Protein AF-0000000079326792 (afdb_homodimer)

InterPro domains:
  IPR000064 Endopeptidase, NLPC/P60 domain [PF00877] (164-253)
  IPR000064 Endopeptidase, NLPC/P60 domain [PS51935] (149-268)
  IPR038765 Papain-like cysteine peptidase superfamily [SSF54001] (149-251)
  IPR041382 Bacterial dipeptidyl-peptidase SH3 domain [PF18348] (16-60)
  IPR051202 Peptidase C40 [PTHR47053] (16-254)

Solvent-accessible surface area (backbone atoms only — not comparable to full-atom values): 27491 Å² total; per-residue (Å²): 128,48,32,21,27,26,70,36,43,72,39,62,20,15,77,41,75,48,82,92,31,40,47,63,32,56,47,40,19,43,40,54,34,36,38,76,42,81,48,65,94,55,16,29,35,32,31,38,87,73,74,48,73,34,18,34,61,47,92,41,43,46,81,36,51,68,60,26,54,50,45,69,69,56,47,48,26,25,30,67,35,57,43,45,56,26,15,68,39,80,51,68,64,35,34,70,76,44,56,37,30,37,69,16,40,34,24,66,73,79,46,60,36,93,86,64,51,21,29,33,31,42,46,88,86,68,47,67,32,18,29,53,46,90,34,49,42,72,52,49,69,75,55,71,84,83,48,61,70,59,49,27,51,49,29,39,51,46,43,58,71,42,59,66,26,24,44,23,54,30,20,54,39,64,76,16,19,17,23,23,25,42,53,28,43,17,36,37,72,59,13,36,74,47,56,58,55,50,58,83,44,91,95,36,63,48,38,80,48,61,75,90,70,66,46,46,47,20,34,41,35,36,91,86,32,26,32,35,28,61,44,95,50,28,28,38,35,23,35,78,90,68,46,20,22,43,70,35,28,64,41,81,86,43,94,47,38,42,67,70,68,56,70,45,68,73,50,33,32,31,75,121,127,47,31,22,26,28,71,37,42,72,39,62,20,14,76,40,74,47,83,93,31,40,47,63,32,54,48,39,19,44,39,54,34,37,38,76,43,83,49,65,94,56,15,28,36,31,31,39,86,74,73,46,72,36,19,35,60,46,93,43,43,47,80,34,51,68,60,26,53,51,44,69,69,55,47,47,27,24,30,68,36,59,43,45,57,26,14,66,39,80,50,67,66,36,32,72,77,44,56,36,32,35,68,15,41,34,25,67,73,81,46,60,38,94,86,66,50,22,30,34,30,43,45,87,87,67,47,66,32,18,29,54,46,90,35,47,42,73,50,47,68,75,54,72,84,84,49,60,68,60,48,26,50,49,31,40,52,46,42,57,72,43,57,67,25,25,43,23,54,31,20,54,41,64,74,16,18,18,23,25,26,41,53,27,43,17,36,38,72,57,12,34,75,46,57,58,56,51,58,83,44,92,93,36,62,47,38,80,48,60,74,91,70,66,45,45,46,20,35,41,34,36,90,86,32,28,32,36,28,61,45,96,50,29,29,41,34,24,34,77,91,66,48,21,21,43,70,35,27,63,41,82,88,44,94,46,39,41,66,70,67,56,69,45,68,73,48,32,33,31,74,119

Organism: NCBI:txid704125

Nearest PDB structures (foldseek):
  3npf-assembly1_B  TM=8.531E-01  e=2.052E-23  Bacteroides ovatus ATCC 8483
  3h41-assembly1_A  TM=8.011E-01  e=3.095E-18  Bacillus cereus ATCC 10987
  6biq-assembly4_C  TM=4.814E-01  e=1.584E-14  Trichomonas vaginalis
  4krt-assembly2_B  TM=4.299E-01  e=2.454E-08  Clostridium phage phiSM101
  1wx6-assembly1_A  TM=5.360E-01  e=1.521E-01  Homo sapiens

Sequence (544 aa):
MKYAVVNKTVVVLKSEPKEASESTDEVLFGMNVEILKEAENNWFYVRTHYDYEGYINGDNLIINDEISKKWEKDKNIAVINSFSDVLNKPEASGYEIASVTRGANLISTGEISENKMFLKVKLPNSEIGWIRKSFIANLKIDCEIKDEEKLRENLAKSALSYLGTQYRWGGKSPLGIDCSGLCSMAYMLNGIIIYRDAEIKEGFPVKEIPFANIKKGDLIFFPGHVAMYLGDGEYVHSSTSNDVVKVNSLNEGAGNYNEYLGNCPKKFGSIFMKYAVVNKTVVVLKSEPKEASESTDEVLFGMNVEILKEAENNWFYVRTHYDYEGYINGDNLIINDEISKKWEKDKNIAVINSFSDVLNKPEASGYEIASVTRGANLISTGEISENKMFLKVKLPNSEIGWIRKSFIANLKIDCEIKDEEKLRENLAKSALSYLGTQYRWGGKSPLGIDCSGLCSMAYMLNGIIIYRDAEIKEGFPVKEIPFANIKKGDLIFFPGHVAMYLGDGEYVHSSTSNDVVKVNSLNEGAGNYNEYLGNCPKKFGSIF

pLDDT: mean 96.83, std 3.21, range [68.12, 98.94]

Radius of gyration: 23.58 Å; Cα contacts (8 Å, |Δi|>4): 1404; chains: 2; bounding box: 55×68×64 Å

Secondary structure (DSSP, 8-state):
-EEEEE-SSEEEEESSSSSSS-EEEEEETT-EEEEEEE-STTEEEEEETTS-EEEEEGGGEEE-HHHHHHHHHH--EEE-SSEEEEESSSSTTSPEEEEEETT-EEEEEEEE-TTS-EEEEE-TTS-EEEEEGGGEEEPP-S---S-HHHHHHHHHHHHHTTTTPBB-TT-EETTEE-HHHHHHHHHHTTT----SSSS--TTSS-EEE-GGG--TT-EEEETTEEEEEEETTEEEE--TTTSB-EEEES-TTSTTB-HHHHHS--EEEE--/-EEEEE-SSEEEEESSSSSSS-EEEEEETT-EEEEEEE-STTEEEEEETTS-EEEEEGGGEEE-HHHHHHHHHH--EEE-SSEEEEESSSSTTSPEEEEEETT-EEEEEEEE-TTS-EEEEE-TTS-EEEEEGGGEEEPP-S---S-HHHHHHHHHHHHHTTTTPBB-TT-EETTEE-HHHHHHHHHHTTT----SSSS--TTSS-EEE-GGG--TT-EEEETTEEEEEEETTEEEEE-TTTSBEEEEES-TTSTTB-HHHHHS--EEEE--

Foldseek 3Di:
DWKKFFAAAKWFFFQDQDPPGDTAAIDGFLFMWAFDADDPPQKTWIAGPLGDTGITHNVRIDTDRVLRVVSVVQFWKFFQAQKKFWFADPDPPGDGPHMYGGGHIWGFPQDADPVRQWTWTAGSVRDITIIGPVGMDTQAAPDDPPDVVVLLVQLLVSLCSLFFQFDDNNYQGSVHAAFLSSLQSSQNSNRAGADSFQDHDPPHLKDWDDPVPADRSKWKGFVRGIWTDHDPQKTWGHDVVVRGIDIAGLDPPDPRHDPVRNPTDIIIIDSD/DWKKFFAAAKWFFFQDQDPPGDTAAIDGFLFMWAFDADDPPQKTWIAGPLGDTGITHNVRIDTDRVLRVVSVVQFWKFFQAQKKFWFADPDPPGDGPHMYGGGHIWGFPPDADPVRQWTWTAGSVRDITIIGPVGMDTQAAPDDPPDVVVLLVQLLVSLCSLFFQFDDNNYQGSVHAAFLSSLQSSQNSNRAGADSFQDHDPPHLKDWDDPVPDDRSKWKGFVRGIWTDHDPQKTWGHDVVVRGIDIAGLDPPDPRHDPVRNPTDIIIIDSD

Structure (mmCIF, N/CA/C/O backbone):
data_AF-0000000079326792-model_v1
#
loop_
_entity.id
_entity.type
_entity.pdbx_description
1 polymer 'Uncharacterized protein'
#
loop_
_atom_site.group_PDB
_atom_site.id
_atom_site.type_symbol
_atom_site.label_atom_id
_atom_site.label_alt_id
_atom_site.label_comp_id
_atom_site.label_asym_id
_atom_site.label_entity_id
_atom_site.label_seq_id
_atom_site.pdbx_PDB_ins_code
_atom_site.Cartn_x
_atom_site.Cartn_y
_atom_site.Cartn_z
_atom_site.occupancy
_atom_site.B_iso_or_equiv
_atom_site.auth_seq_id
_atom_site.auth_comp_id
_atom_site.auth_asym_id
_atom_site.auth_atom_id
_atom_site.pdbx_PDB_model_num
ATOM 1 N N . MET A 1 1 ? 7.664 -14.258 -31.594 1 69.12 1 MET A N 1
ATOM 2 C CA . MET A 1 1 ? 7.473 -14.094 -30.156 1 69.12 1 MET A CA 1
ATOM 3 C C . MET A 1 1 ? 8.406 -13.016 -29.609 1 69.12 1 MET A C 1
ATOM 5 O O . MET A 1 1 ? 9.57 -12.945 -30 1 69.12 1 MET A O 1
ATOM 9 N N . LYS A 1 2 ? 7.816 -12.047 -29 1 90.38 2 LYS A N 1
ATOM 10 C CA . LYS A 1 2 ? 8.594 -10.953 -28.422 1 90.38 2 LYS A CA 1
ATOM 11 C C . LYS A 1 2 ? 8.523 -10.977 -26.891 1 90.38 2 LYS A C 1
ATOM 13 O O . LYS A 1 2 ? 7.613 -11.57 -26.312 1 90.38 2 LYS A O 1
ATOM 18 N N . TYR A 1 3 ? 9.617 -10.578 -26.312 1 96.44 3 TYR A N 1
ATOM 19 C CA . TYR A 1 3 ? 9.68 -10.492 -24.859 1 96.44 3 TYR A CA 1
ATOM 20 C C . TYR A 1 3 ? 9.641 -9.039 -24.406 1 96.44 3 TYR A C 1
ATOM 22 O O . TYR A 1 3 ? 10.062 -8.133 -25.125 1 96.44 3 TYR A O 1
ATOM 30 N N . ALA A 1 4 ? 9.031 -8.852 -23.266 1 98.12 4 ALA A N 1
ATOM 31 C CA . ALA A 1 4 ? 8.922 -7.516 -22.688 1 98.12 4 ALA A CA 1
ATOM 32 C C . ALA A 1 4 ? 9.164 -7.547 -21.172 1 98.12 4 ALA A C 1
ATOM 34 O O . ALA A 1 4 ? 9.141 -8.617 -20.562 1 98.12 4 ALA A O 1
ATOM 35 N N . VAL A 1 5 ? 9.484 -6.402 -20.594 1 98.31 5 VAL A N 1
ATOM 36 C CA . VAL A 1 5 ? 9.641 -6.211 -19.156 1 98.31 5 VAL A CA 1
ATOM 37 C C . VAL A 1 5 ? 8.625 -5.184 -18.656 1 98.31 5 VAL A C 1
ATOM 39 O O . VAL A 1 5 ? 8.406 -4.156 -19.312 1 98.31 5 VAL A O 1
ATOM 42 N N . VAL A 1 6 ? 8.039 -5.52 -17.562 1 97.88 6 VAL A N 1
ATOM 43 C CA . VAL A 1 6 ? 7.066 -4.609 -16.969 1 97.88 6 VAL A CA 1
ATOM 44 C C . VAL A 1 6 ? 7.789 -3.445 -16.297 1 97.88 6 VAL A C 1
ATOM 46 O O . VAL A 1 6 ? 8.711 -3.654 -15.508 1 97.88 6 VAL A O 1
ATOM 49 N N . ASN A 1 7 ? 7.367 -2.252 -16.594 1 96.31 7 ASN A N 1
ATOM 50 C CA . ASN A 1 7 ? 8.039 -1.062 -16.078 1 96.31 7 ASN A CA 1
ATOM 51 C C . ASN A 1 7 ? 7.078 -0.152 -15.32 1 96.31 7 ASN A C 1
ATOM 53 O O . ASN A 1 7 ? 7.211 1.072 -15.367 1 96.31 7 ASN A O 1
ATOM 57 N N . LYS A 1 8 ? 6.004 -0.637 -14.773 1 97.12 8 LYS A N 1
ATOM 58 C CA . LYS A 1 8 ? 5.035 0.017 -13.898 1 97.12 8 LYS A CA 1
ATOM 59 C C . LYS A 1 8 ? 4.859 -0.757 -12.594 1 97.12 8 LYS A C 1
ATOM 61 O O . LYS A 1 8 ? 5.074 -1.971 -12.555 1 97.12 8 LYS A O 1
ATOM 66 N N . THR A 1 9 ? 4.496 -0.011 -11.57 1 97.56 9 THR A N 1
ATOM 67 C CA . THR A 1 9 ? 4.441 -0.566 -10.227 1 97.56 9 THR A CA 1
ATOM 68 C C . THR A 1 9 ? 3.705 -1.901 -10.219 1 97.56 9 THR A C 1
ATOM 70 O O . THR A 1 9 ? 4.273 -2.93 -9.844 1 97.56 9 THR A O 1
ATOM 73 N N . VAL A 1 10 ? 2.445 -1.939 -10.586 1 97.94 10 VAL A N 1
ATOM 74 C CA . VAL A 1 10 ? 1.57 -3.098 -10.734 1 97.94 10 VAL A CA 1
ATOM 75 C C . VAL A 1 10 ? 0.772 -2.984 -12.031 1 97.94 10 VAL A C 1
ATOM 77 O O . VAL A 1 10 ? 0.149 -1.953 -12.297 1 97.94 10 VAL A O 1
ATOM 80 N N . VAL A 1 11 ? 0.853 -3.994 -12.852 1 98 11 VAL A N 1
ATOM 81 C CA . VAL A 1 11 ? 0.088 -4 -14.102 1 98 11 VAL A CA 1
ATOM 82 C C . VAL A 1 11 ? -0.92 -5.145 -14.078 1 98 11 VAL A C 1
ATOM 84 O O . VAL A 1 11 ? -0.558 -6.297 -13.82 1 98 11 VAL A O 1
ATOM 87 N N . VAL A 1 12 ? -2.121 -4.82 -14.422 1 97.38 12 VAL A N 1
ATOM 88 C CA . VAL A 1 12 ? -3.197 -5.801 -14.344 1 97.38 12 VAL A CA 1
ATOM 89 C C . VAL A 1 12 ? -3.27 -6.586 -15.656 1 97.38 12 VAL A C 1
ATOM 91 O O . VAL A 1 12 ? -3.203 -6.008 -16.734 1 97.38 12 VAL A O 1
ATOM 94 N N . LEU A 1 13 ? -3.297 -7.902 -15.539 1 98 13 LEU A N 1
ATOM 95 C CA . LEU A 1 13 ? -3.697 -8.742 -16.656 1 98 13 LEU A CA 1
ATOM 96 C C . LEU A 1 13 ? -5.215 -8.867 -16.734 1 98 13 LEU A C 1
ATOM 98 O O . LEU A 1 13 ? -5.871 -9.133 -15.719 1 98 13 LEU A O 1
ATOM 102 N N . LYS A 1 14 ? -5.699 -8.664 -17.938 1 97.81 14 LYS A N 1
ATOM 103 C CA . LYS A 1 14 ? -7.148 -8.648 -18.141 1 97.81 14 LYS A CA 1
ATOM 104 C C . LYS A 1 14 ? -7.602 -9.852 -18.953 1 97.81 14 LYS A C 1
ATOM 106 O O . LYS A 1 14 ? -6.816 -10.422 -19.719 1 97.81 14 LYS A O 1
ATOM 111 N N . SER A 1 15 ? -8.922 -10.266 -18.781 1 96.94 15 SER A N 1
ATOM 112 C CA . SER A 1 15 ? -9.5 -11.383 -19.531 1 96.94 15 SER A CA 1
ATOM 113 C C . SER A 1 15 ? -9.75 -10.992 -20.984 1 96.94 15 SER A C 1
ATOM 115 O O . SER A 1 15 ? -9.75 -11.852 -21.859 1 96.94 15 SER A O 1
ATOM 117 N N . GLU A 1 16 ? -10 -9.688 -21.234 1 97.25 16 GLU A N 1
ATOM 118 C CA . GLU A 1 16 ? -10.18 -9.102 -22.562 1 97.25 16 GLU A CA 1
ATOM 119 C C . GLU A 1 16 ? -9.242 -7.922 -22.781 1 97.25 16 GLU A C 1
ATOM 121 O O . GLU A 1 16 ? -8.734 -7.344 -21.812 1 97.25 16 GLU A O 1
ATOM 126 N N . PRO A 1 17 ? -9 -7.625 -24.016 1 97.31 17 PRO A N 1
ATOM 127 C CA . PRO A 1 17 ? -8.047 -6.551 -24.297 1 97.31 17 PRO A CA 1
ATOM 128 C C . PRO A 1 17 ? -8.648 -5.16 -24.109 1 97.31 17 PRO A C 1
ATOM 130 O O . PRO A 1 17 ? -8.648 -4.352 -25.031 1 97.31 17 PRO A O 1
ATOM 133 N N . LYS A 1 18 ? -9.188 -4.922 -22.938 1 96.12 18 LYS A N 1
ATOM 134 C CA . LYS A 1 18 ? -9.758 -3.631 -22.562 1 96.12 18 LYS A CA 1
ATOM 135 C C . LYS A 1 18 ? -9.734 -3.439 -21.047 1 96.12 18 LYS A C 1
ATOM 137 O O . LYS A 1 18 ? -9.773 -4.414 -20.297 1 96.12 18 LYS A O 1
ATOM 142 N N . GLU A 1 19 ? -9.719 -2.211 -20.641 1 92.69 19 GLU A N 1
ATOM 143 C CA . GLU A 1 19 ? -9.641 -1.887 -19.219 1 92.69 19 GLU A CA 1
ATOM 144 C C . GLU A 1 19 ? -10.883 -2.369 -18.469 1 92.69 19 GLU A C 1
ATOM 146 O O . GLU A 1 19 ? -10.789 -2.846 -17.344 1 92.69 19 GLU A O 1
ATOM 151 N N . ALA A 1 20 ? -12.008 -2.203 -19.156 1 93.44 20 ALA A N 1
ATOM 152 C CA . ALA A 1 20 ? -13.281 -2.555 -18.531 1 93.44 20 ALA A CA 1
ATOM 153 C C . ALA A 1 20 ? -13.562 -4.051 -18.672 1 93.44 20 ALA A C 1
ATOM 155 O O . ALA A 1 20 ? -14.547 -4.453 -19.297 1 93.44 20 ALA A O 1
ATOM 156 N N . SER A 1 21 ? -12.703 -4.891 -18.219 1 94.75 21 SER A N 1
ATOM 157 C CA . SER A 1 21 ? -12.875 -6.34 -18.188 1 94.75 21 SER A CA 1
ATOM 158 C C . SER A 1 21 ? -12.312 -6.93 -16.891 1 94.75 21 SER A C 1
ATOM 160 O O . SER A 1 21 ? -11.727 -6.211 -16.078 1 94.75 21 SER A O 1
ATOM 162 N N . GLU A 1 22 ? -12.547 -8.172 -16.672 1 94.94 22 GLU A N 1
ATOM 163 C CA . GLU A 1 22 ? -12.141 -8.852 -15.445 1 94.94 22 GLU A CA 1
ATOM 164 C C . GLU A 1 22 ? -10.617 -8.93 -15.336 1 94.94 22 GLU A C 1
ATOM 166 O O . GLU A 1 22 ? -9.938 -9.195 -16.328 1 94.94 22 GLU A O 1
ATOM 171 N N . SER A 1 23 ? -10.148 -8.578 -14.125 1 96.62 23 SER A N 1
ATOM 172 C CA . SER A 1 23 ? -8.727 -8.781 -13.836 1 96.62 23 SER A CA 1
ATOM 173 C C . SER A 1 23 ? -8.422 -10.258 -13.594 1 96.62 23 SER A C 1
ATOM 175 O O . SER A 1 23 ? -9.133 -10.93 -12.844 1 96.62 23 SER A O 1
ATOM 177 N N . THR A 1 24 ? -7.391 -10.742 -14.195 1 97.06 24 THR A N 1
ATOM 178 C CA . THR A 1 24 ? -7.094 -12.164 -14.055 1 97.06 24 THR A CA 1
ATOM 179 C C . THR A 1 24 ? -5.816 -12.367 -13.242 1 97.06 24 THR A C 1
ATOM 181 O O . THR A 1 24 ? -5.652 -13.398 -12.586 1 97.06 24 THR A O 1
ATOM 184 N N . ASP A 1 25 ? -4.961 -11.422 -13.289 1 98.19 25 ASP A N 1
ATOM 185 C CA . ASP A 1 25 ? -3.666 -11.477 -12.617 1 98.19 25 ASP A CA 1
ATOM 186 C C . ASP A 1 25 ? -3.01 -10.102 -12.57 1 98.19 25 ASP A C 1
ATOM 188 O O . ASP A 1 25 ? -3.562 -9.125 -13.086 1 98.19 25 ASP A O 1
ATOM 192 N N . GLU A 1 26 ? -1.981 -9.992 -11.82 1 98.31 26 GLU A N 1
ATOM 193 C CA . GLU A 1 26 ? -1.122 -8.812 -11.828 1 98.31 26 GLU A CA 1
ATOM 194 C C . GLU A 1 26 ? 0.328 -9.188 -12.125 1 98.31 26 GLU A C 1
ATOM 196 O O . GLU A 1 26 ? 0.802 -10.242 -11.695 1 98.31 26 GLU A O 1
ATOM 201 N N . VAL A 1 27 ? 0.989 -8.359 -12.922 1 98.56 27 VAL A N 1
ATOM 202 C CA . VAL A 1 27 ? 2.426 -8.469 -13.164 1 98.56 27 VAL A CA 1
ATOM 203 C C . VAL A 1 27 ? 3.148 -7.297 -12.5 1 98.56 27 VAL A C 1
ATOM 205 O O . VAL A 1 27 ? 2.738 -6.145 -12.656 1 98.56 27 VAL A O 1
ATOM 208 N N . LEU A 1 28 ? 4.176 -7.621 -11.734 1 98.69 28 LEU A N 1
ATOM 209 C CA . LEU A 1 28 ? 4.824 -6.621 -10.898 1 98.69 28 LEU A CA 1
ATOM 210 C C . LEU A 1 28 ? 6.051 -6.035 -11.602 1 98.69 28 LEU A C 1
ATOM 212 O O . LEU A 1 28 ? 6.527 -6.598 -12.586 1 98.69 28 LEU A O 1
ATOM 216 N N . PHE A 1 29 ? 6.5 -4.918 -11.047 1 98.81 29 PHE A N 1
ATOM 217 C CA . PHE A 1 29 ? 7.613 -4.16 -11.609 1 98.81 29 PHE A CA 1
ATOM 218 C C . PHE A 1 29 ? 8.82 -5.059 -11.836 1 98.81 29 PHE A C 1
ATOM 220 O O . PHE A 1 29 ? 9.242 -5.781 -10.93 1 98.81 29 PHE A O 1
ATOM 227 N N . GLY A 1 30 ? 9.391 -5.051 -13.062 1 98.5 30 GLY A N 1
ATOM 228 C CA . GLY A 1 30 ? 10.617 -5.77 -13.359 1 98.5 30 GLY A CA 1
ATOM 229 C C . GLY A 1 30 ? 10.383 -7.215 -13.75 1 98.5 30 GLY A C 1
ATOM 230 O O . GLY A 1 30 ? 11.336 -7.945 -14.055 1 98.5 30 GLY A O 1
ATOM 231 N N . MET A 1 31 ? 9.18 -7.699 -13.75 1 98.12 31 MET A N 1
ATOM 232 C CA . MET A 1 31 ? 8.891 -9.055 -14.211 1 98.12 31 MET A CA 1
ATOM 233 C C . MET A 1 31 ? 8.875 -9.125 -15.734 1 98.12 31 MET A C 1
ATOM 235 O O . MET A 1 31 ? 8.438 -8.18 -16.391 1 98.12 31 MET A O 1
ATOM 239 N N . ASN A 1 32 ? 9.297 -10.219 -16.281 1 97.56 32 ASN A N 1
ATOM 240 C CA . ASN A 1 32 ? 9.281 -10.445 -17.719 1 97.56 32 ASN A CA 1
ATOM 241 C C . ASN A 1 32 ? 7.98 -11.109 -18.172 1 97.56 32 ASN A C 1
ATOM 243 O O . ASN A 1 32 ? 7.359 -11.852 -17.406 1 97.56 32 ASN A O 1
ATOM 247 N N . VAL A 1 33 ? 7.605 -10.812 -19.344 1 98.12 33 VAL A N 1
ATOM 248 C CA . VAL A 1 33 ? 6.492 -11.508 -19.984 1 98.12 33 VAL A CA 1
ATOM 249 C C . VAL A 1 33 ? 6.855 -11.844 -21.438 1 98.12 33 VAL A C 1
ATOM 251 O O . VAL A 1 33 ? 7.699 -11.18 -22.031 1 98.12 33 VAL A O 1
ATOM 254 N N . GLU A 1 34 ? 6.266 -12.898 -21.906 1 98.12 34 GLU A N 1
ATOM 255 C CA . GLU A 1 34 ? 6.332 -13.266 -23.328 1 98.12 34 GLU A CA 1
ATOM 256 C C . GLU A 1 34 ? 5.094 -12.789 -24.078 1 98.12 34 GLU A C 1
ATOM 258 O O . GLU A 1 34 ? 3.967 -13.055 -23.656 1 98.12 34 GLU A O 1
ATOM 263 N N . ILE A 1 35 ? 5.32 -12.078 -25.125 1 98.12 35 ILE A N 1
ATOM 264 C CA . ILE A 1 35 ? 4.203 -11.633 -25.953 1 98.12 35 ILE A CA 1
ATOM 265 C C . ILE A 1 35 ? 3.816 -12.734 -26.938 1 98.12 35 ILE A C 1
ATOM 267 O O . ILE A 1 35 ? 4.613 -13.109 -27.797 1 98.12 35 ILE A O 1
ATOM 271 N N . LEU A 1 36 ? 2.635 -13.195 -26.828 1 97.81 36 LEU A N 1
ATOM 272 C CA . LEU A 1 36 ? 2.156 -14.297 -27.656 1 97.81 36 LEU A CA 1
ATOM 273 C C . LEU A 1 36 ? 1.435 -13.781 -28.891 1 97.81 36 LEU A C 1
ATOM 275 O O . LEU A 1 36 ? 1.519 -14.383 -29.969 1 97.81 36 LEU A O 1
ATOM 279 N N . LYS A 1 37 ? 0.649 -12.688 -28.656 1 96.88 37 LYS A N 1
ATOM 280 C CA . LYS A 1 37 ? -0.141 -12.094 -29.734 1 96.88 37 LYS A CA 1
ATOM 281 C C . LYS A 1 37 ? -0.372 -10.602 -29.484 1 96.88 37 LYS A C 1
ATOM 283 O O . LYS A 1 37 ? -0.46 -10.164 -28.344 1 96.88 37 LYS A O 1
ATOM 288 N N . GLU A 1 38 ? -0.434 -9.883 -30.547 1 96.38 38 GLU A N 1
ATOM 289 C CA . GLU A 1 38 ? -0.864 -8.484 -30.469 1 96.38 38 GLU A CA 1
ATOM 290 C C . GLU A 1 38 ? -2.377 -8.367 -30.641 1 96.38 38 GLU A C 1
ATOM 292 O O . GLU A 1 38 ? -2.975 -9.07 -31.453 1 96.38 38 GLU A O 1
ATOM 297 N N . ALA A 1 39 ? -2.951 -7.527 -29.812 1 96.31 39 ALA A N 1
ATOM 298 C CA . ALA A 1 39 ? -4.383 -7.254 -29.891 1 96.31 39 ALA A CA 1
ATOM 299 C C . ALA A 1 39 ? -4.645 -5.793 -30.25 1 96.31 39 ALA A C 1
ATOM 301 O O . ALA A 1 39 ? -3.707 -5.039 -30.531 1 96.31 39 ALA A O 1
ATOM 302 N N . GLU A 1 40 ? -5.906 -5.426 -30.359 1 94.94 40 GLU A N 1
ATOM 303 C CA . GLU A 1 40 ? -6.281 -4.074 -30.75 1 94.94 40 GLU A CA 1
ATOM 304 C C . GLU A 1 40 ? -5.98 -3.068 -29.641 1 94.94 40 GLU A C 1
ATOM 306 O O . GLU A 1 40 ? -5.875 -3.441 -28.469 1 94.94 40 GLU A O 1
ATOM 311 N N . ASN A 1 41 ? -5.758 -1.812 -30.031 1 95.75 41 ASN A N 1
ATOM 312 C CA . ASN A 1 41 ? -5.652 -0.678 -29.125 1 95.75 41 ASN A CA 1
ATOM 313 C C . ASN A 1 41 ? -4.48 -0.84 -28.156 1 95.75 41 ASN A C 1
ATOM 315 O O . ASN A 1 41 ? -4.629 -0.629 -26.953 1 95.75 41 ASN A O 1
ATOM 319 N N . ASN A 1 42 ? -3.336 -1.396 -28.625 1 97.25 42 ASN A N 1
ATOM 320 C CA . ASN A 1 42 ? -2.057 -1.479 -27.938 1 97.25 42 ASN A CA 1
ATOM 321 C C . ASN A 1 42 ? -2.102 -2.504 -26.797 1 97.25 42 ASN A C 1
ATOM 323 O O . ASN A 1 42 ? -1.406 -2.354 -25.797 1 97.25 42 ASN A O 1
ATOM 327 N N . TRP A 1 43 ? -3.021 -3.416 -26.953 1 98.06 43 TRP A N 1
ATOM 328 C CA . TRP A 1 43 ? -3.053 -4.527 -26 1 98.06 43 TRP A CA 1
ATOM 329 C C . TRP A 1 43 ? -2.287 -5.727 -26.547 1 98.06 43 TRP A C 1
ATOM 331 O O . TRP A 1 43 ? -2.174 -5.898 -27.766 1 98.06 43 TRP A O 1
ATOM 341 N N . PHE A 1 44 ? -1.774 -6.543 -25.672 1 98.12 44 PHE A N 1
ATOM 342 C CA . PHE A 1 44 ? -1.016 -7.742 -26 1 98.12 44 PHE A CA 1
ATOM 343 C C . PHE A 1 44 ? -1.474 -8.93 -25.172 1 98.12 44 PHE A C 1
ATOM 345 O O . PHE A 1 44 ? -1.74 -8.781 -23.969 1 98.12 44 PHE A O 1
ATOM 352 N N . TYR A 1 45 ? -1.664 -10.023 -25.844 1 98.31 45 TYR A N 1
ATOM 353 C CA . TYR A 1 45 ? -1.803 -11.281 -25.109 1 98.31 45 TYR A CA 1
ATOM 354 C C . TYR A 1 45 ? -0.44 -11.828 -24.703 1 98.31 45 TYR A C 1
ATOM 356 O O . TYR A 1 45 ? 0.428 -12.047 -25.562 1 98.31 45 TYR A O 1
ATOM 364 N N . VAL A 1 46 ? -0.249 -12 -23.406 1 98.44 46 VAL A N 1
ATOM 365 C CA . VAL A 1 46 ? 1.094 -12.312 -22.938 1 98.44 46 VAL A CA 1
ATOM 366 C C . VAL A 1 46 ? 1.053 -13.57 -22.062 1 98.44 46 VAL A C 1
ATOM 368 O O . VAL A 1 46 ? -0.022 -14.008 -21.656 1 98.44 46 VAL A O 1
ATOM 371 N N . ARG A 1 47 ? 2.189 -14.133 -21.859 1 98.44 47 ARG A N 1
ATOM 372 C CA . ARG A 1 47 ? 2.424 -15.211 -20.906 1 98.44 47 ARG A CA 1
ATOM 373 C C . ARG A 1 47 ? 3.496 -14.828 -19.891 1 98.44 47 ARG A C 1
ATOM 375 O O . ARG A 1 47 ? 4.566 -14.344 -20.266 1 98.44 47 ARG A O 1
ATOM 382 N N . THR A 1 48 ? 3.191 -14.961 -18.641 1 97.81 48 THR A N 1
ATOM 383 C CA . THR A 1 48 ? 4.133 -14.648 -17.578 1 97.81 48 THR A CA 1
ATOM 384 C C . THR A 1 48 ? 5.16 -15.766 -17.406 1 97.81 48 THR A C 1
ATOM 386 O O . THR A 1 48 ? 5.023 -16.828 -18.016 1 97.81 48 THR A O 1
ATOM 389 N N . HIS A 1 49 ? 6.246 -15.5 -16.578 1 94.75 49 HIS A N 1
ATOM 390 C CA . HIS A 1 49 ? 7.305 -16.469 -16.328 1 94.75 49 HIS A CA 1
ATOM 391 C C . HIS A 1 49 ? 6.781 -17.672 -15.547 1 94.75 49 HIS A C 1
ATOM 393 O O . HIS A 1 49 ? 7.453 -18.703 -15.461 1 94.75 49 HIS A O 1
ATOM 399 N N . TYR A 1 50 ? 5.637 -17.562 -14.938 1 96 50 TYR A N 1
ATOM 400 C CA . TYR A 1 50 ? 5.016 -18.672 -14.227 1 96 50 TYR A CA 1
ATOM 401 C C . TYR A 1 50 ? 3.848 -19.234 -15.023 1 96 50 TYR A C 1
ATOM 403 O O . TYR A 1 50 ? 2.906 -19.797 -14.445 1 96 50 TYR A O 1
ATOM 411 N N . ASP A 1 51 ? 3.795 -18.984 -16.312 1 96.25 51 ASP A N 1
ATOM 412 C CA . ASP A 1 51 ? 2.953 -19.625 -17.328 1 96.25 51 ASP A CA 1
ATOM 413 C C . ASP A 1 51 ? 1.493 -19.203 -17.172 1 96.25 51 ASP A C 1
ATOM 415 O O . ASP A 1 51 ? 0.586 -20.016 -17.359 1 96.25 51 ASP A O 1
ATOM 419 N N . TYR A 1 52 ? 1.251 -18.078 -16.734 1 97.81 52 TYR A N 1
ATOM 420 C CA . TYR A 1 52 ? -0.093 -17.516 -16.656 1 97.81 52 TYR A CA 1
ATOM 421 C C . TYR A 1 52 ? -0.333 -16.531 -17.797 1 97.81 52 TYR A C 1
ATOM 423 O O . TYR A 1 52 ? 0.557 -15.75 -18.156 1 97.81 52 TYR A O 1
ATOM 431 N N . GLU A 1 53 ? -1.506 -16.594 -18.359 1 98.19 53 GLU A N 1
ATOM 432 C CA . GLU A 1 53 ? -1.734 -15.836 -19.594 1 98.19 53 GLU A CA 1
ATOM 433 C C . GLU A 1 53 ? -2.863 -14.82 -19.406 1 98.19 53 GLU A C 1
ATOM 435 O O . GLU A 1 53 ? -3.764 -15.031 -18.594 1 98.19 53 GLU A O 1
ATOM 440 N N . GLY A 1 54 ? -2.83 -13.727 -20.125 1 98.12 54 GLY A N 1
ATOM 441 C CA . GLY A 1 54 ? -3.84 -12.68 -20.141 1 98.12 54 GLY A CA 1
ATOM 442 C C . GLY A 1 54 ? -3.445 -11.492 -21 1 98.12 54 GLY A C 1
ATOM 443 O O . GLY A 1 54 ? -2.422 -11.523 -21.688 1 98.12 54 GLY A O 1
ATOM 444 N N . TYR A 1 55 ? -4.309 -10.531 -21.062 1 98.5 55 TYR A N 1
ATOM 445 C CA . TYR A 1 55 ? -4.07 -9.328 -21.859 1 98.5 55 TYR A CA 1
ATOM 446 C C . TYR A 1 55 ? -3.467 -8.227 -21 1 98.5 55 TYR A C 1
ATOM 448 O O . TYR A 1 55 ? -3.865 -8.031 -19.859 1 98.5 55 TYR A O 1
ATOM 456 N N . ILE A 1 56 ? -2.537 -7.531 -21.547 1 98 56 ILE A N 1
ATOM 457 C CA . ILE A 1 56 ? -1.872 -6.441 -20.844 1 98 56 ILE A CA 1
ATOM 458 C C . ILE A 1 56 ? -1.737 -5.23 -21.766 1 98 56 ILE A C 1
ATOM 460 O O . ILE A 1 56 ? -1.492 -5.379 -22.953 1 98 56 ILE A O 1
ATOM 464 N N . ASN A 1 57 ? -1.956 -4.047 -21.203 1 97.5 57 ASN A N 1
ATOM 465 C CA . ASN A 1 57 ? -1.787 -2.814 -21.969 1 97.5 57 ASN A CA 1
ATOM 466 C C . ASN A 1 57 ? -0.315 -2.527 -22.25 1 97.5 57 ASN A C 1
ATOM 468 O O . ASN A 1 57 ? 0.509 -2.535 -21.328 1 97.5 57 ASN A O 1
ATOM 472 N N . GLY A 1 58 ? 0.033 -2.258 -23.469 1 96.62 58 GLY A N 1
ATOM 473 C CA . GLY A 1 58 ? 1.408 -2.094 -23.922 1 96.62 58 GLY A CA 1
ATOM 474 C C . GLY A 1 58 ? 2.096 -0.892 -23.297 1 96.62 58 GLY A C 1
ATOM 475 O O . GLY A 1 58 ? 3.326 -0.828 -23.25 1 96.62 58 GLY A O 1
ATOM 476 N N . ASP A 1 59 ? 1.343 0.124 -22.797 1 94.75 59 ASP A N 1
ATOM 477 C CA . ASP A 1 59 ? 1.905 1.315 -22.156 1 94.75 59 ASP A CA 1
ATOM 478 C C . ASP A 1 59 ? 2.711 0.952 -20.922 1 94.75 59 ASP A C 1
ATOM 480 O O . ASP A 1 59 ? 3.504 1.759 -20.422 1 94.75 59 ASP A O 1
ATOM 484 N N . ASN A 1 60 ? 2.559 -0.206 -20.453 1 94 60 ASN A N 1
ATOM 485 C CA . ASN A 1 60 ? 3.16 -0.632 -19.203 1 94 60 ASN A CA 1
ATOM 486 C C . ASN A 1 60 ? 4.387 -1.513 -19.438 1 94 60 ASN A C 1
ATOM 488 O O . ASN A 1 60 ? 5.004 -1.985 -18.484 1 94 60 ASN A O 1
ATOM 492 N N . LEU A 1 61 ? 4.762 -1.75 -20.719 1 96.38 61 LEU A N 1
ATOM 493 C CA . LEU A 1 61 ? 5.789 -2.715 -21.094 1 96.38 61 LEU A CA 1
ATOM 494 C C . LEU A 1 61 ? 6.949 -2.025 -21.797 1 96.38 61 LEU A C 1
ATOM 496 O O . LEU A 1 61 ? 6.742 -1.082 -22.562 1 96.38 61 LEU A O 1
ATOM 500 N N . ILE A 1 62 ? 8.102 -2.416 -21.5 1 97.5 62 ILE A N 1
ATOM 501 C CA . ILE A 1 62 ? 9.234 -2.225 -22.406 1 97.5 62 ILE A CA 1
ATOM 502 C C . ILE A 1 62 ? 9.352 -3.422 -23.344 1 97.5 62 ILE A C 1
ATOM 504 O O . ILE A 1 62 ? 9.836 -4.484 -22.938 1 97.5 62 ILE A O 1
ATOM 508 N N . ILE A 1 63 ? 8.898 -3.182 -24.578 1 96.69 63 ILE A N 1
ATOM 509 C CA . ILE A 1 63 ? 8.852 -4.262 -25.547 1 96.69 63 ILE A CA 1
ATOM 510 C C . ILE A 1 63 ? 10.125 -4.254 -26.406 1 96.69 63 ILE A C 1
ATOM 512 O O . ILE A 1 63 ? 10.188 -3.576 -27.422 1 96.69 63 ILE A O 1
ATOM 516 N N . ASN A 1 64 ? 11.086 -4.961 -25.984 1 95.94 64 ASN A N 1
ATOM 517 C CA . ASN A 1 64 ? 12.391 -5.113 -26.625 1 95.94 64 ASN A CA 1
ATOM 518 C C . ASN A 1 64 ? 13.062 -6.422 -26.219 1 95.94 64 ASN A C 1
ATOM 520 O O . ASN A 1 64 ? 13.398 -6.613 -25.047 1 95.94 64 ASN A O 1
ATOM 524 N N . ASP A 1 65 ? 13.32 -7.301 -27.188 1 96.31 65 ASP A N 1
ATOM 525 C CA . ASP A 1 65 ? 13.844 -8.633 -26.922 1 96.31 65 ASP A CA 1
ATOM 526 C C . ASP A 1 65 ? 15.203 -8.562 -26.234 1 96.31 65 ASP A C 1
ATOM 528 O O . ASP A 1 65 ? 15.461 -9.273 -25.266 1 96.31 65 ASP A O 1
ATOM 532 N N . GLU A 1 66 ? 16.031 -7.719 -26.75 1 95.31 66 GLU A N 1
ATOM 533 C CA . GLU A 1 66 ? 17.391 -7.605 -26.203 1 95.31 66 GLU A CA 1
ATOM 534 C C . GLU A 1 66 ? 17.359 -7.117 -24.766 1 95.31 66 GLU A C 1
ATOM 536 O O . GLU A 1 66 ? 18.016 -7.699 -23.891 1 95.31 66 GLU A O 1
ATOM 541 N N . ILE A 1 67 ? 16.594 -6.078 -24.531 1 94.94 67 ILE A N 1
ATOM 542 C CA . ILE A 1 67 ? 16.469 -5.527 -23.188 1 94.94 67 ILE A CA 1
ATOM 543 C C . ILE A 1 67 ? 15.859 -6.566 -22.25 1 94.94 67 ILE A C 1
ATOM 545 O O . ILE A 1 67 ? 16.344 -6.77 -21.141 1 94.94 67 ILE A O 1
ATOM 549 N N . SER A 1 68 ? 14.852 -7.199 -22.734 1 96.5 68 SER A N 1
ATOM 550 C CA . SER A 1 68 ? 14.141 -8.172 -21.906 1 96.5 68 SER A CA 1
ATOM 551 C C . SER A 1 68 ? 15.039 -9.344 -21.531 1 96.5 68 SER A C 1
ATOM 553 O O . SER A 1 68 ? 15.078 -9.766 -20.375 1 96.5 68 SER A O 1
ATOM 555 N N . LYS A 1 69 ? 15.742 -9.914 -22.484 1 95.62 69 LYS A N 1
ATOM 556 C CA . LYS A 1 69 ? 16.641 -11.039 -22.234 1 95.62 69 LYS A CA 1
ATOM 557 C C . LYS A 1 69 ? 17.766 -10.648 -21.281 1 95.62 69 LYS A C 1
ATOM 559 O O . LYS A 1 69 ? 18.078 -11.398 -20.344 1 95.62 69 LYS A O 1
ATOM 564 N N . LYS A 1 70 ? 18.344 -9.523 -21.531 1 96.56 70 LYS A N 1
ATOM 565 C CA . LYS A 1 70 ? 19.406 -9.039 -20.656 1 96.56 70 LYS A CA 1
ATOM 566 C C . LYS A 1 70 ? 18.875 -8.812 -19.234 1 96.56 70 LYS A C 1
ATOM 568 O O . LYS A 1 70 ? 19.547 -9.148 -18.266 1 96.56 70 LYS A O 1
ATOM 573 N N . TRP A 1 71 ? 17.703 -8.219 -19.141 1 97.81 71 TRP A N 1
ATOM 574 C CA . TRP A 1 71 ? 17.094 -7.98 -17.844 1 97.81 71 TRP A CA 1
ATOM 575 C C . TRP A 1 71 ? 16.859 -9.289 -17.094 1 97.81 71 TRP A C 1
ATOM 577 O O . TRP A 1 71 ? 17.203 -9.406 -15.914 1 97.81 71 TRP A O 1
ATOM 587 N N . GLU A 1 72 ? 16.297 -10.227 -17.766 1 96.62 72 GLU A N 1
ATOM 588 C CA . GLU A 1 72 ? 16.016 -11.539 -17.172 1 96.62 72 GLU A CA 1
ATOM 589 C C . GLU A 1 72 ? 17.297 -12.172 -16.641 1 96.62 72 GLU A C 1
ATOM 591 O O . GLU A 1 72 ? 17.297 -12.789 -15.578 1 96.62 72 GLU A O 1
ATOM 596 N N . LYS A 1 73 ? 18.328 -11.984 -17.328 1 96.69 73 LYS A N 1
ATOM 597 C CA . LYS A 1 73 ? 19.609 -12.562 -16.953 1 96.69 73 LYS A CA 1
ATOM 598 C C . LYS A 1 73 ? 20.234 -11.82 -15.766 1 96.69 73 LYS A C 1
ATOM 600 O O . LYS A 1 73 ? 20.828 -12.43 -14.883 1 96.69 73 LYS A O 1
ATOM 605 N N . ASP A 1 74 ? 20.016 -10.477 -15.711 1 97.75 74 ASP A N 1
ATOM 606 C CA . ASP A 1 74 ? 20.828 -9.648 -14.828 1 97.75 74 ASP A CA 1
ATOM 607 C C . ASP A 1 74 ? 20.094 -9.344 -13.523 1 97.75 74 ASP A C 1
ATOM 609 O O . ASP A 1 74 ? 20.703 -8.938 -12.531 1 97.75 74 ASP A O 1
ATOM 613 N N . LYS A 1 75 ? 18.75 -9.32 -13.531 1 98.19 75 LYS A N 1
ATOM 614 C CA . LYS A 1 75 ? 18.047 -9.023 -12.297 1 98.19 75 LYS A CA 1
ATOM 615 C C . LYS A 1 75 ? 18.484 -9.945 -11.164 1 98.19 75 LYS A C 1
ATOM 617 O O . LYS A 1 75 ? 18.703 -11.133 -11.383 1 98.19 75 LYS A O 1
ATOM 622 N N . ASN A 1 76 ? 18.703 -9.328 -9.938 1 98.44 76 ASN A N 1
ATOM 623 C CA . ASN A 1 76 ? 19.359 -10.125 -8.906 1 98.44 76 ASN A CA 1
ATOM 624 C C . ASN A 1 76 ? 18.812 -9.82 -7.52 1 98.44 76 ASN A C 1
ATOM 626 O O . ASN A 1 76 ? 19.188 -10.453 -6.535 1 98.44 76 ASN A O 1
ATOM 630 N N . ILE A 1 77 ? 17.859 -8.859 -7.379 1 98.56 77 ILE A N 1
ATOM 631 C CA . ILE A 1 77 ? 17.25 -8.586 -6.078 1 98.56 77 ILE A CA 1
ATOM 632 C C . ILE A 1 77 ? 15.734 -8.492 -6.223 1 98.56 77 ILE A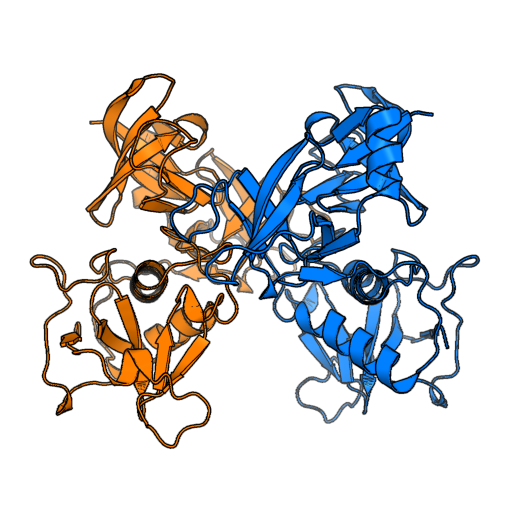 C 1
ATOM 634 O O . ILE A 1 77 ? 15.227 -8.211 -7.309 1 98.56 77 ILE A O 1
ATOM 638 N N . ALA A 1 78 ? 15.031 -8.789 -5.195 1 98.62 78 ALA A N 1
ATOM 639 C CA . ALA A 1 78 ? 13.586 -8.641 -5.074 1 98.62 78 ALA A CA 1
ATOM 640 C C . ALA A 1 78 ? 13.227 -7.715 -3.914 1 98.62 78 ALA A C 1
ATOM 642 O O . ALA A 1 78 ? 13.898 -7.715 -2.881 1 98.62 78 ALA A O 1
ATOM 643 N N . VAL A 1 79 ? 12.234 -6.938 -4.145 1 98.81 79 VAL A N 1
ATOM 644 C CA . VAL A 1 79 ? 11.719 -6.082 -3.078 1 98.81 79 VAL A CA 1
ATOM 645 C C . VAL A 1 79 ? 10.898 -6.918 -2.098 1 98.81 79 VAL A C 1
ATOM 647 O O . VAL A 1 79 ? 10.023 -7.688 -2.506 1 98.81 79 VAL A O 1
ATOM 650 N N . ILE A 1 80 ? 11.148 -6.723 -0.803 1 98.44 80 ILE A N 1
ATOM 651 C CA . ILE A 1 80 ? 10.461 -7.535 0.195 1 98.44 80 ILE A CA 1
ATOM 652 C C . ILE A 1 80 ? 9.555 -6.648 1.051 1 98.44 80 ILE A C 1
ATOM 654 O O . ILE A 1 80 ? 8.656 -7.145 1.736 1 98.44 80 ILE A O 1
ATOM 658 N N . ASN A 1 81 ? 9.781 -5.348 1.139 1 98.38 81 ASN A N 1
ATOM 659 C CA . ASN A 1 81 ? 8.875 -4.422 1.807 1 98.38 81 ASN A CA 1
ATOM 660 C C . ASN A 1 81 ? 7.598 -4.207 0.999 1 98.38 81 ASN A C 1
ATOM 662 O O . ASN A 1 81 ? 7.594 -4.387 -0.221 1 98.38 81 ASN A O 1
ATOM 666 N N . SER A 1 82 ? 6.508 -3.879 1.648 1 98.5 82 SER A N 1
ATOM 667 C CA . SER A 1 82 ? 5.234 -3.713 0.953 1 98.5 82 SER A CA 1
ATOM 668 C C . SER A 1 82 ? 5.371 -2.756 -0.225 1 98.5 82 SER A C 1
ATOM 670 O O . SER A 1 82 ? 5.012 -3.096 -1.354 1 98.5 82 SER A O 1
ATOM 672 N N . PHE A 1 83 ? 5.84 -1.543 0.072 1 98.38 83 PHE A N 1
ATOM 673 C CA . PHE A 1 83 ? 6.113 -0.514 -0.923 1 98.38 83 PHE A CA 1
ATOM 674 C C . PHE A 1 83 ? 7.508 0.07 -0.727 1 98.38 83 PHE A C 1
ATOM 676 O O . PHE A 1 83 ? 7.984 0.188 0.404 1 98.38 83 PHE A O 1
ATOM 683 N N . SER A 1 84 ? 8.141 0.365 -1.831 1 98.38 84 SER A N 1
ATOM 684 C CA . SER A 1 84 ? 9.469 0.974 -1.78 1 98.38 84 SER A CA 1
ATOM 685 C C . SER A 1 84 ? 9.648 2.008 -2.887 1 98.38 84 SER A C 1
ATOM 687 O O . SER A 1 84 ? 9.344 1.737 -4.051 1 98.38 84 SER A O 1
ATOM 689 N N . ASP A 1 85 ? 10.102 3.148 -2.502 1 98.19 85 ASP A N 1
ATOM 690 C CA . ASP A 1 85 ? 10.461 4.168 -3.484 1 98.19 85 ASP A CA 1
ATOM 691 C C . ASP A 1 85 ? 11.891 3.971 -3.984 1 98.19 85 ASP A C 1
ATOM 693 O O . ASP A 1 85 ? 12.781 3.629 -3.205 1 98.19 85 ASP A O 1
ATOM 697 N N . VAL A 1 86 ? 12.055 4.129 -5.242 1 98.44 86 VAL A N 1
ATOM 698 C CA . VAL A 1 86 ? 13.383 4.301 -5.82 1 98.44 86 VAL A CA 1
ATOM 699 C C . VAL A 1 86 ? 13.664 5.785 -6.051 1 98.44 86 VAL A C 1
ATOM 701 O O . VAL A 1 86 ? 12.953 6.445 -6.809 1 98.44 86 VAL A O 1
ATOM 704 N N . LEU A 1 87 ? 14.672 6.285 -5.406 1 97.88 87 LEU A N 1
ATOM 705 C CA . LEU A 1 87 ? 14.938 7.719 -5.395 1 97.88 87 LEU A CA 1
ATOM 706 C C . LEU A 1 87 ? 16.094 8.07 -6.32 1 97.88 87 LEU A C 1
ATOM 708 O O . LEU A 1 87 ? 16.969 7.238 -6.559 1 97.88 87 LEU A O 1
ATOM 712 N N . ASN A 1 88 ? 16.094 9.344 -6.84 1 97.5 88 ASN A N 1
ATOM 713 C CA . ASN A 1 88 ? 17.141 9.797 -7.746 1 97.5 88 ASN A CA 1
ATOM 714 C C . ASN A 1 88 ? 18.469 9.984 -7.012 1 97.5 88 ASN A C 1
ATOM 716 O O . ASN A 1 88 ? 19.531 10.039 -7.641 1 97.5 88 ASN A O 1
ATOM 720 N N . LYS A 1 89 ? 18.406 10.148 -5.707 1 97.12 89 LYS A N 1
ATOM 721 C CA . LYS A 1 89 ? 19.578 10.266 -4.848 1 97.12 89 LYS A CA 1
ATOM 722 C C . LYS A 1 89 ? 19.406 9.477 -3.555 1 97.12 89 LYS A C 1
ATOM 724 O O . LYS A 1 89 ? 18.266 9.172 -3.164 1 97.12 89 LYS A O 1
ATOM 729 N N . PRO A 1 90 ? 20.484 9.078 -2.896 1 96.75 90 PRO A N 1
ATOM 730 C CA . PRO A 1 90 ? 20.406 8.203 -1.722 1 96.75 90 PRO A CA 1
ATOM 731 C C . PRO A 1 90 ? 20.094 8.977 -0.438 1 96.75 90 PRO A C 1
ATOM 733 O O . PRO A 1 90 ? 20.812 8.852 0.55 1 96.75 90 PRO A O 1
ATOM 736 N N . GLU A 1 91 ? 19.047 9.727 -0.451 1 94.81 91 GLU A N 1
ATOM 737 C CA . GLU A 1 91 ? 18.562 10.469 0.712 1 94.81 91 GLU A CA 1
ATOM 738 C C . GLU A 1 91 ? 17.047 10.617 0.679 1 94.81 91 GLU A 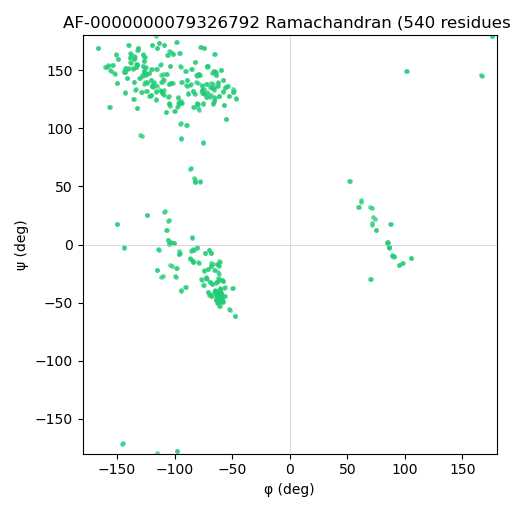C 1
ATOM 740 O O . GLU A 1 91 ? 16.438 10.523 -0.385 1 94.81 91 GLU A O 1
ATOM 745 N N . ALA A 1 92 ? 16.453 10.875 1.812 1 89.75 92 ALA A N 1
ATOM 746 C CA . ALA A 1 92 ? 15.008 10.898 1.974 1 89.75 92 ALA A CA 1
ATOM 747 C C . ALA A 1 92 ? 14.375 11.977 1.102 1 89.75 92 ALA A C 1
ATOM 749 O O . ALA A 1 92 ? 13.258 11.812 0.61 1 89.75 92 ALA A O 1
ATOM 750 N N . SER A 1 93 ? 15.078 13.047 0.886 1 90.62 93 SER A N 1
ATOM 751 C CA . SER A 1 93 ? 14.523 14.195 0.165 1 90.62 93 SER A CA 1
ATOM 752 C C . SER A 1 93 ? 14.648 14.008 -1.344 1 90.62 93 SER A C 1
ATOM 754 O O . SER A 1 93 ? 14.234 14.867 -2.117 1 90.62 93 SER A O 1
ATOM 756 N N . GLY A 1 94 ? 15.281 12.914 -1.791 1 93.88 94 GLY A N 1
ATOM 757 C CA . GLY A 1 94 ? 15.297 12.617 -3.215 1 93.88 94 GLY A CA 1
ATOM 758 C C . GLY A 1 94 ? 13.906 12.445 -3.801 1 93.88 94 GLY A C 1
ATOM 759 O O . GLY A 1 94 ? 12.977 12.047 -3.098 1 93.88 94 GLY A O 1
ATOM 760 N N . TYR A 1 95 ? 13.805 12.797 -5.102 1 93.5 95 TYR A N 1
ATOM 761 C CA . TYR A 1 95 ? 12.5 12.57 -5.711 1 93.5 95 TYR A CA 1
ATOM 762 C C . TYR A 1 95 ? 12.375 11.141 -6.227 1 93.5 95 TYR A C 1
ATOM 764 O O . TYR A 1 95 ? 13.375 10.523 -6.605 1 93.5 95 TYR A O 1
ATOM 772 N N . GLU A 1 96 ? 11.164 10.602 -6.25 1 94.75 96 GLU A N 1
ATOM 773 C CA . GLU A 1 96 ? 10.852 9.227 -6.617 1 94.75 96 GLU A CA 1
ATOM 774 C C . GLU A 1 96 ? 10.93 9.023 -8.125 1 94.75 96 GLU A C 1
ATOM 776 O O . GLU A 1 96 ? 10.234 9.695 -8.883 1 94.75 96 GLU A O 1
ATOM 781 N N . ILE A 1 97 ? 11.758 8.141 -8.562 1 95.75 97 ILE A N 1
ATOM 782 C CA . ILE A 1 97 ? 11.805 7.859 -9.992 1 95.75 97 ILE A CA 1
ATOM 783 C C . ILE A 1 97 ? 10.969 6.621 -10.305 1 95.75 97 ILE A C 1
ATOM 785 O O . ILE A 1 97 ? 10.617 6.379 -11.461 1 95.75 97 ILE A O 1
ATOM 789 N N . ALA A 1 98 ? 10.719 5.82 -9.297 1 96.81 98 ALA A N 1
ATOM 790 C CA . ALA A 1 98 ? 9.812 4.684 -9.391 1 96.81 98 ALA A CA 1
ATOM 791 C C . ALA A 1 98 ? 9.25 4.309 -8.023 1 96.81 98 ALA A C 1
ATOM 793 O O . ALA A 1 98 ? 9.844 4.633 -6.992 1 96.81 98 ALA A O 1
ATOM 794 N N . SER A 1 99 ? 8.109 3.811 -8.016 1 96.88 99 SER A N 1
ATOM 795 C CA . SER A 1 99 ? 7.5 3.166 -6.852 1 96.88 99 SER A CA 1
ATOM 796 C C . SER A 1 99 ? 7.242 1.686 -7.117 1 96.88 99 SER A C 1
ATOM 798 O O . SER A 1 99 ? 6.621 1.328 -8.117 1 96.88 99 SER A O 1
ATOM 800 N N . VAL A 1 100 ? 7.781 0.818 -6.25 1 98.5 100 VAL A N 1
ATOM 801 C CA . VAL A 1 100 ? 7.676 -0.617 -6.492 1 98.5 100 VAL A CA 1
ATOM 802 C C . VAL A 1 100 ? 7.066 -1.303 -5.273 1 98.5 100 VAL A C 1
ATOM 804 O O . VAL A 1 100 ? 6.949 -0.696 -4.207 1 98.5 100 VAL A O 1
ATOM 807 N N . THR A 1 101 ? 6.543 -2.531 -5.441 1 98.69 101 THR A N 1
ATOM 808 C CA . THR A 1 101 ? 5.926 -3.291 -4.359 1 98.69 101 THR A CA 1
ATOM 809 C C . THR A 1 101 ? 6.723 -4.555 -4.062 1 98.69 101 THR A C 1
ATOM 811 O O . THR A 1 101 ? 7.668 -4.883 -4.785 1 98.69 101 THR A O 1
ATOM 814 N N . ARG A 1 102 ? 6.352 -5.184 -2.936 1 98.81 102 ARG A N 1
ATOM 815 C CA . ARG A 1 102 ? 6.84 -6.531 -2.656 1 98.81 102 ARG A CA 1
ATOM 816 C C . ARG A 1 102 ? 6.707 -7.43 -3.883 1 98.81 102 ARG A C 1
ATOM 818 O O . ARG A 1 102 ? 5.641 -7.492 -4.496 1 98.81 102 ARG A O 1
ATOM 825 N N . GLY A 1 103 ? 7.836 -8.055 -4.297 1 98.62 103 GLY A N 1
ATOM 826 C CA . GLY A 1 103 ? 7.816 -8.961 -5.438 1 98.62 103 GLY A CA 1
ATOM 827 C C . GLY A 1 103 ? 8.438 -8.359 -6.688 1 98.62 103 GLY A C 1
ATOM 828 O O . GLY A 1 103 ? 8.695 -9.062 -7.66 1 98.62 103 GLY A O 1
ATOM 829 N N . ALA A 1 104 ? 8.68 -7.039 -6.648 1 98.75 104 ALA A N 1
ATOM 830 C CA . ALA A 1 104 ? 9.352 -6.402 -7.777 1 98.75 104 ALA A CA 1
ATOM 831 C C . ALA A 1 104 ? 10.773 -6.934 -7.938 1 98.75 104 ALA A C 1
ATOM 833 O O . ALA A 1 104 ? 11.43 -7.281 -6.953 1 98.75 104 ALA A O 1
ATOM 834 N N . ASN A 1 105 ? 11.242 -6.977 -9.164 1 98.56 105 ASN A N 1
ATOM 835 C CA . ASN A 1 105 ? 12.609 -7.395 -9.484 1 98.56 105 ASN A CA 1
ATOM 836 C C . ASN A 1 105 ? 13.453 -6.23 -9.984 1 98.56 105 ASN A C 1
ATOM 838 O O . ASN A 1 105 ? 13.008 -5.453 -10.828 1 98.56 105 ASN A O 1
ATOM 842 N N . LEU A 1 106 ? 14.594 -6.094 -9.414 1 98.69 106 LEU A N 1
ATOM 843 C CA . LEU A 1 106 ? 15.531 -5.039 -9.789 1 98.69 106 LEU A CA 1
ATOM 844 C C . LEU A 1 106 ? 16.938 -5.609 -10.008 1 98.69 106 LEU A C 1
ATOM 846 O O . LEU A 1 106 ? 17.172 -6.797 -9.773 1 98.69 106 LEU A O 1
ATOM 850 N N . ILE A 1 107 ? 17.828 -4.797 -10.562 1 98.69 107 ILE A N 1
ATOM 851 C CA . ILE A 1 107 ? 19.25 -5.113 -10.656 1 98.69 107 ILE A CA 1
ATOM 852 C C . ILE A 1 107 ? 20.047 -4.254 -9.672 1 98.69 107 ILE A C 1
ATOM 854 O O . ILE A 1 107 ? 20.047 -3.023 -9.781 1 98.69 107 ILE A O 1
ATOM 858 N N . SER A 1 108 ? 20.625 -4.871 -8.703 1 98.56 108 SER A N 1
ATOM 859 C CA . SER A 1 108 ? 21.562 -4.184 -7.812 1 98.56 108 SER A CA 1
ATOM 860 C C . SER A 1 108 ? 22.906 -3.975 -8.484 1 98.56 108 SER A C 1
ATOM 862 O O . SER A 1 108 ? 23.438 -4.895 -9.109 1 98.56 108 SER A O 1
ATOM 864 N N . THR A 1 109 ? 23.5 -2.797 -8.344 1 97.94 109 THR A N 1
ATOM 865 C CA . THR A 1 109 ? 24.844 -2.543 -8.859 1 97.94 109 THR A CA 1
ATOM 866 C C . THR A 1 109 ? 25.906 -2.957 -7.844 1 97.94 109 THR A C 1
ATOM 868 O O . THR A 1 109 ? 27.094 -2.984 -8.156 1 97.94 109 THR A O 1
ATOM 871 N N . GLY A 1 110 ? 25.453 -3.219 -6.652 1 97.31 110 GLY A N 1
ATOM 872 C CA . GLY A 1 110 ? 26.375 -3.527 -5.57 1 97.31 110 GLY A CA 1
ATOM 873 C C . GLY A 1 110 ? 26.844 -2.297 -4.82 1 97.31 110 GLY A C 1
ATOM 874 O O . GLY A 1 110 ? 27.438 -2.408 -3.74 1 97.31 110 GLY A O 1
ATOM 875 N N . GLU A 1 111 ? 26.562 -1.088 -5.309 1 98.12 111 GLU A N 1
ATOM 876 C CA . GLU A 1 111 ? 27 0.148 -4.668 1 98.12 111 GLU A CA 1
ATOM 877 C C . GLU A 1 111 ? 26.062 0.545 -3.535 1 98.12 111 GLU A C 1
ATOM 879 O O . GLU A 1 111 ? 24.844 0.605 -3.727 1 98.12 111 GLU A O 1
ATOM 884 N N . ILE A 1 112 ? 26.609 0.823 -2.398 1 98.06 112 ILE A N 1
ATOM 885 C CA . ILE A 1 112 ? 25.875 1.253 -1.214 1 98.06 112 ILE A CA 1
ATOM 886 C C . ILE A 1 112 ? 26.156 2.727 -0.937 1 98.06 112 ILE A C 1
ATOM 888 O O . ILE A 1 112 ? 27.297 3.189 -1.111 1 98.06 112 ILE A O 1
ATOM 892 N N . SER A 1 113 ? 25.172 3.439 -0.518 1 97.62 113 SER A N 1
ATOM 893 C CA . SER A 1 113 ? 25.328 4.863 -0.237 1 97.62 113 SER A CA 1
ATOM 894 C C . SER A 1 113 ? 26.281 5.09 0.93 1 97.62 113 SER A C 1
ATOM 896 O O . SER A 1 113 ? 26.562 4.168 1.698 1 97.62 113 SER A O 1
ATOM 898 N N . GLU A 1 114 ? 26.75 6.34 1.061 1 96.56 114 GLU A N 1
ATOM 899 C CA . GLU A 1 114 ? 27.688 6.695 2.121 1 96.56 114 GLU A CA 1
ATOM 900 C C . GLU A 1 114 ? 27.078 6.441 3.5 1 96.56 114 GLU A C 1
ATOM 902 O O . GLU A 1 114 ? 27.766 5.973 4.406 1 96.56 114 GLU A O 1
ATOM 907 N N . ASN A 1 115 ? 25.828 6.738 3.607 1 93.44 115 ASN A N 1
ATOM 908 C CA . ASN A 1 115 ? 25.156 6.559 4.895 1 93.44 115 ASN A CA 1
ATOM 909 C C . ASN A 1 115 ? 24.766 5.105 5.121 1 93.44 115 ASN A C 1
ATOM 911 O O . ASN A 1 115 ? 24.141 4.777 6.133 1 93.44 115 ASN A O 1
ATOM 915 N N . LYS A 1 116 ? 25 4.203 4.141 1 95.94 116 LYS A N 1
ATOM 916 C CA . LYS A 1 116 ? 24.844 2.752 4.199 1 95.94 116 LYS A CA 1
ATOM 917 C C . LYS A 1 116 ? 23.359 2.361 4.234 1 95.94 116 LYS A C 1
ATOM 919 O O . LYS A 1 116 ? 23.031 1.236 4.605 1 95.94 116 LYS A O 1
ATOM 924 N N . MET A 1 117 ? 22.516 3.252 3.85 1 96.81 117 MET A N 1
ATOM 925 C CA . MET A 1 117 ? 21.094 3.004 3.979 1 96.81 117 MET A CA 1
ATOM 926 C C . MET A 1 117 ? 20.469 2.65 2.629 1 96.81 117 MET A C 1
ATOM 928 O O . MET A 1 117 ? 19.375 2.086 2.57 1 96.81 117 MET A O 1
ATOM 932 N N . PHE A 1 118 ? 21.172 2.977 1.594 1 98.12 118 PHE A N 1
ATOM 933 C CA . PHE A 1 118 ? 20.578 2.816 0.267 1 98.12 118 PHE A CA 1
ATOM 934 C C . PHE A 1 118 ? 21.5 1.978 -0.625 1 98.12 118 PHE A C 1
ATOM 936 O O . PHE A 1 118 ? 22.719 2.002 -0.472 1 98.12 118 PHE A O 1
ATOM 943 N N . LEU A 1 119 ? 20.844 1.253 -1.496 1 98.5 119 LEU A N 1
ATOM 944 C CA . LEU A 1 119 ? 21.516 0.469 -2.531 1 98.5 119 LEU A CA 1
ATOM 945 C C . LEU A 1 119 ? 21.219 1.037 -3.916 1 98.5 119 LEU A C 1
ATOM 947 O O . LEU A 1 119 ? 20.078 1.396 -4.215 1 98.5 119 LEU A O 1
ATOM 951 N N . LYS A 1 120 ? 22.297 1.189 -4.723 1 98.75 120 LYS A N 1
ATOM 952 C CA . LYS A 1 120 ? 22.141 1.66 -6.094 1 98.75 120 LYS A CA 1
ATOM 953 C C . LYS A 1 120 ? 21.562 0.562 -6.988 1 98.75 120 LYS A C 1
ATOM 955 O O . LYS A 1 120 ? 22.031 -0.577 -6.957 1 98.75 120 LYS A O 1
ATOM 960 N N . VAL A 1 121 ? 20.469 0.881 -7.773 1 98.81 121 VAL A N 1
ATOM 961 C CA . VAL A 1 121 ? 19.797 -0.133 -8.578 1 98.81 121 VAL A CA 1
ATOM 962 C C . VAL A 1 121 ? 19.578 0.39 -10 1 98.81 121 VAL A C 1
ATOM 964 O O . VAL A 1 121 ? 19.531 1.603 -10.219 1 98.81 121 VAL A O 1
ATOM 967 N N . LYS A 1 122 ? 19.469 -0.509 -10.914 1 98.25 122 LYS A N 1
ATOM 968 C CA . LYS A 1 122 ? 19.047 -0.247 -12.289 1 98.25 122 LYS A CA 1
ATOM 969 C C . LYS A 1 122 ? 17.609 -0.674 -12.508 1 98.25 122 LYS A C 1
ATOM 971 O O . LYS A 1 122 ? 17.172 -1.721 -12.016 1 98.25 122 LYS A O 1
ATOM 976 N N . LEU A 1 123 ? 16.891 0.159 -13.234 1 97.81 123 LEU A N 1
ATOM 977 C CA . LEU A 1 123 ? 15.5 -0.122 -13.586 1 97.81 123 LEU A CA 1
ATOM 978 C C . LEU A 1 123 ? 15.398 -0.635 -15.023 1 97.81 123 LEU A C 1
ATOM 980 O O . LEU A 1 123 ? 16.359 -0.542 -15.789 1 97.81 123 LEU A O 1
ATOM 984 N N . PRO A 1 124 ? 14.281 -1.22 -15.367 1 96.94 124 PRO A N 1
ATOM 985 C CA . PRO A 1 124 ? 14.141 -1.786 -16.719 1 96.94 124 PRO A CA 1
ATOM 986 C C . PRO A 1 124 ? 14.328 -0.747 -17.812 1 96.94 124 PRO A C 1
ATOM 988 O O . PRO A 1 124 ? 14.797 -1.078 -18.906 1 96.94 124 PRO A O 1
ATOM 991 N N . ASN A 1 125 ? 13.992 0.49 -17.578 1 95.31 125 ASN A N 1
ATOM 992 C CA . ASN A 1 125 ? 14.125 1.558 -18.562 1 95.31 125 ASN A CA 1
ATOM 993 C C . ASN A 1 125 ? 15.531 2.152 -18.562 1 95.31 125 ASN A C 1
ATOM 995 O O . ASN A 1 125 ? 15.75 3.236 -19.094 1 95.31 125 ASN A O 1
ATOM 999 N N . SER A 1 126 ? 16.422 1.596 -17.828 1 94.81 126 SER A N 1
ATOM 1000 C CA . SER A 1 126 ? 17.844 1.914 -17.781 1 94.81 126 SER A CA 1
ATOM 1001 C C . SER A 1 126 ? 18.125 3.076 -16.828 1 94.81 126 SER A C 1
ATOM 1003 O O . SER A 1 126 ? 19.266 3.506 -16.688 1 94.81 126 SER A O 1
ATOM 1005 N N . GLU A 1 127 ? 17.062 3.562 -16.219 1 96.12 127 GLU A N 1
ATOM 1006 C CA . GLU A 1 127 ? 17.312 4.562 -15.18 1 96.12 127 GLU A CA 1
ATOM 1007 C C . GLU A 1 127 ? 18.047 3.949 -13.984 1 96.12 127 GLU A C 1
ATOM 1009 O O . GLU A 1 127 ? 17.922 2.752 -13.727 1 96.12 127 GLU A O 1
ATOM 1014 N N . ILE A 1 128 ? 18.828 4.812 -13.414 1 97.81 128 ILE A N 1
ATOM 1015 C CA . ILE A 1 128 ? 19.547 4.426 -12.211 1 97.81 128 ILE A CA 1
ATOM 1016 C C . ILE A 1 128 ? 18.984 5.18 -11.008 1 97.81 128 ILE A C 1
ATOM 1018 O O . ILE A 1 128 ? 18.719 6.379 -11.094 1 97.81 128 ILE A O 1
ATOM 1022 N N . GLY A 1 129 ? 18.719 4.469 -9.938 1 98.31 129 GLY A N 1
ATOM 1023 C CA . GLY A 1 129 ? 18.219 5.078 -8.719 1 98.31 129 GLY A CA 1
ATOM 1024 C C . GLY A 1 129 ? 18.734 4.41 -7.457 1 98.31 129 GLY A C 1
ATOM 1025 O O . GLY A 1 129 ? 19.719 3.684 -7.492 1 98.31 129 GLY A O 1
ATOM 1026 N N . TRP A 1 130 ? 18.172 4.797 -6.355 1 98.69 130 TRP A N 1
ATOM 1027 C CA . TRP A 1 130 ? 18.578 4.309 -5.043 1 98.69 130 TRP A CA 1
ATOM 1028 C C . TRP A 1 130 ? 17.375 3.811 -4.254 1 98.69 130 TRP A C 1
ATOM 1030 O O . TRP A 1 130 ? 16.344 4.484 -4.191 1 98.69 130 TRP A O 1
ATOM 1040 N N . ILE A 1 131 ? 17.5 2.617 -3.691 1 98.56 131 ILE A N 1
ATOM 1041 C CA . ILE A 1 131 ? 16.438 2.012 -2.9 1 98.56 131 ILE A CA 1
ATOM 1042 C C . ILE A 1 131 ? 16.969 1.645 -1.516 1 98.56 131 ILE A C 1
ATOM 1044 O O . ILE A 1 131 ? 18.156 1.345 -1.357 1 98.56 131 ILE A O 1
ATOM 1048 N N . ARG A 1 132 ? 16.141 1.73 -0.492 1 98.19 132 ARG A N 1
ATOM 1049 C CA . ARG A 1 132 ? 16.578 1.364 0.851 1 98.19 132 ARG A CA 1
ATOM 1050 C C . ARG A 1 132 ? 17.078 -0.076 0.889 1 98.19 132 ARG A C 1
ATOM 1052 O O . ARG A 1 132 ? 16.391 -0.991 0.439 1 98.19 132 ARG A O 1
ATOM 1059 N N . LYS A 1 133 ? 18.203 -0.219 1.465 1 97.94 133 LYS A N 1
ATOM 1060 C CA . LYS A 1 133 ? 18.859 -1.526 1.505 1 97.94 133 LYS A CA 1
ATOM 1061 C C . LYS A 1 133 ? 18.031 -2.527 2.303 1 97.94 133 LYS A C 1
ATOM 1063 O O . LYS A 1 133 ? 17.969 -3.711 1.96 1 97.94 133 LYS A O 1
ATOM 1068 N N . SER A 1 134 ? 17.297 -2.09 3.352 1 98 134 SER A N 1
ATOM 1069 C CA . SER A 1 134 ? 16.531 -2.957 4.234 1 98 134 SER A CA 1
ATOM 1070 C C . SER A 1 134 ? 15.266 -3.475 3.545 1 98 134 SER A C 1
ATOM 1072 O O . SER A 1 134 ? 14.594 -4.371 4.059 1 98 134 SER A O 1
ATOM 1074 N N . PHE A 1 135 ? 14.953 -2.979 2.338 1 98.38 135 PHE A N 1
ATOM 1075 C CA . PHE A 1 135 ? 13.703 -3.309 1.673 1 98.38 135 PHE A CA 1
ATOM 1076 C C . PHE A 1 135 ? 13.914 -4.383 0.612 1 98.38 135 PHE A C 1
ATOM 1078 O O . PHE A 1 135 ? 12.977 -4.754 -0.098 1 98.38 135 PHE A O 1
ATOM 1085 N N . ILE A 1 136 ? 15.141 -4.871 0.469 1 98.25 136 ILE A N 1
ATOM 1086 C CA . ILE A 1 136 ? 15.438 -5.766 -0.643 1 98.25 136 ILE A CA 1
ATOM 1087 C C . ILE A 1 136 ? 16.094 -7.039 -0.118 1 98.25 136 ILE A C 1
ATOM 1089 O O . ILE A 1 136 ? 16.625 -7.062 0.998 1 98.25 136 ILE A O 1
ATOM 1093 N N . ALA A 1 137 ? 15.953 -8.109 -0.823 1 97.94 137 ALA A N 1
ATOM 1094 C CA . ALA A 1 137 ? 16.641 -9.383 -0.633 1 97.94 137 ALA A CA 1
ATOM 1095 C C . ALA A 1 137 ? 17.141 -9.938 -1.963 1 97.94 137 ALA A C 1
ATOM 1097 O O . ALA A 1 137 ? 16.703 -9.5 -3.029 1 97.94 137 ALA A O 1
ATOM 1098 N N . ASN A 1 138 ? 18.094 -10.812 -1.89 1 97.44 138 ASN A N 1
ATOM 1099 C CA . ASN A 1 138 ? 18.516 -11.5 -3.107 1 97.44 138 ASN A CA 1
ATOM 1100 C C . ASN A 1 138 ? 17.344 -12.211 -3.777 1 97.44 138 ASN A C 1
ATOM 1102 O O . ASN A 1 138 ? 16.516 -12.828 -3.1 1 97.44 138 ASN A O 1
ATOM 1106 N N . LEU A 1 139 ? 17.312 -12.023 -5.043 1 97.38 139 LEU A N 1
ATOM 1107 C CA . LEU A 1 139 ? 16.297 -12.742 -5.805 1 97.38 139 LEU A CA 1
ATOM 1108 C C . LEU A 1 139 ? 16.547 -14.242 -5.762 1 97.38 139 LEU A C 1
ATOM 1110 O O . LEU A 1 139 ? 17.641 -14.711 -6.082 1 97.38 139 LEU A O 1
ATOM 1114 N N . LYS A 1 140 ? 15.57 -15.008 -5.312 1 93.94 140 LYS A N 1
ATOM 1115 C CA . LYS A 1 140 ? 15.656 -16.469 -5.277 1 93.94 140 LYS A CA 1
ATOM 1116 C C . LYS A 1 140 ? 15.055 -17.094 -6.535 1 93.94 140 LYS A C 1
ATOM 1118 O O . LYS A 1 140 ? 13.914 -16.781 -6.891 1 93.94 140 LYS A O 1
ATOM 1123 N N . ILE A 1 141 ? 15.938 -17.812 -7.121 1 89.19 141 ILE A N 1
ATOM 1124 C CA . ILE A 1 141 ? 15.469 -18.5 -8.32 1 89.19 141 ILE A CA 1
ATOM 1125 C C . ILE A 1 141 ? 15.711 -20 -8.188 1 89.19 141 ILE A C 1
ATOM 1127 O O . ILE A 1 141 ? 16.781 -20.438 -7.77 1 89.19 141 ILE A O 1
ATOM 1131 N N . ASP A 1 142 ? 14.758 -20.797 -8.469 1 81.62 142 ASP A N 1
ATOM 1132 C CA . ASP A 1 142 ? 14.836 -22.25 -8.469 1 81.62 142 ASP A CA 1
ATOM 1133 C C . ASP A 1 142 ? 15.398 -22.766 -7.145 1 81.62 142 ASP A C 1
ATOM 1135 O O . ASP A 1 142 ? 16.359 -23.547 -7.129 1 81.62 142 ASP A O 1
ATOM 1139 N N . CYS A 1 143 ? 14.734 -22.344 -6.098 1 77.44 143 CYS A N 1
ATOM 1140 C CA . CYS A 1 143 ? 15.211 -22.719 -4.773 1 77.44 143 CYS A CA 1
ATOM 1141 C C . CYS A 1 143 ? 15.07 -24.219 -4.547 1 77.44 143 CYS A C 1
ATOM 1143 O O . CYS A 1 143 ? 13.992 -24.797 -4.75 1 77.44 143 CYS A O 1
ATOM 1145 N N . GLU A 1 144 ? 16.234 -24.781 -4.281 1 80.31 144 GLU A N 1
ATOM 1146 C CA . GLU A 1 144 ? 16.234 -26.172 -3.84 1 80.31 144 GLU A CA 1
ATOM 1147 C C . GLU A 1 144 ? 15.883 -26.281 -2.359 1 80.31 144 GLU A C 1
ATOM 1149 O O . GLU A 1 144 ? 16.266 -25.422 -1.561 1 80.31 144 GLU A O 1
ATOM 1154 N N . ILE A 1 145 ? 15.109 -27.25 -2.082 1 85.69 145 ILE A N 1
ATOM 1155 C CA . ILE A 1 145 ? 14.719 -27.469 -0.695 1 85.69 145 ILE A CA 1
ATOM 1156 C C . ILE A 1 145 ? 15.883 -28.094 0.073 1 85.69 145 ILE A C 1
ATOM 1158 O O . ILE A 1 145 ? 16.078 -29.312 0.038 1 85.69 145 ILE A O 1
ATOM 1162 N N . LYS A 1 146 ? 16.891 -27.406 0.705 1 87.06 146 LYS A N 1
ATOM 1163 C CA . LYS A 1 146 ? 18 -27.906 1.505 1 87.06 146 LYS A CA 1
ATOM 1164 C C . LYS A 1 146 ? 17.625 -28 2.979 1 87.06 146 LYS A C 1
ATOM 1166 O O . LYS A 1 146 ? 17.953 -28.984 3.646 1 87.06 146 LYS A O 1
ATOM 1171 N N . ASP A 1 147 ? 16.844 -27.031 3.361 1 94.06 147 ASP A N 1
ATOM 1172 C CA . ASP A 1 147 ? 16.344 -26.938 4.727 1 94.06 147 ASP A CA 1
ATOM 1173 C C . ASP A 1 147 ? 14.828 -26.734 4.742 1 94.06 147 ASP A C 1
ATOM 1175 O O . ASP A 1 147 ? 14.344 -25.609 4.684 1 94.06 147 ASP A O 1
ATOM 1179 N N . GLU A 1 148 ? 14.195 -27.875 4.863 1 96.5 148 GLU A N 1
ATOM 1180 C CA . GLU A 1 148 ? 12.742 -27.891 4.766 1 96.5 148 GLU A CA 1
ATOM 1181 C C . GLU A 1 148 ? 12.109 -27 5.836 1 96.5 148 GLU A C 1
ATOM 1183 O O . GLU A 1 148 ? 11.227 -26.188 5.539 1 96.5 148 GLU A O 1
ATOM 1188 N N . GLU A 1 149 ? 12.555 -27.188 7.086 1 97 149 GLU A N 1
ATOM 1189 C CA . GLU A 1 149 ? 11.977 -26.438 8.195 1 97 149 GLU A CA 1
ATOM 1190 C C . GLU A 1 149 ? 12.133 -24.938 7.984 1 97 149 GLU A C 1
ATOM 1192 O O . GLU A 1 149 ? 11.188 -24.172 8.195 1 97 149 GLU A O 1
ATOM 1197 N N . LYS A 1 150 ? 13.289 -24.531 7.598 1 96.69 150 LYS A N 1
ATOM 1198 C CA . LYS A 1 150 ? 13.555 -23.125 7.344 1 96.69 150 LYS A CA 1
ATOM 1199 C C . LYS A 1 150 ? 12.703 -22.609 6.188 1 96.69 150 LYS A C 1
ATOM 1201 O O . LYS A 1 150 ? 12.172 -21.484 6.25 1 96.69 150 LYS A O 1
ATOM 1206 N N . LEU A 1 151 ? 12.602 -23.422 5.121 1 97.62 151 LEU A N 1
ATOM 1207 C CA . LEU A 1 151 ? 11.797 -23.016 3.975 1 97.62 151 LEU A CA 1
ATOM 1208 C C . LEU A 1 151 ? 10.328 -22.859 4.367 1 97.62 151 LEU A C 1
ATOM 1210 O O . LEU A 1 151 ? 9.68 -21.875 3.988 1 97.62 151 LEU A O 1
ATOM 1214 N N . ARG A 1 152 ? 9.828 -23.781 5.137 1 98.31 152 ARG A N 1
ATOM 1215 C CA . ARG A 1 152 ? 8.445 -23.703 5.602 1 98.31 152 ARG A CA 1
ATOM 1216 C C . ARG A 1 152 ? 8.211 -22.438 6.414 1 98.31 152 ARG A C 1
ATOM 1218 O O . ARG A 1 152 ? 7.191 -21.766 6.258 1 98.31 152 ARG A O 1
ATOM 1225 N N . GLU A 1 153 ? 9.141 -22.109 7.262 1 98.38 153 GLU A N 1
ATOM 1226 C CA . GLU A 1 153 ? 9.055 -20.875 8.047 1 98.38 153 GLU A CA 1
ATOM 1227 C C . GLU A 1 153 ? 9.055 -19.641 7.148 1 98.38 153 GLU A C 1
ATOM 1229 O O . GLU A 1 153 ? 8.289 -18.703 7.375 1 98.38 153 GLU A O 1
ATOM 1234 N N . ASN A 1 154 ? 9.898 -19.656 6.184 1 97.88 154 ASN A N 1
ATOM 1235 C CA . ASN A 1 154 ? 10 -18.531 5.266 1 97.88 154 ASN A CA 1
ATOM 1236 C C . ASN A 1 154 ? 8.727 -18.359 4.449 1 97.88 154 ASN A C 1
ATOM 1238 O O . ASN A 1 154 ? 8.297 -17.234 4.184 1 97.88 154 ASN A O 1
ATOM 1242 N N . LEU A 1 155 ? 8.133 -19.469 4.02 1 98.56 155 LEU A N 1
ATOM 1243 C CA . LEU A 1 155 ? 6.875 -19.406 3.293 1 98.56 155 LEU A CA 1
ATOM 1244 C C . LEU A 1 155 ? 5.789 -18.75 4.133 1 98.56 155 LEU A C 1
ATOM 1246 O O . LEU A 1 155 ? 5.105 -17.828 3.668 1 98.56 155 LEU A O 1
ATOM 1250 N N . ALA A 1 156 ? 5.68 -19.188 5.344 1 98.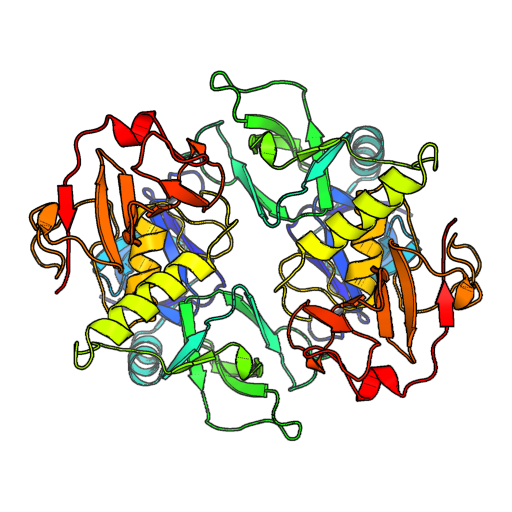81 156 ALA A N 1
ATOM 1251 C CA . ALA A 1 156 ? 4.684 -18.625 6.258 1 98.81 156 ALA A CA 1
ATOM 1252 C C . ALA A 1 156 ? 4.934 -17.141 6.504 1 98.81 156 ALA A C 1
ATOM 1254 O O . ALA A 1 156 ? 4 -16.344 6.477 1 98.81 156 ALA A O 1
ATOM 1255 N N . LYS A 1 157 ? 6.188 -16.812 6.719 1 98.62 157 LYS A N 1
ATOM 1256 C CA . LYS A 1 157 ? 6.555 -15.422 6.949 1 98.62 157 LYS A CA 1
ATOM 1257 C C . LYS A 1 157 ? 6.184 -14.547 5.754 1 98.62 157 LYS A C 1
ATOM 1259 O O . LYS A 1 157 ? 5.672 -13.438 5.922 1 98.62 157 LYS A O 1
ATOM 1264 N N . SER A 1 158 ? 6.426 -15.07 4.555 1 98.69 158 SER A N 1
ATOM 1265 C CA . SER A 1 158 ? 6.086 -14.336 3.34 1 98.69 158 SER A CA 1
ATOM 1266 C C . SER A 1 158 ? 4.578 -14.117 3.232 1 98.69 158 SER A C 1
ATOM 1268 O O . SER A 1 158 ? 4.129 -13.016 2.928 1 98.69 158 SER A O 1
ATOM 1270 N N . ALA A 1 159 ? 3.84 -15.102 3.471 1 98.88 159 ALA A N 1
ATOM 1271 C CA . ALA A 1 159 ? 2.385 -14.977 3.41 1 98.88 159 ALA A CA 1
ATOM 1272 C C . ALA A 1 159 ? 1.879 -13.984 4.457 1 98.88 159 ALA A C 1
ATOM 1274 O O . ALA A 1 159 ? 1.04 -13.133 4.16 1 98.88 159 ALA A O 1
ATOM 1275 N N . LEU A 1 160 ? 2.424 -14.094 5.656 1 98.81 160 LEU A N 1
ATOM 1276 C CA . LEU A 1 160 ? 1.983 -13.266 6.77 1 98.81 160 LEU A CA 1
ATOM 1277 C C . LEU A 1 160 ? 2.371 -11.805 6.547 1 98.81 160 LEU A C 1
ATOM 1279 O O . LEU A 1 160 ? 1.804 -10.906 7.172 1 98.81 160 LEU A O 1
ATOM 1283 N N . SER A 1 161 ? 3.312 -11.562 5.652 1 98.5 161 SER A N 1
ATOM 1284 C CA . SER A 1 161 ? 3.732 -10.195 5.348 1 98.5 161 SER A CA 1
ATOM 1285 C C . SER A 1 161 ? 2.646 -9.438 4.59 1 98.5 161 SER A C 1
ATOM 1287 O O . SER A 1 161 ? 2.746 -8.227 4.402 1 98.5 161 SER A O 1
ATOM 1289 N N . TYR A 1 162 ? 1.542 -10.086 4.219 1 98.69 162 TYR A N 1
ATOM 1290 C CA . TYR A 1 162 ? 0.432 -9.461 3.506 1 98.69 162 TYR A CA 1
ATOM 1291 C C . TYR A 1 162 ? -0.759 -9.25 4.434 1 98.69 162 TYR A C 1
ATOM 1293 O O . TYR A 1 162 ? -1.827 -8.812 3.992 1 98.69 162 TYR A O 1
ATOM 1301 N N . LEU A 1 163 ? -0.608 -9.562 5.727 1 98.44 163 LEU A N 1
ATOM 1302 C CA . LEU A 1 163 ? -1.708 -9.375 6.664 1 98.44 163 LEU A CA 1
ATOM 1303 C C . LEU A 1 163 ? -2.307 -7.98 6.535 1 98.44 163 LEU A C 1
ATOM 1305 O O . LEU A 1 163 ? -1.575 -6.996 6.41 1 98.44 163 LEU A O 1
ATOM 1309 N N . GLY A 1 164 ? -3.641 -7.898 6.434 1 97.69 164 GLY A N 1
ATOM 1310 C CA . GLY A 1 164 ? -4.336 -6.625 6.391 1 97.69 164 GLY A CA 1
ATOM 1311 C C . GLY A 1 164 ? -4.535 -6.098 4.98 1 97.69 164 GLY A C 1
ATOM 1312 O O . GLY A 1 164 ? -5.273 -5.137 4.766 1 97.69 164 GLY A O 1
ATOM 1313 N N . THR A 1 165 ? -3.889 -6.711 3.992 1 98.56 165 THR A N 1
ATOM 1314 C CA . THR A 1 165 ? -4.051 -6.324 2.596 1 98.56 165 THR A CA 1
ATOM 1315 C C . THR A 1 165 ? -5.465 -6.629 2.109 1 98.56 165 THR A C 1
ATOM 1317 O O . THR A 1 165 ? -6.008 -7.699 2.398 1 98.56 165 THR A O 1
ATOM 1320 N N . GLN A 1 166 ? -6.121 -5.699 1.396 1 98.44 166 GLN A N 1
ATOM 1321 C CA . GLN A 1 166 ? -7.484 -5.918 0.921 1 98.44 166 GLN A CA 1
ATOM 1322 C C . GLN A 1 166 ? -7.539 -7.078 -0.069 1 98.44 166 GLN A C 1
ATOM 1324 O O . GLN A 1 166 ? -6.586 -7.312 -0.815 1 98.44 166 GLN A O 1
ATOM 1329 N N . TYR A 1 167 ? -8.688 -7.805 -0 1 98.44 167 TYR A N 1
ATOM 1330 C CA . TYR A 1 167 ? -8.93 -8.781 -1.058 1 98.44 167 TYR A CA 1
ATOM 1331 C C . TYR A 1 167 ? -9.125 -8.086 -2.402 1 98.44 167 TYR A C 1
ATOM 1333 O O . TYR A 1 167 ? -9.945 -7.176 -2.527 1 98.44 167 TYR A O 1
ATOM 1341 N N . ARG A 1 168 ? -8.352 -8.508 -3.389 1 98.12 168 ARG A N 1
ATOM 1342 C CA . ARG A 1 168 ? -8.461 -8.07 -4.777 1 98.12 168 ARG A CA 1
ATOM 1343 C C . ARG A 1 168 ? -8.43 -9.258 -5.73 1 98.12 168 ARG A C 1
ATOM 1345 O O . ARG A 1 168 ? -7.438 -9.984 -5.801 1 98.12 168 ARG A O 1
ATOM 1352 N N . TRP A 1 169 ? -9.562 -9.422 -6.469 1 97.75 169 TRP A N 1
ATOM 1353 C CA . TRP A 1 169 ? -9.648 -10.469 -7.473 1 97.75 169 TRP A CA 1
ATOM 1354 C C . TRP A 1 169 ? -8.531 -10.336 -8.5 1 97.75 169 TRP A C 1
ATOM 1356 O O . TRP A 1 169 ? -8.375 -9.289 -9.125 1 97.75 169 TRP A O 1
ATOM 1366 N N . GLY A 1 170 ? -7.699 -11.32 -8.625 1 97.81 170 GLY A N 1
ATOM 1367 C CA . GLY A 1 170 ? -6.594 -11.312 -9.57 1 97.81 170 GLY A CA 1
ATOM 1368 C C . GLY A 1 170 ? -5.355 -10.617 -9.023 1 97.81 170 GLY A C 1
ATOM 1369 O O . GLY A 1 170 ? -4.328 -10.555 -9.703 1 97.81 170 GLY A O 1
ATOM 1370 N N . GLY A 1 171 ? -5.422 -10.164 -7.797 1 98.12 171 GLY A N 1
ATOM 1371 C CA . GLY A 1 171 ? -4.336 -9.375 -7.238 1 98.12 171 GLY A CA 1
ATOM 1372 C 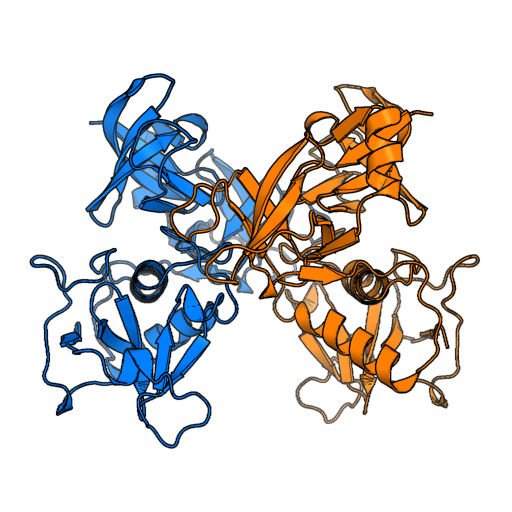C . GLY A 1 171 ? -3.193 -10.227 -6.711 1 98.12 171 GLY A C 1
ATOM 1373 O O . GLY A 1 171 ? -3.398 -11.375 -6.312 1 98.12 171 GLY A O 1
ATOM 1374 N N . LYS A 1 172 ? -1.992 -9.656 -6.625 1 97.81 172 LYS A N 1
ATOM 1375 C CA . LYS A 1 172 ? -0.877 -10.359 -6 1 97.81 172 LYS A CA 1
ATOM 1376 C C . LYS A 1 172 ? 0.097 -9.383 -5.352 1 97.81 172 LYS A C 1
ATOM 1378 O O . LYS A 1 172 ? 1.258 -9.719 -5.109 1 97.81 172 LYS A O 1
ATOM 1383 N N . SER A 1 173 ? -0.343 -8.117 -5.105 1 98.5 173 SER A N 1
ATOM 1384 C CA . SER A 1 173 ? 0.495 -7.074 -4.52 1 98.5 173 SER A CA 1
ATOM 1385 C C . SER A 1 173 ? -0.089 -6.57 -3.205 1 98.5 173 SER A C 1
ATOM 1387 O O . SER A 1 173 ? -1.205 -6.938 -2.834 1 98.5 173 SER A O 1
ATOM 1389 N N . PRO A 1 174 ? 0.695 -5.723 -2.475 1 98.5 174 PRO A N 1
ATOM 1390 C CA . PRO A 1 174 ? 0.165 -5.148 -1.237 1 98.5 174 PRO A CA 1
ATOM 1391 C C . PRO A 1 174 ? -0.962 -4.148 -1.486 1 98.5 174 PRO A C 1
ATOM 1393 O O . PRO A 1 174 ? -1.628 -3.717 -0.542 1 98.5 174 PRO A O 1
ATOM 1396 N N . LEU A 1 175 ? -1.23 -3.799 -2.768 1 98.12 175 LEU A N 1
ATOM 1397 C CA . LEU A 1 175 ? -2.387 -2.971 -3.096 1 98.12 175 LEU A CA 1
ATOM 1398 C C . LEU A 1 175 ? -3.678 -3.777 -2.996 1 98.12 175 LEU A C 1
ATOM 1400 O O . LEU A 1 175 ? -4.762 -3.207 -2.865 1 98.12 175 LEU A O 1
ATOM 1404 N N . GLY A 1 176 ? -3.621 -5.012 -3.084 1 98.38 176 GLY A N 1
ATOM 1405 C CA . GLY A 1 176 ? -4.672 -6.016 -3.051 1 98.38 176 GLY A CA 1
ATOM 1406 C C . GLY A 1 176 ? -4.207 -7.383 -3.521 1 98.38 176 GLY A C 1
ATOM 1407 O O . GLY A 1 176 ? -3.363 -7.484 -4.41 1 98.38 176 GLY A O 1
ATOM 1408 N N . ILE A 1 177 ? -4.77 -8.359 -2.904 1 98.75 177 ILE A N 1
ATOM 1409 C CA . ILE A 1 177 ? -4.293 -9.703 -3.209 1 98.75 177 ILE A CA 1
ATOM 1410 C C . ILE A 1 177 ? -5.43 -10.703 -3.035 1 98.75 177 ILE A C 1
ATOM 1412 O O . ILE A 1 177 ? -6.234 -10.586 -2.107 1 98.75 177 ILE A O 1
ATOM 1416 N N . ASP A 1 178 ? -5.574 -11.664 -3.908 1 98.62 178 ASP A N 1
ATOM 1417 C CA . ASP A 1 178 ? -6.605 -12.68 -3.725 1 98.62 178 ASP A CA 1
ATOM 1418 C C . ASP A 1 178 ? -6.023 -13.945 -3.096 1 98.62 178 ASP A C 1
ATOM 1420 O O . ASP A 1 178 ? -4.863 -13.953 -2.674 1 98.62 178 ASP A O 1
ATOM 1424 N N . CYS A 1 179 ? -6.816 -15.008 -2.889 1 98.69 179 CYS A N 1
ATOM 1425 C CA . CYS A 1 179 ? -6.418 -16.188 -2.117 1 98.69 179 CYS A CA 1
ATOM 1426 C C . CYS A 1 179 ? -5.234 -16.891 -2.766 1 98.69 179 CYS A C 1
ATOM 1428 O O . CYS A 1 179 ? -4.23 -17.156 -2.105 1 98.69 179 CYS A O 1
ATOM 1430 N N . SER A 1 180 ? -5.367 -17.156 -4.086 1 98.69 180 SER A N 1
ATOM 1431 C CA . SER A 1 180 ? -4.312 -17.891 -4.781 1 98.69 180 SER A CA 1
ATOM 1432 C C . SER A 1 180 ? -3.117 -16.984 -5.074 1 98.69 180 SER A C 1
ATOM 1434 O O . SER A 1 180 ? -1.979 -17.453 -5.137 1 98.69 180 SER A O 1
ATOM 1436 N N . GLY A 1 181 ? -3.352 -15.656 -5.266 1 98.69 181 GLY A N 1
ATOM 1437 C CA . GLY A 1 181 ? -2.25 -14.711 -5.367 1 98.69 181 GLY A CA 1
ATOM 1438 C C . GLY A 1 181 ? -1.369 -14.688 -4.129 1 98.69 181 GLY A C 1
ATOM 1439 O O . GLY A 1 181 ? -0.143 -14.625 -4.238 1 98.69 181 GLY A O 1
ATOM 1440 N N . LEU A 1 182 ? -1.999 -14.727 -2.965 1 98.88 182 LEU A N 1
ATOM 1441 C CA . LEU A 1 182 ? -1.272 -14.75 -1.7 1 98.88 182 LEU A CA 1
ATOM 1442 C C . LEU A 1 182 ? -0.337 -15.953 -1.632 1 98.88 182 LEU A C 1
ATOM 1444 O O . LEU A 1 182 ? 0.849 -15.805 -1.331 1 98.88 182 LEU A O 1
ATOM 1448 N N . CYS A 1 183 ? -0.861 -17.125 -1.957 1 98.94 183 CYS A N 1
ATOM 1449 C CA . CYS A 1 183 ? -0.071 -18.344 -1.905 1 98.94 183 CYS A CA 1
ATOM 1450 C C . CYS A 1 183 ? 1.011 -18.344 -2.979 1 98.94 183 CYS A C 1
ATOM 1452 O O . CYS A 1 183 ? 2.16 -18.688 -2.707 1 98.94 183 CYS A O 1
ATOM 1454 N N . SER A 1 184 ? 0.633 -17.938 -4.18 1 98.69 184 SER A N 1
ATOM 1455 C CA . SER A 1 184 ? 1.579 -17.875 -5.289 1 98.69 184 SER A CA 1
ATOM 1456 C C . SER A 1 184 ? 2.744 -16.938 -4.969 1 98.69 184 SER A C 1
ATOM 1458 O O . SER A 1 184 ? 3.906 -17.297 -5.18 1 98.69 184 SER A O 1
ATOM 1460 N N . MET A 1 185 ? 2.488 -15.781 -4.391 1 98.75 185 MET A N 1
ATOM 1461 C CA . MET A 1 185 ? 3.535 -14.805 -4.086 1 98.75 185 MET A CA 1
ATOM 1462 C C . MET A 1 185 ? 4.418 -15.297 -2.941 1 98.75 185 MET A C 1
ATOM 1464 O O . MET A 1 185 ? 5.633 -15.094 -2.963 1 98.75 185 MET A O 1
ATOM 1468 N N . ALA A 1 186 ? 3.781 -15.891 -1.93 1 98.75 186 ALA A N 1
ATOM 1469 C CA . ALA A 1 186 ? 4.57 -16.422 -0.818 1 98.75 186 ALA A CA 1
ATOM 1470 C C . ALA A 1 186 ? 5.609 -17.422 -1.309 1 98.75 186 ALA A C 1
ATOM 1472 O O . ALA A 1 186 ? 6.766 -17.391 -0.876 1 98.75 186 ALA A O 1
ATOM 1473 N N . TYR A 1 187 ? 5.199 -18.312 -2.201 1 98.5 187 TYR A N 1
ATOM 1474 C CA . TYR A 1 187 ? 6.113 -19.297 -2.771 1 98.5 187 TYR A CA 1
ATOM 1475 C C . TYR A 1 187 ? 7.121 -18.625 -3.701 1 98.5 187 TYR A C 1
ATOM 1477 O O . TYR A 1 187 ? 8.32 -18.922 -3.635 1 98.5 187 TYR A O 1
ATOM 1485 N N . MET A 1 188 ? 6.688 -17.703 -4.535 1 98.06 188 MET A N 1
ATOM 1486 C CA . MET A 1 188 ? 7.547 -17.062 -5.52 1 98.06 188 MET A CA 1
ATOM 1487 C C . MET A 1 188 ? 8.656 -16.266 -4.832 1 98.06 188 MET A C 1
ATOM 1489 O O . MET A 1 188 ? 9.812 -16.297 -5.273 1 98.06 188 MET A O 1
ATOM 1493 N N . LEU A 1 189 ? 8.328 -15.594 -3.754 1 98.12 189 LEU A N 1
ATOM 1494 C CA . LEU A 1 189 ? 9.305 -14.812 -2.998 1 98.12 189 LEU A CA 1
ATOM 1495 C C . LEU A 1 189 ? 10.391 -15.719 -2.43 1 98.12 189 LEU A C 1
ATOM 1497 O O . LEU A 1 189 ? 11.453 -15.242 -2.018 1 98.12 189 LEU A O 1
ATOM 1501 N N . ASN A 1 190 ? 10.109 -16.984 -2.379 1 97.69 190 ASN A N 1
ATOM 1502 C CA . ASN A 1 190 ? 11.078 -17.953 -1.896 1 97.69 190 ASN A CA 1
ATOM 1503 C C . ASN A 1 190 ? 11.648 -18.797 -3.039 1 97.69 190 ASN A C 1
ATOM 1505 O O . ASN A 1 190 ? 12.227 -19.859 -2.807 1 97.69 190 ASN A O 1
ATOM 1509 N N . GLY A 1 191 ? 11.414 -18.391 -4.285 1 97 191 GLY A N 1
ATOM 1510 C CA . GLY A 1 191 ? 12.055 -18.969 -5.449 1 97 191 GLY A CA 1
ATOM 1511 C C . GLY A 1 191 ? 11.312 -20.172 -6 1 97 191 GLY A C 1
ATOM 1512 O O . GLY A 1 191 ? 11.883 -20.984 -6.727 1 97 191 GLY A O 1
ATOM 1513 N N . ILE A 1 192 ? 10.078 -20.344 -5.637 1 97.56 192 ILE A N 1
ATOM 1514 C CA . ILE A 1 192 ? 9.289 -21.5 -6.059 1 97.56 192 ILE A CA 1
ATOM 1515 C C . ILE A 1 192 ? 8.055 -21.016 -6.828 1 97.56 192 ILE A C 1
ATOM 1517 O O . ILE A 1 192 ? 7.324 -20.141 -6.359 1 97.56 192 ILE A O 1
ATOM 1521 N N . ILE A 1 193 ? 7.848 -21.562 -8 1 97.38 193 ILE A N 1
ATOM 1522 C CA . ILE A 1 193 ? 6.68 -21.234 -8.805 1 97.38 193 ILE A CA 1
ATOM 1523 C C . ILE A 1 193 ? 5.617 -22.328 -8.656 1 97.38 193 ILE A C 1
ATOM 1525 O O . ILE A 1 193 ? 5.844 -23.469 -9.031 1 97.38 193 ILE A O 1
ATOM 1529 N N . ILE A 1 194 ? 4.52 -21.969 -8.086 1 97.81 194 ILE A N 1
ATOM 1530 C CA . ILE A 1 194 ? 3.369 -22.859 -8.039 1 97.81 194 ILE A CA 1
ATOM 1531 C C . ILE A 1 194 ? 2.273 -22.344 -8.969 1 97.81 194 ILE A C 1
ATOM 1533 O O . ILE A 1 194 ? 2.393 -21.266 -9.531 1 97.81 194 ILE A O 1
ATOM 1537 N N . TYR A 1 195 ? 1.25 -23.172 -9.141 1 98.19 195 TYR A N 1
ATOM 1538 C CA . TYR A 1 195 ? 0.15 -22.75 -10 1 98.19 195 TYR A CA 1
ATOM 1539 C C . TYR A 1 195 ? -0.549 -21.516 -9.43 1 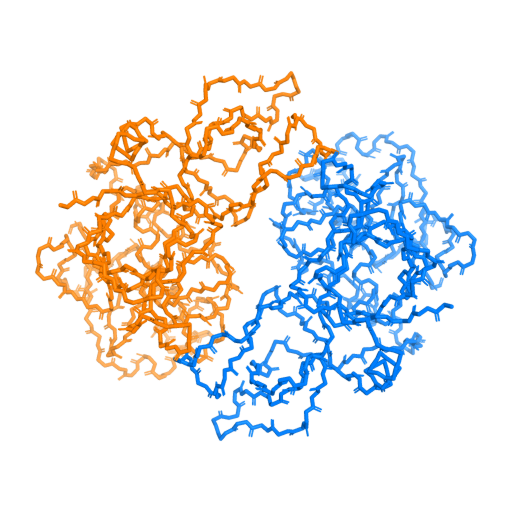98.19 195 TYR A C 1
ATOM 1541 O O . TYR A 1 195 ? -0.803 -21.453 -8.227 1 98.19 195 TYR A O 1
ATOM 1549 N N . ARG A 1 196 ? -0.861 -20.562 -10.266 1 98.19 196 ARG A N 1
ATOM 1550 C CA . ARG A 1 196 ? -1.336 -19.25 -9.875 1 98.19 196 ARG A CA 1
ATOM 1551 C C . ARG A 1 196 ? -2.76 -19.312 -9.328 1 98.19 196 ARG A C 1
ATOM 1553 O O . ARG A 1 196 ? -3.143 -18.516 -8.469 1 98.19 196 ARG A O 1
ATOM 1560 N N . ASP A 1 197 ? -3.598 -20.234 -9.766 1 97.81 197 ASP A N 1
ATOM 1561 C CA . ASP A 1 197 ? -4.996 -20.328 -9.359 1 97.81 197 ASP A CA 1
ATOM 1562 C C . ASP A 1 197 ? -5.184 -21.359 -8.25 1 97.81 197 ASP A C 1
ATOM 1564 O O . ASP A 1 197 ? -4.254 -22.094 -7.91 1 97.81 197 ASP A O 1
ATOM 1568 N N . ALA A 1 198 ? -6.355 -21.469 -7.703 1 97.69 198 ALA A N 1
ATOM 1569 C CA . ALA A 1 198 ? -6.637 -22.25 -6.508 1 97.69 198 ALA A CA 1
ATOM 1570 C C . ALA A 1 198 ? -6.941 -23.703 -6.867 1 97.69 198 ALA A C 1
ATOM 1572 O O . ALA A 1 198 ? -8.031 -24.203 -6.582 1 97.69 198 ALA A O 1
ATOM 1573 N N . GLU A 1 199 ? -5.98 -24.359 -7.371 1 97.56 199 GLU A N 1
ATOM 1574 C CA . GLU A 1 199 ? -6.117 -25.781 -7.68 1 97.56 199 GLU A CA 1
ATOM 1575 C C . GLU A 1 199 ? -4.754 -26.453 -7.785 1 97.56 199 GLU A C 1
ATOM 1577 O O . GLU A 1 199 ? -3.752 -25.797 -8.086 1 97.56 199 GLU A O 1
ATOM 1582 N N . ILE A 1 200 ? -4.754 -27.688 -7.512 1 97.88 200 ILE A N 1
ATOM 1583 C CA . ILE A 1 200 ? -3.561 -28.5 -7.762 1 97.88 200 ILE A CA 1
ATOM 1584 C C . ILE A 1 200 ? -3.471 -28.844 -9.242 1 97.88 200 ILE A C 1
ATOM 1586 O O . ILE A 1 200 ? -4.355 -29.5 -9.789 1 97.88 200 ILE A O 1
ATOM 1590 N N . LYS A 1 201 ? -2.494 -28.375 -9.82 1 97.25 201 LYS A N 1
ATOM 1591 C CA . LYS A 1 201 ? -2.367 -28.516 -11.266 1 97.25 201 LYS A CA 1
ATOM 1592 C C . LYS A 1 201 ? -1.154 -29.375 -11.633 1 97.25 201 LYS A C 1
ATOM 1594 O O . LYS A 1 201 ? -0.065 -29.172 -11.086 1 97.25 201 LYS A O 1
ATOM 1599 N N . GLU A 1 202 ? -1.406 -30.281 -12.625 1 95.81 202 GLU A N 1
ATOM 1600 C CA . GLU A 1 202 ? -0.303 -31.078 -13.148 1 95.81 202 GLU A CA 1
ATOM 1601 C C . GLU A 1 202 ? 0.762 -30.203 -13.797 1 95.81 202 GLU A C 1
ATOM 1603 O O . GLU A 1 202 ? 0.438 -29.234 -14.492 1 95.81 202 GLU A O 1
ATOM 1608 N N . GLY A 1 203 ? 2.023 -30.531 -13.586 1 95.56 203 GLY A N 1
ATOM 1609 C CA . GLY A 1 203 ? 3.119 -29.75 -14.133 1 95.56 203 GLY A CA 1
ATOM 1610 C C . GLY A 1 203 ? 3.703 -28.766 -13.141 1 95.56 203 GLY A C 1
ATOM 1611 O O . GLY A 1 203 ? 4.773 -28.188 -13.383 1 95.56 203 GLY A O 1
ATOM 1612 N N . PHE A 1 204 ? 2.973 -28.531 -12.102 1 97.25 204 PHE A N 1
ATOM 1613 C CA . PHE A 1 204 ? 3.48 -27.719 -11.008 1 97.25 204 PHE A CA 1
ATOM 1614 C C . PHE A 1 204 ? 3.842 -28.578 -9.805 1 97.25 204 PHE A C 1
ATOM 1616 O O . PHE A 1 204 ? 3.393 -29.719 -9.703 1 97.25 204 PHE A O 1
ATOM 1623 N N . PRO A 1 205 ? 4.621 -28.047 -8.883 1 96.69 205 PRO A N 1
ATOM 1624 C CA . PRO A 1 205 ? 5.262 -28.906 -7.883 1 96.69 205 PRO A CA 1
ATOM 1625 C C . PRO A 1 205 ? 4.309 -29.312 -6.754 1 96.69 205 PRO A C 1
ATOM 1627 O O . PRO A 1 205 ? 4.621 -30.203 -5.969 1 96.69 205 PRO A O 1
ATOM 1630 N N . VAL A 1 206 ? 3.172 -28.641 -6.594 1 98.19 206 VAL A N 1
ATOM 1631 C CA . VAL A 1 206 ? 2.268 -28.938 -5.488 1 98.19 206 VAL A CA 1
ATOM 1632 C C . VAL A 1 206 ? 1.567 -30.281 -5.738 1 98.19 206 VAL A C 1
ATOM 1634 O O . VAL A 1 206 ? 0.975 -30.484 -6.801 1 98.19 206 VAL A O 1
ATOM 1637 N N . LYS A 1 207 ? 1.655 -31.156 -4.762 1 98.12 207 LYS A N 1
ATOM 1638 C CA . LYS A 1 207 ? 0.997 -32.469 -4.816 1 98.12 207 LYS A CA 1
ATOM 1639 C C . LYS A 1 207 ? 0.041 -32.656 -3.641 1 98.12 207 LYS A C 1
ATOM 1641 O O . LYS A 1 207 ? 0.295 -32.156 -2.543 1 98.12 207 LYS A O 1
ATOM 1646 N N . GLU A 1 208 ? -1.001 -33.375 -3.92 1 98.31 208 GLU A N 1
ATOM 1647 C CA . GLU A 1 208 ? -1.974 -33.656 -2.865 1 98.31 208 GLU A CA 1
ATOM 1648 C C . GLU A 1 208 ? -1.383 -34.531 -1.778 1 98.31 208 GLU A C 1
ATOM 1650 O O . GLU A 1 208 ? -0.681 -35.5 -2.078 1 98.31 208 GLU A O 1
ATOM 1655 N N . ILE A 1 209 ? -1.66 -34.25 -0.505 1 98.44 209 ILE A N 1
ATOM 1656 C CA . ILE A 1 209 ? -1.211 -35.031 0.634 1 98.44 209 ILE A CA 1
ATOM 1657 C C . ILE A 1 209 ? -2.377 -35.281 1.592 1 98.44 209 ILE A C 1
ATOM 1659 O O . ILE A 1 209 ? -3.363 -34.531 1.571 1 98.44 209 ILE A O 1
ATOM 1663 N N . PRO A 1 210 ? -2.309 -36.375 2.391 1 97.44 210 PRO A N 1
ATOM 1664 C CA . PRO A 1 210 ? -3.338 -36.531 3.416 1 97.44 210 PRO A CA 1
ATOM 1665 C C . PRO A 1 210 ? -3.291 -35.469 4.5 1 97.44 210 PRO A C 1
ATOM 1667 O O . PRO A 1 210 ? -2.225 -34.906 4.777 1 97.44 210 PRO A O 1
ATOM 1670 N N . PHE A 1 211 ? -4.445 -35.188 5.02 1 95.12 211 PHE A N 1
ATOM 1671 C CA . PHE A 1 211 ? -4.566 -34.188 6.074 1 95.12 211 PHE A CA 1
ATOM 1672 C C . PHE A 1 211 ? -3.549 -34.438 7.18 1 95.12 211 PHE A C 1
ATOM 1674 O O . PHE A 1 211 ? -2.984 -33.5 7.746 1 95.12 211 PHE A O 1
ATOM 1681 N N . ALA A 1 212 ? -3.279 -35.656 7.52 1 96.19 212 ALA A N 1
ATOM 1682 C CA . ALA A 1 212 ? -2.406 -36.031 8.625 1 96.19 212 ALA A CA 1
ATOM 1683 C C . ALA A 1 212 ? -0.977 -35.562 8.391 1 96.19 212 ALA A C 1
ATOM 1685 O O . ALA A 1 212 ? -0.182 -35.469 9.328 1 96.19 212 ALA A O 1
ATOM 1686 N N . ASN A 1 213 ? -0.643 -35.219 7.191 1 97.56 213 ASN A N 1
ATOM 1687 C CA . ASN A 1 213 ? 0.732 -34.875 6.844 1 97.56 213 ASN A CA 1
ATOM 1688 C C . ASN A 1 213 ? 0.911 -33.375 6.672 1 97.56 213 ASN A C 1
ATOM 1690 O O . ASN A 1 213 ? 2.014 -32.906 6.391 1 97.56 213 ASN A O 1
ATOM 1694 N N . ILE A 1 214 ? -0.153 -32.594 6.852 1 98 214 ILE A N 1
ATOM 1695 C CA . ILE A 1 214 ? -0.082 -31.156 6.551 1 98 214 ILE A CA 1
ATOM 1696 C C . ILE A 1 214 ? 0.832 -30.469 7.559 1 98 214 ILE A C 1
ATOM 1698 O O . ILE A 1 214 ? 0.803 -30.781 8.75 1 98 214 ILE A O 1
ATOM 1702 N N . LYS A 1 215 ? 1.696 -29.594 7.098 1 98.56 215 LYS A N 1
ATOM 1703 C CA . LYS A 1 215 ? 2.605 -28.797 7.914 1 98.56 215 LYS A CA 1
ATOM 1704 C C . LYS A 1 215 ? 2.574 -27.328 7.492 1 98.56 215 LYS A C 1
ATOM 1706 O O . LYS A 1 215 ? 1.982 -26.984 6.469 1 98.56 215 LYS A O 1
ATOM 1711 N N . LYS A 1 216 ? 3.188 -26.562 8.383 1 98.56 216 LYS A N 1
ATOM 1712 C CA . LYS A 1 216 ? 3.312 -25.141 8.094 1 98.56 216 LYS A CA 1
ATOM 1713 C C . LYS A 1 216 ? 3.852 -24.922 6.684 1 98.56 216 LYS A C 1
ATOM 1715 O O . LYS A 1 216 ? 4.789 -25.594 6.258 1 98.56 216 LYS A O 1
ATOM 1720 N N . GLY A 1 217 ? 3.205 -24 5.945 1 98.81 217 GLY A N 1
ATOM 1721 C CA . GLY A 1 217 ? 3.664 -23.688 4.605 1 98.81 217 GLY A CA 1
ATOM 1722 C C . GLY A 1 217 ? 2.941 -24.469 3.525 1 98.81 217 GLY A C 1
ATOM 1723 O O . GLY A 1 217 ? 3.014 -24.125 2.346 1 98.81 217 GLY A O 1
ATOM 1724 N N . ASP A 1 218 ? 2.291 -25.562 3.953 1 98.88 218 ASP A N 1
ATOM 1725 C CA . ASP A 1 218 ? 1.469 -26.312 3.004 1 98.88 218 ASP A CA 1
ATOM 1726 C C . ASP A 1 218 ? 0.17 -25.562 2.701 1 98.88 218 ASP A C 1
ATOM 1728 O O . ASP A 1 218 ? -0.136 -24.547 3.342 1 98.88 218 ASP A O 1
ATOM 1732 N N . LEU A 1 219 ? -0.532 -26.062 1.685 1 98.94 219 LEU A N 1
ATOM 1733 C CA . LEU A 1 219 ? -1.713 -25.359 1.197 1 98.94 219 LEU A CA 1
ATOM 1734 C C . LEU A 1 219 ? -2.982 -26.141 1.509 1 98.94 219 LEU A C 1
ATOM 1736 O O . LEU A 1 219 ? -2.979 -27.375 1.473 1 98.94 219 LEU A O 1
ATOM 1740 N N . ILE A 1 220 ? -4.008 -25.438 1.892 1 98.81 220 ILE A N 1
ATOM 1741 C CA . ILE A 1 220 ? -5.352 -25.969 2.041 1 98.81 220 ILE A CA 1
ATOM 1742 C C . ILE A 1 220 ? -6.23 -25.5 0.883 1 98.81 220 ILE A C 1
ATOM 1744 O O . ILE A 1 220 ? -6.418 -24.297 0.689 1 98.81 220 ILE A O 1
ATOM 1748 N N . PHE A 1 221 ? -6.773 -26.453 0.141 1 98.69 221 PHE A N 1
ATOM 1749 C CA . PHE A 1 221 ? -7.633 -26.141 -0.994 1 98.69 221 PHE A CA 1
ATOM 1750 C C . PHE A 1 221 ? -9.102 -26.375 -0.646 1 98.69 221 PHE A C 1
ATOM 1752 O O . PHE A 1 221 ? -9.469 -27.453 -0.199 1 98.69 221 PHE A O 1
ATOM 1759 N N . PHE A 1 222 ? -9.852 -25.312 -0.732 1 97.75 222 PHE A N 1
ATOM 1760 C CA . PHE A 1 222 ? -11.305 -25.328 -0.666 1 97.75 222 PHE A CA 1
ATOM 1761 C C . PHE A 1 222 ? -11.914 -25.156 -2.053 1 97.75 222 PHE A C 1
ATOM 1763 O O . PHE A 1 222 ? -11.203 -24.875 -3.018 1 97.75 222 PHE A O 1
ATOM 1770 N N . PRO A 1 223 ? -13.234 -25.438 -2.217 1 96.19 223 PRO A N 1
ATOM 1771 C CA . PRO A 1 223 ? -13.82 -25.156 -3.525 1 96.19 223 PRO A CA 1
ATOM 1772 C C . PRO A 1 223 ? -13.625 -23.703 -3.957 1 96.19 223 PRO A C 1
ATOM 1774 O O . PRO A 1 223 ? -14.25 -22.797 -3.395 1 96.19 223 PRO A O 1
ATOM 1777 N N . GLY A 1 224 ? -12.75 -23.469 -4.953 1 95.56 224 GLY A N 1
ATOM 1778 C CA . GLY A 1 224 ? -12.508 -22.156 -5.508 1 95.56 224 GLY A CA 1
ATOM 1779 C C . GLY A 1 224 ? -11.672 -21.266 -4.602 1 95.56 224 GLY A C 1
ATOM 1780 O O . GLY A 1 224 ? -11.625 -20.047 -4.781 1 95.56 224 GLY A O 1
ATOM 1781 N N . HIS A 1 225 ? -11.055 -21.828 -3.584 1 98 225 HIS A N 1
ATOM 1782 C CA . HIS A 1 225 ? -10.305 -21.047 -2.596 1 98 225 HIS A CA 1
ATOM 1783 C C . HIS A 1 225 ? -9.062 -21.812 -2.133 1 98 225 HIS A C 1
ATOM 1785 O O . HIS A 1 225 ? -9.031 -23.047 -2.164 1 98 225 HIS A O 1
ATOM 1791 N N . VAL A 1 226 ? -8.039 -21.062 -1.783 1 98.75 226 VAL A N 1
ATOM 1792 C CA . VAL A 1 226 ? -6.824 -21.688 -1.275 1 98.75 226 VAL A CA 1
ATOM 1793 C C . VAL A 1 226 ? -6.242 -20.844 -0.145 1 98.75 226 VAL A C 1
ATOM 1795 O O . VAL A 1 226 ? -6.352 -19.609 -0.159 1 98.75 226 VAL A O 1
ATOM 1798 N N . ALA A 1 227 ? -5.68 -21.484 0.876 1 98.81 227 ALA A N 1
ATOM 1799 C CA . ALA A 1 227 ? -5.051 -20.859 2.043 1 98.81 227 ALA A CA 1
ATOM 1800 C C . ALA A 1 227 ? -3.719 -21.531 2.363 1 98.81 227 ALA A C 1
ATOM 1802 O O . ALA A 1 227 ? -3.422 -22.625 1.854 1 98.81 227 ALA A O 1
ATOM 1803 N N . MET A 1 228 ? -2.922 -20.891 3.098 1 98.94 228 MET A N 1
ATOM 1804 C CA . MET A 1 228 ? -1.673 -21.5 3.557 1 98.94 228 MET A CA 1
ATOM 1805 C C . MET A 1 228 ? -1.765 -21.891 5.027 1 98.94 228 MET A C 1
ATOM 1807 O O . MET A 1 228 ? -2.113 -21.062 5.871 1 98.94 228 MET A O 1
ATOM 1811 N N . TYR A 1 229 ? -1.449 -23.094 5.281 1 98.88 229 TYR A N 1
ATOM 1812 C CA . TYR A 1 229 ? -1.468 -23.609 6.641 1 98.88 229 TYR A CA 1
ATOM 1813 C C . TYR A 1 229 ? -0.313 -23.047 7.461 1 98.88 229 TYR A C 1
ATOM 1815 O O . TYR A 1 229 ? 0.812 -22.938 6.969 1 98.88 229 TYR A O 1
ATOM 1823 N N . LEU A 1 230 ? -0.58 -22.672 8.742 1 98.81 230 LEU A N 1
ATOM 1824 C CA . LEU A 1 230 ? 0.427 -22.047 9.602 1 98.81 230 LEU A CA 1
ATOM 1825 C C . LEU A 1 230 ? 0.792 -22.969 10.766 1 98.81 230 LEU A C 1
ATOM 1827 O O . LEU A 1 230 ? 1.694 -22.656 11.547 1 98.81 230 LEU A O 1
ATOM 1831 N N . GLY A 1 231 ? 0.12 -24.078 10.883 1 97.88 231 GLY A N 1
ATOM 1832 C CA . GLY A 1 231 ? 0.286 -24.953 12.031 1 97.88 231 GLY A CA 1
ATOM 1833 C C . GLY A 1 231 ? -0.828 -24.828 13.055 1 97.88 231 GLY A C 1
ATOM 1834 O O . GLY A 1 231 ? -1.489 -23.781 13.125 1 97.88 231 GLY A O 1
ATOM 1835 N N . ASP A 1 232 ? -1.131 -25.953 13.781 1 96.81 232 ASP A N 1
ATOM 1836 C CA . ASP A 1 232 ? -2.074 -25.984 14.891 1 96.81 232 ASP A CA 1
ATOM 1837 C C . ASP A 1 232 ? -3.465 -25.547 14.445 1 96.81 232 ASP A C 1
ATOM 1839 O O . ASP A 1 232 ? -4.141 -24.797 15.156 1 96.81 232 ASP A O 1
ATOM 1843 N N . GLY A 1 233 ? -3.789 -25.828 13.266 1 96.25 233 GLY A N 1
ATOM 1844 C CA . GLY A 1 233 ? -5.125 -25.562 12.75 1 96.25 233 GLY A CA 1
ATOM 1845 C C . GLY A 1 233 ? -5.281 -24.156 12.211 1 96.25 233 GLY A C 1
ATOM 1846 O O . GLY A 1 233 ? -6.332 -23.797 11.672 1 96.25 233 GLY A O 1
ATOM 1847 N N . GLU A 1 234 ? -4.273 -23.328 12.297 1 98.44 234 GLU A N 1
ATOM 1848 C CA . GLU A 1 234 ? -4.34 -21.953 11.82 1 98.44 234 GLU A CA 1
ATOM 1849 C C . GLU A 1 234 ? -3.922 -21.859 10.359 1 98.44 234 GLU A C 1
ATOM 1851 O O . GLU A 1 234 ? -3.076 -22.625 9.891 1 98.44 234 GLU A O 1
ATOM 1856 N N . TYR A 1 235 ? -4.602 -21.016 9.648 1 98.69 235 TYR A N 1
ATOM 1857 C CA . TYR A 1 235 ? -4.23 -20.766 8.258 1 98.69 235 TYR A CA 1
ATOM 1858 C C . TYR A 1 235 ? -4.434 -19.297 7.902 1 98.69 235 TYR A C 1
ATOM 1860 O O . TYR A 1 235 ? -5.273 -18.609 8.492 1 98.69 235 TYR A O 1
ATOM 1868 N N . VAL A 1 236 ? -3.605 -18.797 7.016 1 98.88 236 VAL A N 1
ATOM 1869 C CA . VAL A 1 236 ? -3.719 -17.438 6.5 1 98.88 236 VAL A CA 1
ATOM 1870 C C . VAL A 1 236 ? -4.289 -17.469 5.082 1 98.88 236 VAL A C 1
ATOM 1872 O O . VAL A 1 236 ? -3.941 -18.344 4.289 1 98.88 236 VAL A O 1
ATOM 1875 N N . HIS A 1 237 ? -5.191 -16.562 4.793 1 98.81 237 HIS A N 1
ATOM 1876 C CA . HIS A 1 237 ? -5.777 -16.5 3.459 1 98.81 237 HIS A CA 1
ATOM 1877 C C . HIS A 1 237 ? -6.355 -15.125 3.172 1 98.81 237 HIS A C 1
ATOM 1879 O O . HIS A 1 237 ? -6.582 -14.336 4.098 1 98.81 237 HIS A O 1
ATOM 1885 N N . SER A 1 238 ? -6.414 -14.797 1.934 1 98.56 238 SER A N 1
ATOM 1886 C CA . SER A 1 238 ? -7.168 -13.656 1.424 1 98.56 238 SER A CA 1
ATOM 1887 C C . SER A 1 238 ? -8.539 -14.086 0.913 1 98.56 238 SER A C 1
ATOM 1889 O O . SER A 1 238 ? -8.641 -14.945 0.035 1 98.56 238 SER A O 1
ATOM 1891 N N . SER A 1 239 ? -9.578 -13.531 1.449 1 95.31 239 SER A N 1
ATOM 1892 C CA . SER A 1 239 ? -10.93 -13.922 1.049 1 95.31 239 SER A CA 1
ATOM 1893 C C . SER A 1 239 ? -11.852 -12.703 0.953 1 95.31 239 SER A C 1
ATOM 1895 O O . SER A 1 239 ? -11.641 -11.711 1.646 1 95.31 239 SER A O 1
ATOM 1897 N N . THR A 1 240 ? -12.852 -12.82 0.08 1 90.56 240 THR A N 1
ATOM 1898 C CA . THR A 1 240 ? -13.844 -11.766 -0.049 1 90.56 240 THR A CA 1
ATOM 1899 C C . THR A 1 240 ? -14.586 -11.555 1.268 1 90.56 240 THR A C 1
ATOM 1901 O O . THR A 1 240 ? -14.883 -10.422 1.649 1 90.56 240 THR A O 1
ATOM 1904 N N . SER A 1 241 ? -14.852 -12.648 1.952 1 87.75 241 SER A N 1
ATOM 1905 C CA . SER A 1 241 ? -15.648 -12.57 3.172 1 87.75 241 SER A CA 1
ATOM 1906 C C . SER A 1 241 ? -14.906 -11.836 4.277 1 87.75 241 SER A C 1
ATOM 1908 O O . SER A 1 241 ? -15.516 -11.141 5.094 1 87.75 241 SER A O 1
ATOM 1910 N N . ASN A 1 242 ? -13.562 -11.969 4.34 1 91.62 242 ASN A N 1
ATOM 1911 C CA . ASN A 1 242 ? -12.758 -11.312 5.363 1 91.62 242 ASN A CA 1
ATOM 1912 C C . ASN A 1 242 ? -12.43 -9.875 4.973 1 91.62 242 ASN A C 1
ATOM 1914 O O . ASN A 1 242 ? -11.977 -9.086 5.809 1 91.62 242 ASN A O 1
ATOM 1918 N N . ASP A 1 243 ? -12.586 -9.461 3.75 1 95.69 243 ASP A N 1
ATOM 1919 C CA . ASP A 1 243 ? -12.25 -8.164 3.168 1 95.69 243 ASP A CA 1
ATOM 1920 C C . ASP A 1 243 ? -10.734 -7.977 3.074 1 95.69 243 ASP A C 1
ATOM 1922 O O . ASP A 1 243 ? -10.25 -7.234 2.217 1 95.69 243 ASP A O 1
ATOM 1926 N N . VAL A 1 244 ? -9.977 -8.609 4.02 1 98 244 VAL A N 1
ATOM 1927 C CA . VAL A 1 244 ? -8.523 -8.453 4.07 1 98 244 VAL A CA 1
ATOM 1928 C C . VAL A 1 244 ? -7.871 -9.805 4.344 1 98 244 VAL A C 1
ATOM 1930 O O . VAL A 1 244 ? -8.547 -10.758 4.75 1 98 244 VAL A O 1
ATOM 1933 N N . VAL A 1 245 ? -6.59 -9.906 4.102 1 98.75 245 VAL A N 1
ATOM 1934 C CA . VAL A 1 245 ? -5.805 -11.07 4.492 1 98.75 245 VAL A CA 1
ATOM 1935 C C . VAL A 1 245 ? -5.832 -11.234 6.008 1 98.75 245 VAL A C 1
ATOM 1937 O O . VAL A 1 245 ? -5.543 -10.289 6.746 1 98.75 245 VAL A O 1
ATOM 1940 N N . LYS A 1 246 ? -6.188 -12.414 6.453 1 98.19 246 LYS A N 1
ATOM 1941 C CA . LYS A 1 246 ? -6.289 -12.672 7.883 1 98.19 246 LYS A CA 1
ATOM 1942 C C . LYS A 1 246 ? -6 -14.141 8.195 1 98.19 246 LYS A C 1
ATOM 1944 O O . LYS A 1 246 ? -5.941 -14.977 7.289 1 98.19 246 LYS A O 1
ATOM 1949 N N . VAL A 1 247 ? -5.723 -14.383 9.477 1 98.62 247 VAL A N 1
ATOM 1950 C CA . VAL A 1 247 ? -5.535 -15.742 9.961 1 98.62 247 VAL A CA 1
ATOM 1951 C C . VAL A 1 247 ? -6.852 -16.281 10.531 1 98.62 247 VAL A C 1
ATOM 1953 O O . VAL A 1 247 ? -7.477 -15.625 11.375 1 98.62 247 VAL A O 1
ATOM 1956 N N . ASN A 1 248 ? -7.344 -17.328 10.039 1 98.38 248 ASN A N 1
ATOM 1957 C CA . ASN A 1 248 ? -8.477 -18.062 10.594 1 98.38 248 ASN A CA 1
ATOM 1958 C C . ASN A 1 248 ? -8.047 -19.438 11.086 1 98.38 248 ASN A C 1
ATOM 1960 O O . ASN A 1 248 ? -6.879 -19.812 10.977 1 98.38 248 ASN A O 1
ATOM 1964 N N . SER A 1 249 ? -8.961 -20.125 11.719 1 97.69 249 SER A N 1
ATOM 1965 C CA . SER A 1 249 ? -8.641 -21.438 12.297 1 97.69 249 SER A CA 1
ATOM 1966 C C . SER A 1 249 ? -9.617 -22.5 11.812 1 97.69 249 SER A C 1
ATOM 1968 O O . SER A 1 249 ? -10.789 -22.219 11.578 1 97.69 249 SER A O 1
ATOM 1970 N N . LEU A 1 250 ? -9.133 -23.703 11.711 1 95.06 250 LEU A N 1
ATOM 1971 C CA . LEU A 1 250 ? -9.953 -24.875 11.43 1 95.06 250 LEU A CA 1
ATOM 1972 C C . LEU A 1 250 ? -10.586 -25.422 12.711 1 95.06 250 LEU A C 1
ATOM 1974 O O . LEU A 1 250 ? -11.484 -26.25 12.656 1 95.06 250 LEU A O 1
ATOM 1978 N N . ASN A 1 251 ? -10.07 -24.953 13.852 1 95.81 251 ASN A N 1
ATOM 1979 C CA . ASN A 1 251 ? -10.57 -25.422 15.141 1 95.81 251 ASN A CA 1
ATOM 1980 C C . ASN A 1 251 ? -11.867 -24.719 15.531 1 95.81 251 ASN A C 1
ATOM 1982 O O . ASN A 1 251 ? -11.883 -23.516 15.742 1 95.81 251 ASN A O 1
ATOM 1986 N N . GLU A 1 252 ? -12.906 -25.422 15.742 1 94.25 252 GLU A N 1
ATOM 1987 C CA . GLU A 1 252 ? -14.242 -24.875 16.016 1 94.25 252 GLU A CA 1
ATOM 1988 C C . GLU A 1 252 ? -14.258 -24.062 17.297 1 94.25 252 GLU A C 1
ATOM 1990 O O . GLU A 1 252 ? -15.023 -23.109 17.438 1 94.25 252 GLU A O 1
ATOM 1995 N N . GLY A 1 253 ? -13.484 -24.344 18.188 1 94.44 253 GLY A N 1
ATOM 1996 C CA . GLY A 1 253 ? -13.469 -23.656 19.469 1 94.44 253 GLY A CA 1
ATOM 1997 C C . GLY A 1 253 ? -12.625 -22.391 19.438 1 94.44 253 GLY A C 1
ATOM 1998 O O . GLY A 1 253 ? -12.633 -21.625 20.406 1 94.44 253 GLY A O 1
ATOM 1999 N N . ALA A 1 254 ? -11.984 -22.172 18.375 1 95.75 254 ALA A N 1
ATOM 2000 C CA . ALA A 1 254 ? -11.094 -21.016 18.281 1 95.75 254 ALA A CA 1
ATOM 2001 C C . ALA A 1 254 ? -11.883 -19.75 17.984 1 95.75 254 ALA A C 1
ATOM 2003 O O . ALA A 1 254 ? -12.883 -19.781 17.266 1 95.75 254 ALA A O 1
ATOM 2004 N N . GLY A 1 255 ? -11.484 -18.562 18.516 1 95.56 255 GLY A N 1
ATOM 2005 C CA . GLY A 1 255 ? -12.133 -17.281 18.312 1 95.56 255 GLY A CA 1
ATOM 2006 C C . GLY A 1 255 ? -12.133 -16.844 16.859 1 95.56 255 GLY A C 1
ATOM 2007 O O . GLY A 1 255 ? -13.008 -16.078 16.422 1 95.56 255 GLY A O 1
ATOM 2008 N N . ASN A 1 256 ? -11.211 -17.344 16.109 1 96.56 256 ASN A N 1
ATOM 2009 C CA . ASN A 1 256 ? -11.094 -16.969 14.711 1 96.56 256 ASN A CA 1
ATOM 2010 C C . ASN A 1 256 ? -11.5 -18.109 13.789 1 96.56 256 ASN A C 1
ATOM 2012 O O . ASN A 1 256 ? -10.984 -18.234 12.672 1 96.56 256 ASN A O 1
ATOM 2016 N N . TYR A 1 257 ? -12.398 -19 14.258 1 96.31 257 TYR A N 1
ATOM 2017 C CA . TYR A 1 257 ? -12.914 -20.094 13.445 1 96.31 257 TYR A CA 1
ATOM 2018 C C . TYR A 1 257 ? -13.805 -19.562 12.328 1 96.31 257 TYR A C 1
ATOM 2020 O O . TYR A 1 257 ? -14.68 -18.734 12.562 1 96.31 257 TYR A O 1
ATOM 2028 N N . ASN A 1 258 ? -13.531 -19.969 11.148 1 94.69 258 ASN A N 1
ATOM 2029 C CA . ASN A 1 258 ? -14.398 -19.703 10.008 1 94.69 258 ASN A CA 1
ATOM 2030 C C . ASN A 1 258 ? -15.344 -20.859 9.734 1 94.69 258 ASN A C 1
ATOM 2032 O O . ASN A 1 258 ? -14.945 -21.859 9.117 1 94.69 258 ASN A O 1
ATOM 2036 N N . GLU A 1 259 ? -16.547 -20.719 10.086 1 93.25 259 GLU A N 1
ATOM 2037 C CA . GLU A 1 259 ? -17.5 -21.812 10.023 1 93.25 259 GLU A CA 1
ATOM 2038 C C . GLU A 1 259 ? -17.75 -22.25 8.578 1 93.25 259 GLU A C 1
ATOM 2040 O O . GLU A 1 259 ? -17.844 -23.438 8.289 1 93.25 259 GLU A O 1
ATOM 2045 N N . TYR A 1 260 ? -17.859 -21.375 7.754 1 93.69 260 TYR A N 1
ATOM 2046 C CA . TYR A 1 260 ? -18.141 -21.688 6.355 1 93.69 260 TYR A CA 1
ATOM 2047 C C . TYR A 1 260 ? -17.031 -22.547 5.758 1 93.69 260 TYR A C 1
ATOM 2049 O O . TYR A 1 260 ? -17.297 -23.641 5.238 1 93.69 260 TYR A O 1
ATOM 2057 N N . LEU A 1 261 ? -15.781 -22.062 5.891 1 94.62 261 LEU A N 1
ATOM 2058 C CA . LEU A 1 261 ? -14.664 -22.812 5.32 1 94.62 261 LEU A CA 1
ATOM 2059 C C . LEU A 1 261 ? -14.438 -24.109 6.082 1 94.62 261 LEU A C 1
ATOM 2061 O O . LEU A 1 261 ? -14.023 -25.109 5.492 1 94.62 261 LEU A O 1
ATOM 2065 N N . GLY A 1 262 ? -14.734 -24.031 7.371 1 93.94 262 GLY A N 1
ATOM 2066 C CA . GLY A 1 262 ? -14.625 -25.234 8.172 1 93.94 262 GLY A CA 1
ATOM 2067 C C . GLY A 1 262 ? -15.492 -26.375 7.66 1 93.94 262 GLY A C 1
ATOM 2068 O O . GLY A 1 262 ? -15.109 -27.531 7.734 1 93.94 262 GLY A O 1
ATOM 2069 N N . ASN A 1 263 ? -16.562 -26.062 7.09 1 94.5 263 ASN A N 1
ATOM 2070 C CA . ASN A 1 263 ? -17.531 -27.062 6.66 1 94.5 263 ASN A CA 1
ATOM 2071 C C . ASN A 1 263 ? -17.344 -27.422 5.191 1 94.5 263 ASN A C 1
ATOM 2073 O O . ASN A 1 263 ? -18.016 -28.328 4.684 1 94.5 263 ASN A O 1
ATOM 2077 N N . CYS A 1 264 ? -16.531 -26.812 4.5 1 94.94 264 CYS A N 1
ATOM 2078 C CA . CYS A 1 264 ? -16.266 -27.094 3.092 1 94.94 264 CYS A CA 1
ATOM 2079 C C . CYS A 1 264 ? -15.352 -28.297 2.941 1 94.94 264 CYS A C 1
ATOM 2081 O O . CYS A 1 264 ? -14.531 -28.578 3.816 1 94.94 264 CYS A O 1
ATOM 2083 N N . PRO A 1 265 ? -15.586 -29.078 1.828 1 96.06 265 PRO A N 1
ATOM 2084 C CA . PRO A 1 265 ? -14.578 -30.094 1.537 1 96.06 265 PRO A CA 1
ATOM 2085 C C . PRO A 1 265 ? -13.18 -29.516 1.34 1 96.06 265 PRO A C 1
ATOM 2087 O O . PRO A 1 265 ? -13.039 -28.422 0.798 1 96.06 265 PRO A O 1
ATOM 2090 N N . LYS A 1 266 ? -12.203 -30.234 1.846 1 97.19 266 LYS A N 1
ATOM 2091 C CA . LYS A 1 266 ? -10.828 -29.734 1.794 1 97.19 266 LYS A CA 1
ATOM 2092 C C . LYS A 1 266 ? -9.898 -30.75 1.147 1 97.19 266 LYS A C 1
ATOM 2094 O O . LYS A 1 266 ? -10.062 -31.953 1.334 1 97.19 266 LYS A O 1
ATOM 2099 N N . LYS A 1 267 ? -8.992 -30.281 0.337 1 98.06 267 LYS A N 1
ATOM 2100 C CA . LYS A 1 267 ? -7.797 -31 -0.098 1 98.06 267 LYS A CA 1
ATOM 2101 C C . LYS A 1 267 ? -6.531 -30.297 0.383 1 98.06 267 LYS A C 1
ATOM 2103 O O . LYS A 1 267 ? -6.539 -29.094 0.636 1 98.06 267 LYS A O 1
ATOM 2108 N N . PHE A 1 268 ? -5.52 -31.031 0.593 1 98.5 268 PHE A N 1
ATOM 2109 C CA . PHE A 1 268 ? -4.273 -30.469 1.11 1 98.5 268 PHE A CA 1
ATOM 2110 C C . PHE A 1 268 ? -3.131 -30.703 0.126 1 98.5 268 PHE A C 1
ATOM 2112 O O . PHE A 1 268 ? -3.059 -31.75 -0.518 1 98.5 268 PHE A O 1
ATOM 2119 N N . GLY A 1 269 ? -2.34 -29.703 -0.087 1 98.62 269 GLY A N 1
ATOM 2120 C CA . GLY A 1 269 ? -1.252 -29.766 -1.05 1 98.62 269 GLY A CA 1
ATOM 2121 C C . GLY A 1 269 ? 0.087 -29.359 -0.469 1 98.62 269 GLY A C 1
ATOM 2122 O O . GLY A 1 269 ? 0.155 -28.453 0.36 1 98.62 269 GLY A O 1
ATOM 2123 N N . SER A 1 270 ? 1.17 -29.969 -0.895 1 98.44 270 SER A N 1
ATOM 2124 C CA . SER A 1 270 ? 2.531 -29.688 -0.454 1 98.44 270 SER A CA 1
ATOM 2125 C C . SER A 1 270 ? 3.521 -29.797 -1.608 1 98.44 270 SER A C 1
ATOM 2127 O O . SER A 1 270 ? 3.287 -30.547 -2.561 1 98.44 270 SER A O 1
ATOM 2129 N N . ILE A 1 271 ? 4.605 -29.031 -1.479 1 97.44 271 ILE A N 1
ATOM 2130 C CA . ILE A 1 271 ? 5.672 -29.172 -2.463 1 97.44 271 ILE A CA 1
ATOM 2131 C C . ILE A 1 271 ? 6.75 -30.125 -1.919 1 97.44 271 ILE A C 1
ATOM 2133 O O . ILE A 1 271 ? 7.723 -30.422 -2.613 1 97.44 271 ILE A O 1
ATOM 2137 N N . PHE A 1 272 ? 6.605 -30.484 -0.626 1 95.12 272 PHE A N 1
ATOM 2138 C CA . PHE A 1 272 ? 7.621 -31.281 0.057 1 95.12 272 PHE A CA 1
ATOM 2139 C C . PHE A 1 272 ? 7.309 -32.75 -0.045 1 95.12 272 PHE A C 1
ATOM 2141 O O . PHE A 1 272 ? 6.152 -33.156 -0.212 1 95.12 272 PHE A O 1
ATOM 2148 N N . MET B 1 1 ? -9.383 33.094 -8.266 1 68.12 1 MET B N 1
ATOM 2149 C CA . MET B 1 1 ? -9.055 31.891 -7.516 1 68.12 1 MET B CA 1
ATOM 2150 C C . MET B 1 1 ? -9.953 30.734 -7.926 1 68.12 1 MET B C 1
ATOM 2152 O O . MET B 1 1 ? -11.156 30.922 -8.117 1 68.12 1 MET B O 1
ATOM 2156 N N . LYS B 1 2 ? -9.344 29.688 -8.359 1 90.38 2 LYS B N 1
ATOM 2157 C CA . LYS B 1 2 ? -10.102 28.516 -8.781 1 90.38 2 LYS B CA 1
ATOM 2158 C C . LYS B 1 2 ? -9.906 27.359 -7.805 1 90.38 2 LYS B C 1
ATOM 2160 O O . LYS B 1 2 ? -8.938 27.344 -7.039 1 90.38 2 LYS B O 1
ATOM 2165 N N . TYR B 1 3 ? -10.961 26.609 -7.68 1 96.5 3 TYR B N 1
ATOM 2166 C CA . TYR B 1 3 ? -10.914 25.422 -6.824 1 96.5 3 TYR B CA 1
ATOM 2167 C C . TYR B 1 3 ? -10.891 24.156 -7.66 1 96.5 3 TYR B C 1
ATOM 2169 O O . TYR B 1 3 ? -11.406 24.125 -8.781 1 96.5 3 TYR B O 1
ATOM 2177 N N . ALA B 1 4 ? -10.203 23.188 -7.117 1 98.12 4 ALA B N 1
ATOM 2178 C CA . ALA B 1 4 ? -10.102 21.906 -7.793 1 98.12 4 ALA B CA 1
ATOM 2179 C C . ALA B 1 4 ? -10.219 20.75 -6.801 1 98.12 4 ALA B C 1
ATOM 2181 O O . ALA B 1 4 ? -10.117 20.953 -5.59 1 98.12 4 ALA B O 1
ATOM 2182 N N . VAL B 1 5 ? -10.531 19.562 -7.301 1 98.38 5 VAL B N 1
ATOM 2183 C CA . VAL B 1 5 ? -10.586 18.328 -6.527 1 98.38 5 VAL B CA 1
ATOM 2184 C C . VAL B 1 5 ? -9.578 17.328 -7.094 1 98.38 5 VAL B C 1
ATOM 2186 O O . VAL B 1 5 ? -9.453 17.188 -8.312 1 98.38 5 VAL B O 1
ATOM 2189 N N . VAL B 1 6 ? -8.891 16.703 -6.188 1 97.94 6 VAL B N 1
ATOM 2190 C CA . VAL B 1 6 ? -7.906 15.711 -6.598 1 97.94 6 VAL B CA 1
ATOM 2191 C C . VAL B 1 6 ? -8.617 14.422 -7.012 1 97.94 6 VAL B C 1
ATOM 2193 O O . VAL B 1 6 ? -9.469 13.914 -6.281 1 97.94 6 VAL B O 1
ATOM 2196 N N . ASN B 1 7 ? -8.273 13.914 -8.156 1 96.38 7 ASN B N 1
ATOM 2197 C CA . ASN B 1 7 ? -8.945 12.742 -8.703 1 96.38 7 ASN B CA 1
ATOM 2198 C C . ASN B 1 7 ? -7.961 11.617 -9.008 1 96.38 7 ASN B C 1
ATOM 2200 O O . ASN B 1 7 ? -8.141 10.875 -9.977 1 96.38 7 ASN B O 1
ATOM 2204 N N . LYS B 1 8 ? -6.836 11.531 -8.367 1 97.12 8 LYS B N 1
ATOM 2205 C CA . LYS B 1 8 ? -5.824 10.484 -8.406 1 97.12 8 LYS B CA 1
ATOM 2206 C C . LYS B 1 8 ? -5.512 9.969 -7 1 97.12 8 LYS B C 1
ATOM 2208 O O . LYS B 1 8 ? -5.68 10.688 -6.016 1 97.12 8 LYS B O 1
ATOM 2213 N N . THR B 1 9 ? -5.098 8.719 -6.969 1 97.56 9 THR B N 1
ATOM 2214 C CA . THR B 1 9 ? -4.91 8.023 -5.699 1 97.56 9 THR B CA 1
ATOM 2215 C C . THR B 1 9 ? -4.129 8.891 -4.719 1 97.56 9 THR B C 1
ATOM 2217 O O . THR B 1 9 ? -4.625 9.211 -3.637 1 97.56 9 THR B O 1
ATOM 2220 N N . VAL B 1 10 ? -2.9 9.258 -5.027 1 97.94 10 VAL B N 1
ATOM 2221 C CA . VAL B 1 10 ? -2.002 10.141 -4.289 1 97.94 10 VAL B CA 1
ATOM 2222 C C . VAL B 1 10 ? -1.318 11.109 -5.254 1 97.94 10 VAL B C 1
ATOM 2224 O O . VAL B 1 10 ? -0.751 10.688 -6.266 1 97.94 10 VAL B O 1
ATOM 2227 N N . VAL B 1 11 ? -1.438 12.375 -4.98 1 98 11 VAL B N 1
ATOM 2228 C CA . VAL B 1 11 ? -0.777 13.375 -5.812 1 98 11 VAL B CA 1
ATOM 2229 C C . VAL B 1 11 ? 0.27 14.125 -4.992 1 98 11 VAL B C 1
ATOM 2231 O O . VAL B 1 11 ? -0.03 14.641 -3.912 1 98 11 VAL B O 1
ATOM 2234 N N . VAL B 1 12 ? 1.431 14.227 -5.551 1 97.38 12 VAL B N 1
ATOM 2235 C CA . VAL B 1 12 ? 2.545 14.828 -4.82 1 97.38 12 VAL B CA 1
ATOM 2236 C C . VAL B 1 12 ? 2.551 16.344 -5.039 1 97.38 12 VAL B C 1
ATOM 2238 O O . VAL B 1 12 ? 2.379 16.812 -6.164 1 97.38 12 VAL B O 1
ATOM 2241 N N . LEU B 1 13 ? 2.637 17.078 -3.959 1 98 13 LEU B N 1
ATOM 2242 C CA . LEU B 1 13 ? 2.982 18.5 -4.039 1 98 13 LEU B CA 1
ATOM 2243 C C . LEU B 1 13 ? 4.496 18.672 -4.109 1 98 13 LEU B C 1
ATOM 2245 O O . LEU B 1 13 ? 5.234 18.078 -3.328 1 98 13 LEU B O 1
ATOM 2249 N N . LYS B 1 14 ? 4.883 19.5 -5.055 1 97.75 14 LYS B N 1
ATOM 2250 C CA . LYS B 1 14 ? 6.309 19.688 -5.309 1 97.75 14 LYS B CA 1
ATOM 2251 C C . LYS B 1 14 ? 6.742 21.109 -4.926 1 97.75 14 LYS B C 1
ATOM 2253 O O . LYS B 1 14 ? 5.926 22.031 -4.898 1 97.75 14 LYS B O 1
ATOM 2258 N N . SER B 1 15 ? 8.086 21.266 -4.59 1 96.94 15 SER B N 1
ATOM 2259 C CA . SER B 1 15 ? 8.648 22.562 -4.242 1 96.94 15 SER B CA 1
ATOM 2260 C C . SER B 1 15 ? 8.781 23.469 -5.469 1 96.94 15 SER B C 1
ATOM 2262 O O . SER B 1 15 ? 8.742 24.688 -5.359 1 96.94 15 SER B O 1
ATOM 2264 N N . GLU B 1 16 ? 8.953 22.859 -6.664 1 97.25 16 GLU B N 1
ATOM 2265 C CA . GLU B 1 16 ? 9.016 23.516 -7.961 1 97.25 16 GLU B CA 1
ATOM 2266 C C . GLU B 1 16 ? 8.016 22.906 -8.938 1 97.25 16 GLU B C 1
ATOM 2268 O O . GLU B 1 16 ? 7.555 21.781 -8.742 1 97.25 16 GLU B O 1
ATOM 2273 N N . PRO B 1 17 ? 7.672 23.672 -9.938 1 97.31 17 PRO B N 1
ATOM 2274 C CA . PRO B 1 17 ? 6.66 23.188 -10.875 1 97.31 17 PRO B CA 1
ATOM 2275 C C . PRO B 1 17 ? 7.227 22.172 -11.883 1 97.31 17 PRO B C 1
ATOM 2277 O O . PRO B 1 17 ? 7.121 22.391 -13.094 1 97.31 17 PRO B O 1
ATOM 2280 N N . LYS B 1 18 ? 7.848 21.156 -11.383 1 96.06 18 LYS B N 1
ATOM 2281 C CA . LYS B 1 18 ? 8.398 20.062 -12.188 1 96.06 18 LYS B CA 1
ATOM 2282 C C . LYS B 1 18 ? 8.469 18.766 -11.383 1 96.06 18 LYS B C 1
ATOM 2284 O O . LYS B 1 18 ? 8.602 18.797 -10.156 1 96.06 18 LYS B O 1
ATOM 2289 N N . GLU B 1 19 ? 8.445 17.672 -12.07 1 92.62 19 GLU B N 1
ATOM 2290 C CA . GLU B 1 19 ? 8.461 16.359 -11.422 1 92.62 19 GLU B CA 1
ATOM 2291 C C . GLU B 1 19 ? 9.766 16.125 -10.672 1 92.62 19 GLU B C 1
ATOM 2293 O O . GLU B 1 19 ? 9.773 15.547 -9.586 1 92.62 19 GLU B O 1
ATOM 2298 N N . ALA B 1 20 ? 10.828 16.578 -11.32 1 93.38 20 ALA B N 1
ATOM 2299 C CA . ALA B 1 20 ? 12.156 16.359 -10.75 1 93.38 20 ALA B CA 1
ATOM 2300 C C . ALA B 1 20 ? 12.484 17.406 -9.695 1 93.38 20 ALA B C 1
ATOM 2302 O O . ALA B 1 20 ? 13.43 18.188 -9.852 1 93.38 20 ALA B O 1
ATOM 2303 N N . SER B 1 21 ? 11.695 17.578 -8.695 1 94.69 21 SER B N 1
ATOM 2304 C CA . SER B 1 21 ? 11.922 18.469 -7.559 1 94.69 21 SER B CA 1
ATOM 2305 C C . SER B 1 21 ? 11.477 17.828 -6.25 1 94.69 21 SER B C 1
ATOM 2307 O O . SER B 1 21 ? 10.93 16.719 -6.254 1 94.69 21 SER B O 1
ATOM 2309 N N . GLU B 1 22 ? 11.781 18.453 -5.168 1 94.94 22 GLU B N 1
ATOM 2310 C CA . GLU B 1 22 ? 11.484 17.906 -3.844 1 94.94 22 GLU B CA 1
ATOM 2311 C C . GLU B 1 22 ? 9.984 17.812 -3.602 1 94.94 22 GLU B C 1
ATOM 2313 O O . GLU B 1 22 ? 9.234 18.734 -3.965 1 94.94 22 GLU B O 1
ATOM 2318 N N . SER B 1 23 ? 9.594 16.641 -3.062 1 96.56 23 SER B N 1
ATOM 2319 C CA . SER B 1 23 ? 8.211 16.5 -2.617 1 96.56 23 SER B CA 1
ATOM 2320 C C . SER B 1 23 ? 7.977 17.219 -1.295 1 96.56 23 SER B C 1
ATOM 2322 O O . SER B 1 23 ? 8.758 17.062 -0.352 1 96.56 23 SER B O 1
ATOM 2324 N N . THR B 1 24 ? 6.93 17.984 -1.232 1 97 24 THR B N 1
ATOM 2325 C CA . THR B 1 24 ? 6.699 18.75 -0.016 1 97 24 THR B CA 1
ATOM 2326 C C . THR B 1 24 ? 5.5 18.203 0.751 1 97 24 THR B C 1
ATOM 2328 O O . THR B 1 24 ? 5.418 18.344 1.974 1 97 24 THR B O 1
ATOM 2331 N N . ASP B 1 25 ? 4.609 17.609 0.056 1 98.19 25 ASP B N 1
ATOM 2332 C CA . ASP B 1 25 ? 3.373 17.078 0.621 1 98.19 25 ASP B CA 1
ATOM 2333 C C . ASP B 1 25 ? 2.672 16.156 -0.371 1 98.19 25 ASP B C 1
ATOM 2335 O O . ASP B 1 25 ? 3.145 15.961 -1.494 1 98.19 25 ASP B O 1
ATOM 2339 N N . GLU B 1 26 ? 1.693 15.469 0.103 1 98.38 26 GLU B N 1
ATOM 2340 C CA . GLU B 1 26 ? 0.794 14.695 -0.75 1 98.38 26 GLU B CA 1
ATOM 2341 C C . GLU B 1 26 ? -0.659 15.102 -0.535 1 98.38 26 GLU B C 1
ATOM 2343 O O . GLU B 1 26 ? -1.062 15.414 0.588 1 98.38 26 GLU B O 1
ATOM 2348 N N . VAL B 1 27 ? -1.403 15.188 -1.633 1 98.56 27 VAL B N 1
ATOM 2349 C CA . VAL B 1 27 ? -2.848 15.398 -1.592 1 98.56 27 VAL B CA 1
ATOM 2350 C C . VAL B 1 27 ? -3.564 14.117 -2.027 1 98.56 27 VAL B C 1
ATOM 2352 O O . VAL B 1 27 ? -3.223 13.523 -3.053 1 98.56 27 VAL B O 1
ATOM 2355 N N . LEU B 1 28 ? -4.512 13.68 -1.199 1 98.69 28 LEU B N 1
ATOM 2356 C CA . LEU B 1 28 ? -5.129 12.375 -1.396 1 98.69 28 LEU B CA 1
ATOM 2357 C C . LEU B 1 28 ? -6.43 12.508 -2.186 1 98.69 28 LEU B C 1
ATOM 2359 O O . LEU B 1 28 ? -6.965 13.609 -2.33 1 98.69 28 LEU B O 1
ATOM 2363 N N . PHE B 1 29 ? -6.879 11.359 -2.674 1 98.75 29 PHE B N 1
ATOM 2364 C CA . PHE B 1 29 ? -8.055 11.273 -3.525 1 98.75 29 PHE B CA 1
ATOM 2365 C C . PHE B 1 29 ? -9.25 11.969 -2.879 1 98.75 29 PHE B C 1
ATOM 2367 O O . PHE B 1 29 ? -9.57 11.711 -1.715 1 98.75 29 PHE B O 1
ATOM 2374 N N . GLY B 1 30 ? -9.906 12.891 -3.607 1 98.5 30 GLY B N 1
ATOM 2375 C CA . GLY B 1 30 ? -11.133 13.531 -3.145 1 98.5 30 GLY B CA 1
ATOM 2376 C C . GLY B 1 30 ? -10.875 14.758 -2.285 1 98.5 30 GLY B C 1
ATOM 2377 O O . GLY B 1 30 ? -11.812 15.414 -1.837 1 98.5 30 GLY B O 1
ATOM 2378 N N . MET B 1 31 ? -9.656 15.102 -2.012 1 98.12 31 MET B N 1
ATOM 2379 C CA . MET B 1 31 ? -9.359 16.328 -1.271 1 98.12 31 MET B CA 1
ATOM 2380 C C . MET B 1 31 ? -9.453 17.547 -2.174 1 98.12 31 MET B C 1
ATOM 2382 O O . MET B 1 31 ? -9.094 17.484 -3.352 1 98.12 31 MET B O 1
ATOM 2386 N N . ASN B 1 32 ? -9.883 18.656 -1.64 1 97.56 32 ASN B N 1
ATOM 2387 C CA . ASN B 1 32 ? -9.969 19.922 -2.367 1 97.56 32 ASN B CA 1
ATOM 2388 C C . ASN B 1 32 ? -8.68 20.719 -2.242 1 97.56 32 ASN B C 1
ATOM 2390 O O . ASN B 1 32 ? -7.977 20.625 -1.236 1 97.56 32 ASN B O 1
ATOM 2394 N N . VAL B 1 33 ? -8.406 21.453 -3.24 1 98.19 33 VAL B N 1
ATOM 2395 C CA . VAL B 1 33 ? -7.324 22.438 -3.191 1 98.19 33 VAL B CA 1
ATOM 2396 C C . VAL B 1 33 ? -7.785 23.75 -3.812 1 98.19 33 VAL B C 1
ATOM 2398 O O . VAL B 1 33 ? -8.688 23.766 -4.652 1 98.19 33 VAL B O 1
ATOM 2401 N N . GLU B 1 34 ? -7.211 24.812 -3.346 1 98.12 34 GLU B N 1
ATOM 2402 C CA . GLU B 1 34 ? -7.371 26.141 -3.941 1 98.12 34 GLU B CA 1
ATOM 2403 C C . GLU B 1 34 ? -6.211 26.469 -4.879 1 98.12 34 GLU B C 1
ATOM 2405 O O . GLU B 1 34 ? -5.047 26.344 -4.5 1 98.12 34 GLU B O 1
ATOM 2410 N N . ILE B 1 35 ? -6.535 26.812 -6.07 1 98.12 35 ILE B N 1
ATOM 2411 C CA . ILE B 1 35 ? -5.504 27.203 -7.02 1 98.12 35 ILE B CA 1
ATOM 2412 C C . ILE B 1 35 ? -5.152 28.672 -6.812 1 98.12 35 ILE B C 1
ATOM 2414 O O . ILE B 1 35 ? -6 29.562 -7.004 1 98.12 35 ILE B O 1
ATOM 2418 N N . LEU B 1 36 ? -3.951 28.922 -6.477 1 97.81 36 LEU B N 1
ATOM 2419 C CA . LEU B 1 36 ? -3.5 30.281 -6.176 1 97.81 36 LEU B CA 1
ATOM 2420 C C . LEU B 1 36 ? -2.895 30.938 -7.41 1 97.81 36 LEU B C 1
ATOM 2422 O O . LEU B 1 36 ? -3.043 32.156 -7.609 1 97.81 36 LEU B O 1
ATOM 2426 N N . LYS B 1 37 ? -2.131 30.109 -8.172 1 96.81 37 LYS B N 1
ATOM 2427 C CA . LYS B 1 37 ? -1.449 30.594 -9.367 1 96.81 37 LYS B CA 1
ATOM 2428 C C . LYS B 1 37 ? -1.255 29.469 -10.391 1 96.81 37 LYS B C 1
ATOM 2430 O O . LYS B 1 37 ? -1.085 28.312 -10.016 1 96.81 37 LYS B O 1
ATOM 2435 N N . GLU B 1 38 ? -1.313 29.844 -11.617 1 96.31 38 GLU B N 1
ATOM 2436 C CA . GLU B 1 38 ? -0.931 28.922 -12.688 1 96.31 38 GLU B CA 1
ATOM 2437 C C . GLU B 1 38 ? 0.559 29.031 -13 1 96.31 38 GLU B C 1
ATOM 2439 O O . GLU B 1 38 ? 1.117 30.125 -13.016 1 96.31 38 GLU B O 1
ATOM 2444 N N . ALA B 1 39 ? 1.169 27.859 -13.164 1 96.19 39 ALA B N 1
ATOM 2445 C CA . ALA B 1 39 ? 2.58 27.812 -13.539 1 96.19 39 ALA B CA 1
ATOM 2446 C C . ALA B 1 39 ? 2.756 27.188 -14.922 1 96.19 39 ALA B C 1
ATOM 2448 O O . ALA B 1 39 ? 1.774 26.891 -15.602 1 96.19 39 ALA B O 1
ATOM 2449 N N . GLU B 1 40 ? 3.988 27.078 -15.359 1 94.94 40 GLU B N 1
ATOM 2450 C CA . GLU B 1 40 ? 4.285 26.547 -16.688 1 94.94 40 GLU B CA 1
ATOM 2451 C C . GLU B 1 40 ? 4.031 25.031 -16.75 1 94.94 40 GLU B C 1
ATOM 2453 O O . GLU B 1 40 ? 4.031 24.359 -15.719 1 94.94 40 GLU B O 1
ATOM 2458 N N . ASN B 1 41 ? 3.736 24.531 -17.953 1 95.75 41 ASN B N 1
ATOM 2459 C CA . ASN B 1 41 ? 3.66 23.109 -18.25 1 95.75 41 ASN B CA 1
ATOM 2460 C C . ASN B 1 41 ? 2.572 22.422 -17.438 1 95.75 41 ASN B C 1
ATOM 2462 O O . ASN B 1 41 ? 2.807 21.359 -16.844 1 95.75 41 ASN B O 1
ATOM 2466 N N . ASN B 1 42 ? 1.408 23.109 -17.203 1 97.25 42 ASN B N 1
ATOM 2467 C CA . ASN B 1 42 ? 0.193 22.562 -16.609 1 97.25 42 ASN B CA 1
ATOM 2468 C C . ASN B 1 42 ? 0.368 22.344 -15.102 1 97.25 42 ASN B C 1
ATOM 2470 O O . ASN B 1 42 ? -0.256 21.438 -14.531 1 97.25 42 ASN B O 1
ATOM 2474 N N . TRP B 1 43 ? 1.308 23.062 -14.562 1 98.06 43 TRP B N 1
ATOM 2475 C CA . TRP B 1 43 ? 1.457 23.031 -13.117 1 98.06 43 TRP B CA 1
ATOM 2476 C C . TRP B 1 43 ? 0.694 24.188 -12.469 1 98.06 43 TRP B C 1
ATOM 2478 O O . TRP B 1 43 ? 0.492 25.234 -13.086 1 98.06 43 TRP B O 1
ATOM 2488 N N . PHE B 1 44 ? 0.286 24 -11.242 1 98.06 44 PHE B N 1
ATOM 2489 C CA . PHE B 1 44 ? -0.453 24.984 -10.469 1 98.06 44 PHE B CA 1
ATOM 2490 C C . PHE B 1 44 ? 0.113 25.109 -9.055 1 98.06 44 PHE B C 1
ATOM 2492 O O . PHE B 1 44 ? 0.465 24.094 -8.438 1 98.06 44 PHE B O 1
ATOM 2499 N N . TYR B 1 45 ? 0.296 26.328 -8.641 1 98.25 45 TYR B N 1
ATOM 2500 C CA . TYR B 1 45 ? 0.539 26.562 -7.223 1 98.25 45 TYR B CA 1
ATOM 2501 C C . TYR B 1 45 ? -0.767 26.547 -6.438 1 98.25 45 TYR B C 1
ATOM 2503 O O . TYR B 1 45 ? -1.688 27.312 -6.734 1 98.25 45 TYR B O 1
ATOM 2511 N N . VAL B 1 46 ? -0.854 25.641 -5.477 1 98.44 46 VAL B N 1
ATOM 2512 C CA . VAL B 1 46 ? -2.145 25.422 -4.832 1 98.44 46 VAL B CA 1
ATOM 2513 C C . VAL B 1 46 ? -1.993 25.531 -3.318 1 98.44 46 VAL B C 1
ATOM 2515 O O . VAL B 1 46 ? -0.875 25.531 -2.799 1 98.44 46 VAL B O 1
ATOM 2518 N N . ARG B 1 47 ? -3.092 25.703 -2.67 1 98.38 47 ARG B N 1
ATOM 2519 C CA . ARG B 1 47 ? -3.215 25.625 -1.217 1 98.38 47 ARG B CA 1
ATOM 2520 C C . ARG B 1 47 ? -4.219 24.562 -0.801 1 98.38 47 ARG B C 1
ATOM 2522 O O . ARG B 1 47 ? -5.332 24.516 -1.327 1 98.38 47 ARG B O 1
ATOM 2529 N N . THR B 1 48 ? -3.816 23.688 0.064 1 97.81 48 THR B N 1
ATOM 2530 C CA . THR B 1 48 ? -4.68 22.625 0.562 1 97.81 48 THR B CA 1
ATOM 2531 C C . THR B 1 48 ? -5.656 23.172 1.605 1 97.81 48 THR B C 1
ATOM 2533 O O . THR B 1 48 ? -5.527 24.312 2.049 1 97.81 48 THR B O 1
ATOM 2536 N N . HIS B 1 49 ? -6.676 22.312 2.006 1 94.75 49 HIS B N 1
ATOM 2537 C CA . HIS B 1 49 ? -7.676 22.703 2.992 1 94.75 49 HIS B CA 1
ATOM 2538 C C . HIS B 1 49 ? -7.055 22.859 4.375 1 94.75 49 HIS B C 1
ATOM 2540 O O . HIS B 1 49 ? -7.68 23.422 5.281 1 94.75 49 HIS B O 1
ATOM 2546 N N . TYR B 1 50 ? -5.875 22.344 4.582 1 96 50 TYR B N 1
ATOM 2547 C CA . TYR B 1 50 ? -5.164 22.516 5.844 1 96 50 TYR B CA 1
ATOM 2548 C C . TYR B 1 50 ? -4.039 23.531 5.703 1 96 50 TYR B C 1
ATOM 2550 O O . TYR B 1 50 ? -3.037 23.469 6.418 1 96 50 TYR B O 1
ATOM 2558 N N . ASP B 1 51 ? -4.102 24.406 4.691 1 96.25 51 ASP B N 1
ATOM 2559 C CA . ASP B 1 51 ? -3.316 25.609 4.492 1 96.25 51 ASP B CA 1
ATOM 2560 C C . ASP B 1 51 ? -1.861 25.281 4.168 1 96.25 51 ASP B C 1
ATOM 2562 O O . ASP B 1 51 ? -0.944 25.953 4.629 1 96.25 51 ASP B O 1
ATOM 2566 N N . TYR B 1 52 ? -1.626 24.25 3.531 1 97.88 52 TYR B N 1
ATOM 2567 C CA . TYR B 1 52 ? -0.301 23.891 3.041 1 97.88 52 TYR B CA 1
ATOM 2568 C C . TYR B 1 52 ? -0.182 24.156 1.545 1 97.88 52 TYR B C 1
ATOM 2570 O O . TYR B 1 52 ? -1.124 23.906 0.789 1 97.88 52 TYR B O 1
ATOM 2578 N N . GLU B 1 53 ? 0.95 24.672 1.148 1 98.19 53 GLU B N 1
ATOM 2579 C CA . GLU B 1 53 ? 1.055 25.141 -0.227 1 98.19 53 GLU B CA 1
ATOM 2580 C C . GLU B 1 53 ? 2.158 24.406 -0.983 1 98.19 53 GLU B C 1
ATOM 2582 O O . GLU B 1 53 ? 3.125 23.938 -0.379 1 98.19 53 GLU B O 1
ATOM 2587 N N . GLY B 1 54 ? 2.033 24.266 -2.275 1 98.12 54 GLY B N 1
ATOM 2588 C CA . GLY B 1 54 ? 3.002 23.656 -3.178 1 98.12 54 GLY B CA 1
ATOM 2589 C C . GLY B 1 54 ? 2.502 23.562 -4.605 1 98.12 54 GLY B C 1
ATOM 2590 O O . GLY B 1 54 ? 1.424 24.062 -4.93 1 98.12 54 GLY B O 1
ATOM 2591 N N . TYR B 1 55 ? 3.324 23.047 -5.461 1 98.5 55 TYR B N 1
ATOM 2592 C CA . TYR B 1 55 ? 2.98 22.906 -6.871 1 98.5 55 TYR B CA 1
ATOM 2593 C C . TYR B 1 55 ? 2.402 21.516 -7.145 1 98.5 55 TYR B C 1
ATOM 2595 O O . TYR B 1 55 ? 2.883 20.516 -6.605 1 98.5 55 TYR B O 1
ATOM 2603 N N . ILE B 1 56 ? 1.408 21.453 -7.945 1 98 56 ILE B N 1
ATOM 2604 C CA . ILE B 1 56 ? 0.756 20.203 -8.289 1 98 56 ILE B CA 1
ATOM 2605 C C . ILE B 1 56 ? 0.508 20.141 -9.797 1 98 56 ILE B C 1
ATOM 2607 O O . ILE B 1 56 ? 0.177 21.156 -10.414 1 98 56 ILE B O 1
ATOM 2611 N N . ASN B 1 57 ? 0.72 18.969 -10.375 1 97.5 57 ASN B N 1
ATOM 2612 C CA . ASN B 1 57 ? 0.451 18.781 -11.797 1 97.5 57 ASN B CA 1
ATOM 2613 C C . ASN B 1 57 ? -1.048 18.766 -12.086 1 97.5 57 ASN B C 1
ATOM 2615 O O . ASN B 1 57 ? -1.796 18.016 -11.445 1 97.5 57 ASN B O 1
ATOM 2619 N N . GLY B 1 58 ? -1.489 19.516 -13.047 1 96.56 58 GLY B N 1
ATOM 2620 C CA . GLY B 1 58 ? -2.898 19.719 -13.352 1 96.56 58 GLY B CA 1
ATOM 2621 C C . GLY B 1 58 ? -3.58 18.453 -13.836 1 96.56 58 GLY B C 1
ATOM 2622 O O . GLY B 1 58 ? -4.805 18.328 -13.766 1 96.56 58 GLY B O 1
ATOM 2623 N N . ASP B 1 59 ? -2.83 17.453 -14.367 1 94.81 59 ASP B N 1
ATOM 2624 C CA . ASP B 1 59 ? -3.387 16.188 -14.859 1 94.81 59 ASP B CA 1
ATOM 2625 C C . ASP B 1 59 ? -4.082 15.43 -13.734 1 94.81 59 ASP B C 1
ATOM 2627 O O . ASP B 1 59 ? -4.863 14.508 -13.992 1 94.81 59 ASP B O 1
ATOM 2631 N N . ASN B 1 60 ? -3.859 15.797 -12.555 1 94 60 ASN B N 1
ATOM 2632 C CA . ASN B 1 60 ? -4.352 15.07 -11.391 1 94 60 ASN B CA 1
ATOM 2633 C C . ASN B 1 60 ? -5.551 15.766 -10.758 1 94 60 ASN B C 1
ATOM 2635 O O . ASN B 1 60 ? -6.086 15.297 -9.75 1 94 60 ASN B O 1
ATOM 2639 N N . LEU B 1 61 ? -6.012 16.891 -11.344 1 96.38 61 LEU B N 1
ATOM 2640 C CA . LEU B 1 61 ? -7.027 17.766 -10.75 1 96.38 61 LEU B CA 1
ATOM 2641 C C . LEU B 1 61 ? -8.266 17.828 -11.641 1 96.38 61 LEU B C 1
ATOM 2643 O O . LEU B 1 61 ? -8.156 17.844 -12.867 1 96.38 61 LEU B O 1
ATOM 2647 N N . ILE B 1 62 ? -9.367 17.812 -11.062 1 97.5 62 ILE B N 1
ATOM 2648 C CA . ILE B 1 62 ? -10.57 18.344 -11.688 1 97.5 62 ILE B CA 1
ATOM 2649 C C . ILE B 1 62 ? -10.719 19.812 -11.344 1 97.5 62 ILE B C 1
ATOM 2651 O O . ILE B 1 62 ? -11.133 20.156 -10.234 1 97.5 62 ILE B O 1
ATOM 2655 N N . ILE B 1 63 ? -10.375 20.641 -12.336 1 96.69 63 ILE B N 1
ATOM 2656 C CA . ILE B 1 63 ? -10.367 22.078 -12.117 1 96.69 63 ILE B CA 1
ATOM 2657 C C . ILE B 1 63 ? -11.703 22.688 -12.555 1 96.69 63 ILE B C 1
ATOM 2659 O O . ILE B 1 63 ? -11.875 23.047 -13.719 1 96.69 63 ILE B O 1
ATOM 2663 N N . ASN B 1 64 ? -12.602 22.781 -11.664 1 96 64 ASN B N 1
ATOM 2664 C CA . ASN B 1 64 ? -13.945 23.312 -11.852 1 96 64 ASN B CA 1
ATOM 2665 C C . ASN B 1 64 ? -14.539 23.797 -10.531 1 96 64 ASN B C 1
ATOM 2667 O O . ASN B 1 64 ? -14.773 23.016 -9.617 1 96 64 ASN B O 1
ATOM 2671 N N . ASP B 1 65 ? -14.852 25.109 -10.453 1 96.38 65 ASP B N 1
ATOM 2672 C CA . ASP B 1 65 ? -15.297 25.719 -9.211 1 96.38 65 ASP B CA 1
ATOM 2673 C C . ASP B 1 65 ? -16.609 25.094 -8.727 1 96.38 65 ASP B C 1
ATOM 2675 O O . ASP B 1 65 ? -16.75 24.781 -7.543 1 96.38 65 ASP B O 1
ATOM 2679 N N . GLU B 1 66 ? -17.5 24.922 -9.633 1 95.31 66 GLU B N 1
ATOM 2680 C CA . GLU B 1 66 ? -18.797 24.375 -9.266 1 95.31 66 GLU B CA 1
ATOM 2681 C C . GLU B 1 66 ? -18.688 22.953 -8.742 1 95.31 66 GLU B C 1
ATOM 2683 O O . GLU B 1 66 ? -19.234 22.625 -7.691 1 95.31 66 GLU B O 1
ATOM 2688 N N . ILE B 1 67 ? -17.938 22.141 -9.453 1 94.88 67 ILE B N 1
ATOM 2689 C CA . ILE B 1 67 ? -17.734 20.766 -9.047 1 94.88 67 ILE B CA 1
ATOM 2690 C C . ILE B 1 67 ? -17.016 20.719 -7.703 1 94.88 67 ILE B C 1
ATOM 2692 O O . ILE B 1 67 ? -17.406 19.969 -6.805 1 94.88 67 ILE B O 1
ATOM 2696 N N . SER B 1 68 ? -16.031 21.516 -7.594 1 96.5 68 SER B N 1
ATOM 2697 C CA . SER B 1 68 ? -15.211 21.531 -6.379 1 96.5 68 SER B CA 1
ATOM 2698 C C . SER B 1 68 ? -16.047 21.938 -5.168 1 96.5 68 SER B C 1
ATOM 2700 O O . SER B 1 68 ? -15.969 21.312 -4.113 1 96.5 68 SER B O 1
ATOM 2702 N N . LYS B 1 69 ? -16.797 23.016 -5.273 1 95.62 69 LYS B N 1
ATOM 2703 C CA . LYS B 1 69 ? -17.625 23.5 -4.176 1 95.62 69 LYS B CA 1
ATOM 2704 C C . LYS B 1 69 ? -18.672 22.469 -3.785 1 95.62 69 LYS B C 1
ATOM 2706 O O . LYS B 1 69 ? -18.891 22.203 -2.6 1 95.62 69 LYS B O 1
ATOM 2711 N N . LYS B 1 70 ? -19.328 21.938 -4.77 1 96.56 70 LYS B N 1
ATOM 2712 C CA . LYS B 1 70 ? -20.328 20.906 -4.512 1 96.56 70 LYS B CA 1
ATOM 2713 C C . LYS B 1 70 ? -19.703 19.688 -3.842 1 96.56 70 LYS B C 1
ATOM 2715 O O . LYS B 1 70 ? -20.281 19.125 -2.91 1 96.56 70 LYS B O 1
ATOM 2720 N N . TRP B 1 71 ? -18.547 19.281 -4.324 1 97.75 71 TRP B N 1
ATOM 2721 C CA . TRP B 1 71 ? -17.844 18.156 -3.738 1 97.75 71 TRP B CA 1
ATOM 2722 C C . TRP B 1 71 ? -17.516 18.422 -2.271 1 97.75 71 TRP B C 1
ATOM 2724 O O . TRP B 1 71 ? -17.75 17.562 -1.413 1 97.75 71 TRP B O 1
ATOM 2734 N N . GLU B 1 72 ? -16.969 19.547 -2.02 1 96.69 72 GLU B N 1
ATOM 2735 C CA . GLU B 1 72 ? -16.594 19.922 -0.657 1 96.69 72 GLU B CA 1
ATOM 2736 C C . GLU B 1 72 ? -17.812 19.859 0.272 1 96.69 72 GLU B C 1
ATOM 2738 O O . GLU B 1 72 ? -17.703 19.422 1.42 1 96.69 72 GLU B O 1
ATOM 2743 N N . LYS B 1 73 ? -18.891 20.219 -0.222 1 96.69 73 LYS B N 1
ATOM 2744 C CA . LYS B 1 73 ? -20.125 20.25 0.56 1 96.69 73 LYS B CA 1
ATOM 2745 C C . LYS B 1 73 ? -20.672 18.844 0.771 1 96.69 73 LYS B C 1
ATOM 2747 O O . LYS B 1 73 ? -21.188 18.531 1.847 1 96.69 73 LYS B O 1
ATOM 2752 N N . ASP B 1 74 ? -20.5 17.969 -0.24 1 97.75 74 ASP B N 1
ATOM 2753 C CA . ASP B 1 74 ? -21.281 16.719 -0.267 1 97.75 74 ASP B CA 1
ATOM 2754 C C . ASP B 1 74 ? -20.453 15.555 0.252 1 97.75 74 ASP B C 1
ATOM 2756 O O . ASP B 1 74 ? -21 14.508 0.608 1 97.75 74 ASP B O 1
ATOM 2760 N N . LYS B 1 75 ? -19.125 15.602 0.132 1 98.25 75 LYS B N 1
ATOM 2761 C CA . LYS B 1 75 ? -18.328 14.477 0.622 1 98.25 75 LYS B CA 1
ATOM 2762 C C . LYS B 1 75 ? -18.641 14.164 2.08 1 98.25 75 LYS B C 1
ATOM 2764 O O . LYS B 1 75 ? -18.844 15.078 2.887 1 98.25 75 LYS B O 1
ATOM 2769 N N . ASN B 1 76 ? -18.781 12.828 2.393 1 98.44 76 ASN B N 1
ATOM 2770 C CA . ASN B 1 76 ? -19.328 12.508 3.707 1 98.44 76 ASN B CA 1
ATOM 2771 C C . ASN B 1 76 ? -18.672 11.258 4.297 1 98.44 76 ASN B C 1
ATOM 2773 O O . ASN B 1 76 ? -18.969 10.875 5.434 1 98.44 76 ASN B O 1
ATOM 2777 N N . ILE B 1 77 ? -17.75 10.57 3.562 1 98.56 77 ILE B N 1
ATOM 2778 C CA . ILE B 1 77 ? -17.062 9.414 4.121 1 98.56 77 ILE B CA 1
ATOM 2779 C C . ILE B 1 77 ? -15.562 9.523 3.836 1 98.56 77 ILE B C 1
ATOM 2781 O O . ILE B 1 77 ? -15.148 10.203 2.893 1 98.56 77 ILE B O 1
ATOM 2785 N N . ALA B 1 78 ? -14.773 8.945 4.664 1 98.62 78 ALA B N 1
ATOM 2786 C CA . ALA B 1 78 ? -13.328 8.812 4.512 1 98.62 78 ALA B CA 1
ATOM 2787 C C . ALA B 1 78 ? -12.914 7.348 4.504 1 98.62 78 ALA B C 1
ATOM 2789 O O . ALA B 1 78 ? -13.5 6.523 5.207 1 98.62 78 ALA B O 1
ATOM 2790 N N . VAL B 1 79 ? -11.961 7.066 3.676 1 98.81 79 VAL B N 1
ATOM 2791 C CA . VAL B 1 79 ? -11.398 5.723 3.643 1 98.81 79 VAL B CA 1
ATOM 2792 C C . VAL B 1 79 ? -10.469 5.52 4.84 1 98.81 79 VAL B C 1
ATOM 2794 O O . VAL B 1 79 ? -9.602 6.352 5.109 1 98.81 79 VAL B O 1
ATOM 2797 N N . ILE B 1 80 ? -10.625 4.383 5.527 1 98.44 80 ILE B N 1
ATOM 2798 C CA . ILE B 1 80 ? -9.836 4.148 6.727 1 98.44 80 ILE B CA 1
ATOM 2799 C C . ILE B 1 80 ? -8.898 2.961 6.508 1 98.44 80 ILE B C 1
ATOM 2801 O O . ILE B 1 80 ? -7.934 2.775 7.254 1 98.44 80 ILE B O 1
ATOM 2805 N N . ASN B 1 81 ? -9.172 2.061 5.57 1 98.38 81 ASN B N 1
ATOM 2806 C CA . ASN B 1 81 ? -8.242 0.994 5.203 1 98.38 81 ASN B CA 1
ATOM 2807 C C . ASN B 1 81 ? -7.043 1.534 4.43 1 98.38 81 ASN B C 1
ATOM 2809 O O . ASN B 1 81 ? -7.125 2.598 3.812 1 98.38 81 ASN B O 1
ATOM 2813 N N . SER B 1 82 ? -5.918 0.862 4.492 1 98.5 82 SER B N 1
ATOM 2814 C CA . SER B 1 82 ? -4.711 1.344 3.828 1 98.5 82 SER B CA 1
ATOM 2815 C C . SER B 1 82 ? -4.973 1.65 2.357 1 98.5 82 SER B C 1
ATOM 2817 O O . SER B 1 82 ? -4.684 2.752 1.886 1 98.5 82 SER B O 1
ATOM 2819 N N . PHE B 1 83 ? -5.473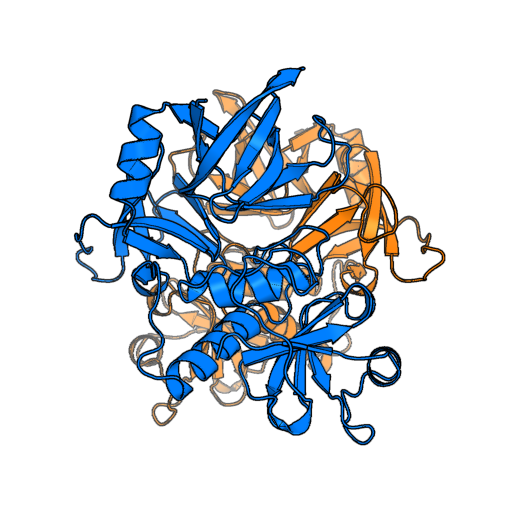 0.639 1.646 1 98.38 83 PHE B N 1
ATOM 2820 C CA . PHE B 1 83 ? -5.859 0.753 0.245 1 98.38 83 PHE B CA 1
ATOM 2821 C C . PHE B 1 83 ? -7.254 0.18 0.022 1 98.38 83 PHE B C 1
ATOM 2823 O O . PHE B 1 83 ? -7.648 -0.785 0.68 1 98.38 83 PHE B O 1
ATOM 2830 N N . SER B 1 84 ? -7.977 0.828 -0.855 1 98.38 84 SER B N 1
ATOM 2831 C CA . SER B 1 84 ? -9.312 0.352 -1.192 1 98.38 84 SER B CA 1
ATOM 2832 C C . SER B 1 84 ? -9.609 0.548 -2.676 1 98.38 84 SER B C 1
ATOM 2834 O O . SER B 1 84 ? -9.383 1.628 -3.223 1 98.38 84 SER B O 1
ATOM 2836 N N . ASP B 1 85 ? -10.094 -0.49 -3.279 1 98.19 85 ASP B N 1
ATOM 2837 C CA . ASP B 1 85 ? -10.562 -0.387 -4.66 1 98.19 85 ASP B CA 1
ATOM 2838 C C . ASP B 1 85 ? -12.016 0.071 -4.711 1 98.19 85 ASP B C 1
ATOM 2840 O O . ASP B 1 85 ? -12.836 -0.351 -3.891 1 98.19 85 ASP B O 1
ATOM 2844 N N . VAL B 1 86 ? -12.281 0.946 -5.602 1 98.5 86 VAL B N 1
ATOM 2845 C CA . VAL B 1 86 ? -13.656 1.234 -6 1 98.5 86 VAL B CA 1
ATOM 2846 C C . VAL B 1 86 ? -14 0.46 -7.27 1 98.5 86 VAL B C 1
ATOM 2848 O O . VAL B 1 86 ? -13.375 0.659 -8.312 1 98.5 86 VAL B O 1
ATOM 2851 N N . LEU B 1 87 ? -14.977 -0.397 -7.18 1 97.88 87 LEU B N 1
ATOM 2852 C CA . LEU B 1 87 ? -15.289 -1.322 -8.266 1 97.88 87 LEU B CA 1
ATOM 2853 C C . LEU B 1 87 ? -16.531 -0.874 -9.023 1 97.88 87 LEU B C 1
ATOM 2855 O O . LEU B 1 87 ? -17.391 -0.195 -8.461 1 97.88 87 LEU B O 1
ATOM 2859 N N . ASN B 1 88 ? -16.625 -1.277 -10.336 1 97.56 88 ASN B N 1
ATOM 2860 C CA . ASN B 1 88 ? -17.766 -0.907 -11.172 1 97.56 88 ASN B CA 1
ATOM 2861 C C . ASN B 1 88 ? -19.031 -1.642 -10.75 1 97.56 88 ASN B C 1
ATOM 2863 O O . ASN B 1 88 ? -20.141 -1.231 -11.102 1 97.56 88 ASN B O 1
ATOM 2867 N N . LYS B 1 89 ? -18.875 -2.748 -10.062 1 97.19 89 LYS B N 1
ATOM 2868 C CA . LYS B 1 89 ? -19.984 -3.529 -9.516 1 97.19 89 LYS B CA 1
ATOM 2869 C C . LYS B 1 89 ? -19.672 -4.027 -8.109 1 97.19 89 LYS B C 1
ATOM 2871 O O . LYS B 1 89 ? -18.5 -4.094 -7.715 1 97.19 89 LYS B O 1
ATOM 2876 N N . PRO B 1 90 ? -20.672 -4.328 -7.305 1 96.88 90 PRO B N 1
ATOM 2877 C CA . PRO B 1 90 ? -20.469 -4.684 -5.898 1 96.88 90 PRO B CA 1
ATOM 2878 C C . PRO B 1 90 ? -20.094 -6.152 -5.711 1 96.88 90 PRO B C 1
ATOM 2880 O O . PRO B 1 90 ? -20.734 -6.863 -4.934 1 96.88 90 PRO B O 1
ATOM 2883 N N . GLU B 1 91 ? -19.078 -6.586 -6.395 1 94.94 91 GLU B N 1
ATOM 2884 C CA . GLU B 1 91 ? -18.531 -7.938 -6.277 1 94.94 91 GLU B CA 1
ATOM 2885 C C . GLU B 1 91 ? -17.031 -7.953 -6.539 1 94.94 91 GLU B C 1
ATOM 2887 O O . GLU B 1 91 ? -16.5 -7.047 -7.184 1 94.94 91 GLU B O 1
ATOM 2892 N N . ALA B 1 92 ? -16.359 -8.977 -6.086 1 90.06 92 ALA B N 1
ATOM 2893 C CA . ALA B 1 92 ? -14.906 -9.062 -6.125 1 90.06 92 ALA B CA 1
ATOM 2894 C C . ALA B 1 92 ? -14.398 -9.047 -7.562 1 90.06 92 ALA B C 1
ATOM 2896 O O . ALA B 1 92 ? -13.312 -8.531 -7.836 1 90.06 92 ALA B O 1
ATOM 2897 N N . SER B 1 93 ? -15.156 -9.57 -8.469 1 90.88 93 SER B N 1
ATOM 2898 C CA . SER B 1 93 ? -14.719 -9.711 -9.852 1 90.88 93 SER B CA 1
ATOM 2899 C C . SER B 1 93 ? -14.938 -8.422 -10.633 1 90.88 93 SER B C 1
ATOM 2901 O O . SER B 1 93 ? -14.617 -8.344 -11.82 1 90.88 93 SER B O 1
ATOM 2903 N N . GLY B 1 94 ? -15.555 -7.41 -10.008 1 94.19 94 GLY B N 1
ATOM 2904 C CA . GLY B 1 94 ? -15.664 -6.121 -10.664 1 94.19 94 GLY B CA 1
ATOM 2905 C C . GLY B 1 94 ? -14.32 -5.508 -11.008 1 94.19 94 GLY B C 1
ATOM 2906 O O . GLY B 1 94 ? -13.328 -5.773 -10.336 1 94.19 94 GLY B O 1
ATOM 2907 N N . TYR B 1 95 ? -14.336 -4.715 -12.109 1 93.69 95 TYR B N 1
ATOM 2908 C CA . TYR B 1 95 ? -13.078 -4.047 -12.422 1 93.69 95 TYR B CA 1
ATOM 2909 C C . TYR B 1 95 ? -12.945 -2.744 -11.641 1 93.69 95 TYR B C 1
ATOM 2911 O O . TYR B 1 95 ? -13.945 -2.098 -11.32 1 93.69 95 TYR B O 1
ATOM 2919 N N . GLU B 1 96 ? -11.711 -2.338 -11.336 1 94.81 96 GLU B N 1
ATOM 2920 C CA . GLU B 1 96 ? -11.375 -1.172 -10.523 1 94.81 96 GLU B CA 1
ATOM 2921 C C . GLU B 1 96 ? -11.57 0.122 -11.312 1 94.81 96 GLU B C 1
ATOM 2923 O O . GLU B 1 96 ? -10.969 0.311 -12.367 1 94.81 96 GLU B O 1
ATOM 2928 N N . ILE B 1 97 ? -12.383 0.988 -10.82 1 95.75 97 ILE B N 1
ATOM 2929 C CA . ILE B 1 97 ? -12.539 2.273 -11.492 1 95.75 97 ILE B CA 1
ATOM 2930 C C . ILE B 1 97 ? -11.688 3.326 -10.797 1 95.75 97 ILE B C 1
ATOM 2932 O O . ILE B 1 97 ? -11.406 4.387 -11.367 1 95.75 97 ILE B O 1
ATOM 2936 N N . ALA B 1 98 ? -11.328 3.053 -9.57 1 96.88 98 ALA B N 1
ATOM 2937 C CA . ALA B 1 98 ? -10.383 3.883 -8.82 1 96.88 98 ALA B CA 1
ATOM 2938 C C . ALA B 1 98 ? -9.703 3.082 -7.719 1 96.88 98 ALA B C 1
ATOM 2940 O O . ALA B 1 98 ? -10.227 2.061 -7.27 1 96.88 98 ALA B O 1
ATOM 2941 N N . SER B 1 99 ? -8.555 3.428 -7.41 1 96.88 99 SER B N 1
ATOM 2942 C CA . SER B 1 99 ? -7.836 2.965 -6.227 1 96.88 99 SER B CA 1
ATOM 2943 C C . SER B 1 99 ? -7.547 4.117 -5.27 1 96.88 99 SER B C 1
ATOM 2945 O O . SER B 1 99 ? -7.004 5.145 -5.676 1 96.88 99 SER B O 1
ATOM 2947 N N . VAL B 1 100 ? -7.969 3.977 -4.012 1 98.5 100 VAL B N 1
ATOM 2948 C CA . VAL B 1 100 ? -7.828 5.074 -3.061 1 98.5 100 VAL B CA 1
ATOM 2949 C C . VAL B 1 100 ? -7.098 4.582 -1.812 1 98.5 100 VAL B C 1
ATOM 2951 O O . VAL B 1 100 ? -6.914 3.379 -1.624 1 98.5 100 VAL B O 1
ATOM 2954 N N . THR B 1 101 ? -6.551 5.516 -1.008 1 98.69 101 THR B N 1
ATOM 2955 C CA . THR B 1 101 ? -5.82 5.18 0.211 1 98.69 101 THR B CA 1
ATOM 2956 C C . THR B 1 101 ? -6.547 5.719 1.44 1 98.69 101 THR B C 1
ATOM 2958 O O . THR B 1 101 ? -7.535 6.445 1.315 1 98.69 101 THR B O 1
ATOM 2961 N N . ARG B 1 102 ? -6.07 5.254 2.615 1 98.81 102 ARG B N 1
ATOM 2962 C CA . ARG B 1 102 ? -6.488 5.867 3.871 1 98.81 102 ARG B CA 1
ATOM 2963 C C . ARG B 1 102 ? -6.422 7.391 3.785 1 98.81 102 ARG B C 1
ATOM 2965 O O . ARG B 1 102 ? -5.406 7.949 3.359 1 98.81 102 ARG B O 1
ATOM 2972 N N . GLY B 1 103 ? -7.551 8.062 4.102 1 98.62 103 GLY B N 1
ATOM 2973 C CA . GLY B 1 103 ? -7.59 9.516 4.086 1 98.62 103 GLY B CA 1
ATOM 2974 C C . GLY B 1 103 ? -8.328 10.078 2.885 1 98.62 103 GLY B C 1
ATOM 2975 O O . GLY B 1 103 ? -8.641 11.266 2.848 1 98.62 103 GLY B O 1
ATOM 2976 N N . ALA B 1 104 ? -8.625 9.203 1.907 1 98.75 104 ALA B N 1
ATOM 2977 C CA . ALA B 1 104 ? -9.406 9.648 0.757 1 98.75 104 ALA B CA 1
ATOM 2978 C C . ALA B 1 104 ? -10.812 10.055 1.177 1 98.75 104 ALA B C 1
ATOM 2980 O O . ALA B 1 104 ? -11.375 9.484 2.115 1 98.75 104 ALA B O 1
ATOM 2981 N N . ASN B 1 105 ? -11.375 11.016 0.468 1 98.56 105 ASN B N 1
ATOM 2982 C CA . ASN B 1 105 ? -12.742 11.469 0.699 1 98.56 105 ASN B CA 1
ATOM 2983 C C . ASN B 1 105 ? -13.664 11.078 -0.453 1 98.56 105 ASN B C 1
ATOM 2985 O O . ASN B 1 105 ? -13.305 11.25 -1.621 1 98.56 105 ASN B O 1
ATOM 2989 N N . LEU B 1 106 ? -14.773 10.516 -0.101 1 98.69 106 LEU B N 1
ATOM 2990 C CA . LEU B 1 106 ? -15.773 10.102 -1.08 1 98.69 106 LEU B CA 1
ATOM 2991 C C . LEU B 1 106 ? -17.156 10.578 -0.669 1 98.69 106 LEU B C 1
ATOM 2993 O O . LEU B 1 106 ? -17.328 11.141 0.414 1 98.69 106 LEU B O 1
ATOM 2997 N N . ILE B 1 107 ? -18.125 10.461 -1.578 1 98.69 107 ILE B N 1
ATOM 2998 C CA . ILE B 1 107 ? -19.547 10.688 -1.282 1 98.69 107 ILE B CA 1
ATOM 2999 C C . ILE B 1 107 ? -20.281 9.352 -1.272 1 98.69 107 ILE B C 1
ATOM 3001 O O . ILE B 1 107 ? -20.344 8.656 -2.289 1 98.69 107 ILE B O 1
ATOM 3005 N N . SER B 1 108 ? -20.766 8.961 -0.142 1 98.56 108 SER B N 1
ATOM 3006 C CA . SER B 1 108 ? -21.656 7.805 -0.046 1 98.56 108 SER B CA 1
ATOM 3007 C C . SER B 1 108 ? -23.062 8.148 -0.525 1 98.56 108 SER B C 1
ATOM 3009 O O . SER B 1 108 ? -23.609 9.188 -0.161 1 98.56 108 SER B O 1
ATOM 3011 N N . THR B 1 109 ? -23.688 7.273 -1.293 1 97.94 109 THR B N 1
ATOM 3012 C CA . THR B 1 109 ? -25.062 7.465 -1.709 1 97.94 109 THR B CA 1
ATOM 3013 C C . THR B 1 109 ? -26.031 6.902 -0.667 1 97.94 109 THR B C 1
ATOM 3015 O O . THR B 1 109 ? -27.234 7.121 -0.746 1 97.94 109 THR B O 1
ATOM 3018 N N . GLY B 1 110 ? -25.484 6.164 0.236 1 97.31 110 GLY B N 1
ATOM 3019 C CA . GLY B 1 110 ? -26.312 5.484 1.225 1 97.31 110 GLY B CA 1
ATOM 3020 C C . GLY B 1 110 ? -26.766 4.109 0.78 1 97.31 110 GLY B C 1
ATOM 3021 O O . GLY B 1 110 ? -27.25 3.32 1.59 1 97.31 110 GLY B O 1
ATOM 3022 N N . GLU B 1 111 ? -26.547 3.744 -0.485 1 98.19 111 GLU B N 1
ATOM 3023 C CA . GLU B 1 111 ? -26.984 2.449 -1.006 1 98.19 111 GLU B CA 1
ATOM 3024 C C . GLU B 1 111 ? -25.969 1.359 -0.675 1 98.19 111 GLU B C 1
ATOM 3026 O O . GLU B 1 111 ? -24.766 1.519 -0.932 1 98.19 111 GLU B O 1
ATOM 3031 N N . ILE B 1 112 ? -26.438 0.271 -0.142 1 98.06 112 ILE B N 1
ATOM 3032 C CA . ILE B 1 112 ? -25.625 -0.889 0.213 1 98.06 112 ILE B CA 1
ATOM 3033 C C . ILE B 1 112 ? -25.938 -2.047 -0.73 1 98.06 112 ILE B C 1
ATOM 3035 O O . ILE B 1 112 ? -27.094 -2.25 -1.108 1 98.06 112 ILE B O 1
ATOM 3039 N N . SER B 1 113 ? -24.953 -2.783 -1.087 1 97.62 113 SER B N 1
ATOM 3040 C CA . SER B 1 113 ? -25.141 -3.908 -1.998 1 97.62 113 SER B CA 1
ATOM 3041 C C . SER B 1 113 ? -26 -4.992 -1.364 1 97.62 113 SER B C 1
ATOM 3043 O O . SER B 1 113 ? -26.188 -5.012 -0.147 1 97.62 113 SER B O 1
ATOM 3045 N N . GLU B 1 114 ? -26.5 -5.891 -2.211 1 96.56 114 GLU B N 1
ATOM 3046 C CA . GLU B 1 114 ? -27.375 -6.969 -1.744 1 96.56 114 GLU B CA 1
ATOM 3047 C C . GLU B 1 114 ? -26.656 -7.855 -0.729 1 96.56 114 GLU B C 1
ATOM 3049 O O . GLU B 1 114 ? -27.25 -8.281 0.261 1 96.56 114 GLU B O 1
ATOM 3054 N N . ASN B 1 115 ? -25.406 -8.078 -0.993 1 93.5 115 ASN B N 1
ATOM 3055 C CA . ASN B 1 115 ? -24.641 -8.938 -0.095 1 93.5 115 ASN B CA 1
ATOM 3056 C C . ASN B 1 115 ? -24.172 -8.172 1.14 1 93.5 115 ASN B C 1
ATOM 3058 O O . ASN B 1 115 ? -23.469 -8.727 1.983 1 93.5 115 ASN B O 1
ATOM 3062 N N . LYS B 1 116 ? -24.453 -6.855 1.234 1 96 116 LYS B N 1
ATOM 3063 C CA . LYS B 1 116 ? -24.234 -5.977 2.381 1 96 116 LYS B CA 1
ATOM 3064 C C . LYS B 1 116 ? -22.75 -5.699 2.59 1 96 116 LYS B C 1
ATOM 3066 O O . LYS B 1 116 ? -22.344 -5.258 3.666 1 96 116 LYS B O 1
ATOM 3071 N N . MET B 1 117 ? -21.953 -5.953 1.593 1 96.88 117 MET B N 1
ATOM 3072 C CA . MET B 1 117 ? -20.516 -5.84 1.757 1 96.88 117 MET B CA 1
ATOM 3073 C C . MET B 1 117 ? -20 -4.551 1.136 1 96.88 117 MET B C 1
ATOM 3075 O O . MET B 1 117 ? -18.891 -4.105 1.45 1 96.88 117 MET B O 1
ATOM 3079 N N . PHE B 1 118 ? -20.781 -3.982 0.287 1 98.12 118 PHE B N 1
ATOM 3080 C CA . PHE B 1 118 ? -20.297 -2.83 -0.466 1 98.12 118 PHE B CA 1
ATOM 3081 C C . PHE B 1 118 ? -21.25 -1.644 -0.303 1 98.12 118 PHE B C 1
ATOM 3083 O O . PHE B 1 118 ? -22.453 -1.823 -0.127 1 98.12 118 PHE B O 1
ATOM 3090 N N . LEU B 1 119 ? -20.641 -0.481 -0.34 1 98.5 119 LEU B N 1
ATOM 3091 C CA . LEU B 1 119 ? -21.359 0.792 -0.332 1 98.5 119 LEU B CA 1
ATOM 3092 C C . LEU B 1 119 ? -21.203 1.513 -1.666 1 98.5 119 LEU B C 1
ATOM 3094 O O . LEU B 1 119 ? -20.094 1.562 -2.223 1 98.5 119 LEU B O 1
ATOM 3098 N N . LYS B 1 120 ? -22.344 1.995 -2.211 1 98.75 120 LYS B N 1
ATOM 3099 C CA . LYS B 1 120 ? -22.297 2.766 -3.449 1 98.75 120 LYS B CA 1
ATOM 3100 C C . LYS B 1 120 ? -21.766 4.176 -3.203 1 98.75 120 LYS B C 1
ATOM 3102 O O . LYS B 1 120 ? -22.188 4.852 -2.264 1 98.75 120 LYS B O 1
ATOM 3107 N N . VAL B 1 121 ? -20.75 4.625 -4.035 1 98.81 121 VAL B N 1
ATOM 3108 C CA . VAL B 1 121 ? -20.094 5.914 -3.805 1 98.81 121 VAL B CA 1
ATOM 3109 C C . VAL B 1 121 ? -20.016 6.695 -5.113 1 98.81 121 VAL B C 1
ATOM 3111 O O . VAL B 1 121 ? -20.047 6.105 -6.199 1 98.81 121 VAL B O 1
ATOM 3114 N N . LYS B 1 122 ? -19.953 7.977 -5 1 98.25 122 LYS B N 1
ATOM 3115 C CA . LYS B 1 122 ? -19.656 8.891 -6.098 1 98.25 122 LYS B CA 1
ATOM 3116 C C . LYS B 1 122 ? -18.203 9.391 -6.02 1 98.25 122 LYS B C 1
ATOM 3118 O O . LYS B 1 122 ? -17.703 9.688 -4.934 1 98.25 122 LYS B O 1
ATOM 3123 N N . LEU B 1 123 ? -17.578 9.453 -7.18 1 97.81 123 LEU B N 1
ATOM 3124 C CA . LEU B 1 123 ? -16.219 9.953 -7.293 1 97.81 123 LEU B CA 1
ATOM 3125 C C . LEU B 1 123 ? -16.203 11.391 -7.801 1 97.81 123 LEU B C 1
ATOM 3127 O O . LEU B 1 123 ? -17.234 11.891 -8.281 1 97.81 123 LEU B O 1
ATOM 3131 N N . PRO B 1 124 ? -15.109 12.078 -7.652 1 97 124 PRO B N 1
ATOM 3132 C CA . PRO B 1 124 ? -15.055 13.484 -8.07 1 97 124 PRO B CA 1
ATOM 3133 C C . PRO B 1 124 ? -15.359 13.672 -9.547 1 97 124 PRO B C 1
ATOM 3135 O O . PRO B 1 124 ? -15.898 14.711 -9.945 1 97 124 PRO B O 1
ATOM 3138 N N . ASN B 1 125 ? -15.047 12.711 -10.391 1 95.38 125 ASN B N 1
ATOM 3139 C CA . ASN B 1 125 ? -15.289 12.797 -11.82 1 95.38 125 ASN B CA 1
ATOM 3140 C C . ASN B 1 125 ? -16.719 12.359 -12.18 1 95.38 125 ASN B C 1
ATOM 3142 O O . ASN B 1 125 ? -17.016 12.094 -13.344 1 95.38 125 ASN B O 1
ATOM 3146 N N . SER B 1 126 ? -17.516 12.117 -11.211 1 94.75 126 SER B N 1
ATOM 3147 C CA . SER B 1 126 ? -18.938 11.828 -11.32 1 94.75 126 SER B CA 1
ATOM 3148 C C . SER B 1 126 ? -19.188 10.344 -11.609 1 94.75 126 SER B C 1
ATOM 3150 O O . SER B 1 126 ? -20.328 9.914 -11.758 1 94.75 126 SER B O 1
ATOM 3152 N N . GLU B 1 127 ? -18.109 9.594 -11.672 1 96.12 127 GLU B N 1
ATOM 3153 C CA . GLU B 1 127 ? -18.312 8.148 -11.773 1 96.12 127 GLU B CA 1
ATOM 3154 C C . GLU B 1 127 ? -18.922 7.586 -10.492 1 96.12 127 GLU B C 1
ATOM 3156 O O . GLU B 1 127 ? -18.734 8.141 -9.406 1 96.12 127 GLU B O 1
ATOM 3161 N N . ILE B 1 128 ? -19.703 6.578 -10.75 1 97.81 128 ILE B N 1
ATOM 3162 C CA . ILE B 1 128 ? -20.312 5.859 -9.633 1 97.81 128 ILE B CA 1
ATOM 3163 C C . ILE B 1 128 ? -19.672 4.473 -9.508 1 97.81 128 ILE B C 1
ATOM 3165 O O . ILE B 1 128 ? -19.453 3.793 -10.508 1 97.81 128 ILE B O 1
ATOM 3169 N N . GLY B 1 129 ? -19.312 4.102 -8.297 1 98.38 129 GLY B N 1
ATOM 3170 C CA . GLY B 1 129 ? -18.734 2.791 -8.047 1 98.38 129 GLY B CA 1
ATOM 3171 C C . GLY B 1 129 ? -19.125 2.219 -6.695 1 98.38 129 GLY B C 1
ATOM 3172 O O . GLY B 1 129 ? -20.094 2.666 -6.082 1 98.38 129 GLY B O 1
ATOM 3173 N N . TRP B 1 130 ? -18.5 1.143 -6.352 1 98.69 130 TRP B N 1
ATOM 3174 C CA . TRP B 1 130 ? -18.781 0.418 -5.113 1 98.69 130 TRP B CA 1
ATOM 3175 C C . TRP B 1 130 ? -17.5 0.172 -4.328 1 98.69 130 TRP B C 1
ATOM 3177 O O . TRP B 1 130 ? -16.484 -0.256 -4.891 1 98.69 130 TRP B O 1
ATOM 3187 N N . ILE B 1 131 ? -17.531 0.484 -3.041 1 98.56 131 ILE B N 1
ATOM 3188 C CA . ILE B 1 131 ? -16.391 0.295 -2.156 1 98.56 131 ILE B CA 1
ATOM 3189 C C . ILE B 1 131 ? -16.797 -0.565 -0.962 1 98.56 131 ILE B C 1
ATOM 3191 O O . ILE B 1 131 ? -17.953 -0.542 -0.538 1 98.56 131 ILE B O 1
ATOM 3195 N N . ARG B 1 132 ? -15.898 -1.382 -0.452 1 98.25 132 ARG B N 1
ATOM 3196 C CA . ARG B 1 132 ? -16.219 -2.207 0.708 1 98.25 132 ARG B CA 1
ATOM 3197 C C . ARG B 1 132 ? -16.656 -1.347 1.888 1 98.25 132 ARG B C 1
ATOM 3199 O O . ARG B 1 132 ? -15.969 -0.396 2.262 1 98.25 132 ARG B O 1
ATOM 3206 N N . LYS B 1 133 ? -17.719 -1.747 2.449 1 97.94 133 LYS B N 1
ATOM 3207 C CA . LYS B 1 133 ? -18.312 -0.976 3.537 1 97.94 133 LYS B CA 1
ATOM 3208 C C . LYS B 1 133 ? -17.391 -0.93 4.75 1 97.94 133 LYS B C 1
ATOM 3210 O O . LYS B 1 133 ? -17.312 0.085 5.445 1 97.94 133 LYS B O 1
ATOM 3215 N N . SER B 1 134 ? -16.594 -1.993 5.012 1 98 134 SER B N 1
ATOM 3216 C CA . SER B 1 134 ? -15.727 -2.104 6.176 1 98 134 SER B CA 1
ATOM 3217 C C . SER B 1 134 ? -14.508 -1.194 6.047 1 98 134 SER B C 1
ATOM 3219 O O . SER B 1 134 ? -13.766 -1.003 7.008 1 98 134 SER B O 1
ATOM 3221 N N . PHE B 1 135 ? -14.305 -0.561 4.875 1 98.44 135 PHE B N 1
ATOM 3222 C CA . PHE B 1 135 ? -13.094 0.209 4.613 1 98.44 135 PHE B CA 1
ATOM 3223 C C . PHE B 1 135 ? -13.352 1.7 4.801 1 98.44 135 PHE B C 1
ATOM 3225 O O . PHE B 1 135 ? -12.461 2.521 4.57 1 98.44 135 PHE B O 1
ATOM 3232 N N . ILE B 1 136 ? -14.57 2.076 5.184 1 98.25 136 ILE B N 1
ATOM 3233 C CA . ILE B 1 136 ? -14.922 3.492 5.203 1 98.25 136 ILE B CA 1
ATOM 3234 C C . ILE B 1 136 ? -15.492 3.865 6.566 1 98.25 136 ILE B C 1
ATOM 3236 O O . ILE B 1 136 ? -15.93 2.994 7.324 1 98.25 136 ILE B O 1
ATOM 3240 N N . ALA B 1 137 ? -15.367 5.094 6.949 1 98 137 ALA B N 1
ATOM 3241 C CA . ALA B 1 137 ? -16 5.719 8.109 1 98 137 ALA B CA 1
ATOM 3242 C C . ALA B 1 137 ? -16.578 7.086 7.742 1 98 137 ALA B C 1
ATOM 3244 O O . ALA B 1 137 ? -16.25 7.645 6.695 1 98 137 ALA B O 1
ATOM 3245 N N . ASN B 1 138 ? -17.484 7.543 8.539 1 97.44 138 ASN B N 1
ATOM 3246 C CA . ASN B 1 138 ? -17.969 8.906 8.344 1 97.44 138 ASN B CA 1
ATOM 3247 C C . ASN B 1 138 ? -16.844 9.914 8.383 1 97.44 138 ASN B C 1
ATOM 3249 O O . ASN B 1 138 ? -15.938 9.812 9.227 1 97.44 138 ASN B O 1
ATOM 3253 N N . LEU B 1 139 ? -16.922 10.781 7.445 1 97.44 139 LEU B N 1
ATOM 3254 C CA . LEU B 1 139 ? -15.945 11.867 7.438 1 97.44 139 LEU B CA 1
ATOM 3255 C C . LEU B 1 139 ? -16.125 12.773 8.648 1 97.44 139 LEU B C 1
ATOM 3257 O O . LEU B 1 139 ? -17.219 13.273 8.898 1 97.44 139 LEU B O 1
ATOM 3261 N N . LYS B 1 140 ? -15.078 12.945 9.438 1 94.12 140 LYS B N 1
ATOM 3262 C CA . LYS B 1 140 ? -15.109 13.836 10.594 1 94.12 140 LYS B CA 1
ATOM 3263 C C . LYS B 1 140 ? -14.578 15.219 10.234 1 94.12 140 LYS B C 1
ATOM 3265 O O . LYS B 1 140 ? -13.484 15.344 9.688 1 94.12 140 LYS B O 1
ATOM 3270 N N . ILE B 1 141 ? -15.461 16.109 10.5 1 89.5 141 ILE B N 1
ATOM 3271 C CA . ILE B 1 141 ? -15.07 17.5 10.234 1 89.5 141 ILE B CA 1
ATOM 3272 C C . ILE B 1 141 ? -15.242 18.328 11.5 1 89.5 141 ILE B C 1
ATOM 3274 O O . ILE B 1 141 ? -16.281 18.25 12.164 1 89.5 141 ILE B O 1
ATOM 3278 N N . ASP B 1 142 ? -14.289 19.094 11.859 1 81.81 142 ASP B N 1
ATOM 3279 C CA . ASP B 1 142 ? -14.32 20.016 12.992 1 81.81 142 ASP B CA 1
ATOM 3280 C C . ASP B 1 142 ? -14.766 19.297 14.273 1 81.81 142 ASP B C 1
ATOM 3282 O O . ASP B 1 142 ? -15.688 19.75 14.953 1 81.81 142 ASP B O 1
ATOM 3286 N N . CYS B 1 143 ? -14.039 18.25 14.555 1 78.38 143 CYS B N 1
ATOM 3287 C CA . CYS B 1 143 ? -14.398 17.453 15.719 1 78.38 143 CYS B CA 1
ATOM 3288 C C . CYS B 1 143 ? -14.188 18.234 17.016 1 78.38 143 CYS B C 1
ATOM 3290 O O . CYS B 1 143 ? -13.109 18.781 17.234 1 78.38 143 CYS B O 1
ATOM 3292 N N . GLU B 1 144 ? -15.297 18.328 17.719 1 80.44 144 GLU B N 1
ATOM 3293 C CA . GLU B 1 144 ? -15.211 18.875 19.062 1 80.44 144 GLU B CA 1
ATOM 3294 C C . GLU B 1 144 ? -14.742 17.812 20.062 1 80.44 144 GLU B C 1
ATOM 3296 O O . GLU B 1 144 ? -15.086 16.641 19.922 1 80.44 144 GLU B O 1
ATOM 3301 N N . ILE B 1 145 ? -13.922 18.234 20.922 1 85.94 145 ILE B N 1
ATOM 3302 C CA . ILE B 1 145 ? -13.414 17.312 21.938 1 85.94 145 ILE B CA 1
ATOM 3303 C C . ILE B 1 145 ? -14.492 17.062 22.984 1 85.94 145 ILE B C 1
ATOM 3305 O O . ILE B 1 145 ? -14.633 17.844 23.938 1 85.94 145 ILE B O 1
ATOM 3309 N N . LYS B 1 146 ? -15.461 16.109 22.938 1 87.38 146 LYS B N 1
ATOM 3310 C CA . LYS B 1 146 ? -16.5 15.766 23.922 1 87.38 146 LYS B CA 1
ATOM 3311 C C . LYS B 1 146 ? -16 14.695 24.891 1 87.38 146 LYS B C 1
ATOM 3313 O O . LYS B 1 146 ? -16.234 14.781 26.094 1 87.38 146 LYS B O 1
ATOM 3318 N N . ASP B 1 147 ? -15.227 13.812 24.297 1 94.19 147 ASP B N 1
ATOM 3319 C CA . ASP B 1 147 ? -14.625 12.703 25.031 1 94.19 147 ASP B CA 1
ATOM 3320 C C . ASP B 1 147 ? -13.117 12.625 24.781 1 94.19 147 ASP B C 1
ATOM 3322 O O . ASP B 1 147 ? -12.68 11.984 23.828 1 94.19 147 ASP B O 1
ATOM 3326 N N . GLU B 1 148 ? -12.453 13.281 25.703 1 96.5 148 GLU B N 1
ATOM 3327 C CA . GLU B 1 148 ? -11.008 13.406 25.531 1 96.5 148 GLU B CA 1
ATOM 3328 C C . GLU B 1 148 ? -10.336 12.039 25.469 1 96.5 148 GLU B C 1
ATOM 3330 O O . GLU B 1 148 ? -9.508 11.789 24.594 1 96.5 148 GLU B O 1
ATOM 3335 N N . GLU B 1 149 ? -10.68 11.188 26.422 1 97 149 GLU B N 1
ATOM 3336 C CA . GLU B 1 149 ? -10.055 9.875 26.5 1 97 149 GLU B CA 1
ATOM 3337 C C . GLU B 1 149 ? -10.273 9.078 25.219 1 97 149 GLU B C 1
ATOM 3339 O O . GLU B 1 149 ? -9.344 8.469 24.688 1 97 149 GLU B O 1
ATOM 3344 N N . LYS B 1 150 ? -11.461 9.07 24.75 1 96.75 150 LYS B N 1
ATOM 3345 C CA . LYS B 1 150 ? -11.797 8.359 23.516 1 96.75 150 LYS B CA 1
ATOM 3346 C C . LYS B 1 150 ? -11.055 8.953 22.328 1 96.75 150 LYS B C 1
ATOM 3348 O O . LYS B 1 150 ? -10.562 8.227 21.453 1 96.75 150 LYS B O 1
ATOM 3353 N N . LEU B 1 151 ? -11.016 10.312 22.281 1 97.62 151 LEU B N 1
ATOM 3354 C CA . LEU B 1 151 ? -10.312 10.969 21.188 1 97.62 151 LEU B CA 1
ATOM 3355 C C . LEU B 1 151 ? -8.828 10.617 21.188 1 97.62 151 LEU B C 1
ATOM 3357 O O . LEU B 1 151 ? -8.25 10.312 20.156 1 97.62 151 LEU B O 1
ATOM 3361 N N . ARG B 1 152 ? -8.234 10.625 22.359 1 98.38 152 ARG B N 1
ATOM 3362 C CA . ARG B 1 152 ? -6.824 10.266 22.484 1 98.38 152 ARG B CA 1
ATOM 3363 C C . ARG B 1 152 ? -6.578 8.844 22 1 98.38 152 ARG B C 1
ATOM 3365 O O . ARG B 1 152 ? -5.594 8.578 21.297 1 98.38 152 ARG B O 1
ATOM 3372 N N . GLU B 1 153 ? -7.449 7.941 22.344 1 98.44 153 GLU B N 1
ATOM 3373 C CA . GLU B 1 153 ? -7.352 6.559 21.875 1 98.44 153 GLU B CA 1
ATOM 3374 C C . GLU B 1 153 ? -7.465 6.477 20.359 1 98.44 153 GLU B C 1
ATOM 3376 O O . GLU B 1 153 ? -6.719 5.734 19.719 1 98.44 153 GLU B O 1
ATOM 3381 N N . ASN B 1 154 ? -8.383 7.199 19.828 1 97.88 154 ASN B N 1
ATOM 3382 C CA . ASN B 1 154 ? -8.594 7.195 18.391 1 97.88 154 ASN B CA 1
ATOM 3383 C C . ASN B 1 154 ? -7.387 7.762 17.641 1 97.88 154 ASN B C 1
ATOM 3385 O O . ASN B 1 154 ? -7.027 7.27 16.578 1 97.88 154 ASN B O 1
ATOM 3389 N N . LEU B 1 155 ? -6.797 8.812 18.188 1 98.56 155 LEU B N 1
ATOM 3390 C CA . LEU B 1 155 ? -5.598 9.391 17.594 1 98.56 155 LEU B CA 1
ATOM 3391 C C . LEU B 1 155 ? -4.473 8.359 17.516 1 98.56 155 LEU B C 1
ATOM 3393 O O . LEU B 1 155 ? -3.863 8.172 16.469 1 98.56 155 LEU B O 1
ATOM 3397 N N . ALA B 1 156 ? -4.254 7.703 18.609 1 98.88 156 ALA B N 1
ATOM 3398 C CA . ALA B 1 156 ? -3.211 6.684 18.672 1 98.88 156 ALA B CA 1
ATOM 3399 C C . ALA B 1 156 ? -3.498 5.543 17.703 1 98.88 156 ALA B C 1
ATOM 3401 O O . ALA B 1 156 ? -2.6 5.09 16.984 1 98.88 156 ALA B O 1
ATOM 3402 N N . LYS B 1 157 ? -4.742 5.125 17.672 1 98.62 157 LYS B N 1
ATOM 3403 C CA . LYS B 1 157 ? -5.145 4.051 16.766 1 98.62 157 LYS B CA 1
ATOM 3404 C C . LYS B 1 157 ? -4.895 4.438 15.32 1 98.62 157 LYS B C 1
ATOM 3406 O O . LYS B 1 157 ? -4.414 3.623 14.523 1 98.62 157 LYS B O 1
ATOM 3411 N N . SER B 1 158 ? -5.215 5.684 14.984 1 98.69 158 SER B N 1
ATOM 3412 C CA . SER B 1 158 ? -4.992 6.172 13.625 1 98.69 158 SER B CA 1
ATOM 3413 C C . SER B 1 158 ? -3.508 6.176 13.273 1 98.69 158 SER B C 1
ATOM 3415 O O . SER B 1 158 ? -3.121 5.727 12.195 1 98.69 158 SER B O 1
ATOM 3417 N N . ALA B 1 159 ? -2.715 6.637 14.133 1 98.88 159 ALA B N 1
ATOM 3418 C CA . ALA B 1 159 ? -1.275 6.656 13.875 1 98.88 159 ALA B CA 1
ATOM 3419 C C . ALA B 1 159 ? -0.723 5.242 13.734 1 98.88 159 ALA B C 1
ATOM 3421 O O . ALA B 1 159 ? 0.06 4.965 12.82 1 98.88 159 ALA B O 1
ATOM 3422 N N . LEU B 1 160 ? -1.167 4.367 14.617 1 98.81 160 LEU B N 1
ATOM 3423 C CA . LEU B 1 160 ? -0.669 2.996 14.641 1 98.81 160 LEU B CA 1
ATOM 3424 C C . LEU B 1 160 ? -1.122 2.232 13.398 1 98.81 160 LEU B C 1
ATOM 3426 O O . LEU B 1 160 ? -0.538 1.203 13.055 1 98.81 160 LEU B O 1
ATOM 3430 N N . SER B 1 161 ? -2.141 2.732 12.719 1 98.5 161 SER B N 1
ATOM 3431 C CA . SER B 1 161 ? -2.631 2.088 11.508 1 98.5 161 SER B CA 1
ATOM 3432 C C . SER B 1 161 ? -1.635 2.232 10.359 1 98.5 161 SER B C 1
ATOM 3434 O O . SER B 1 161 ? -1.795 1.61 9.312 1 98.5 161 SER B O 1
ATOM 3436 N N . TYR B 1 162 ? -0.538 2.977 10.539 1 98.69 162 TYR B N 1
ATOM 3437 C CA . TYR B 1 162 ? 0.488 3.174 9.523 1 98.69 162 TYR B CA 1
ATOM 3438 C C . TYR B 1 162 ? 1.739 2.367 9.844 1 98.69 162 TYR B C 1
ATOM 3440 O O . TYR B 1 162 ? 2.754 2.479 9.148 1 98.69 162 TYR B O 1
ATOM 3448 N N . LEU B 1 163 ? 1.705 1.562 10.906 1 98.5 163 LEU B N 1
ATOM 3449 C CA . LEU B 1 163 ? 2.869 0.76 11.273 1 98.5 163 LEU B CA 1
ATOM 3450 C C . LEU B 1 163 ? 3.406 0.005 10.062 1 98.5 163 LEU B C 1
ATOM 3452 O O . LEU B 1 163 ? 2.635 -0.55 9.273 1 98.5 163 LEU B O 1
ATOM 3456 N N . GLY B 1 164 ? 4.715 0.073 9.836 1 97.69 164 GLY B N 1
ATOM 3457 C CA . GLY B 1 164 ? 5.363 -0.673 8.766 1 97.69 164 GLY B CA 1
ATOM 3458 C C . GLY B 1 164 ? 5.43 0.093 7.461 1 97.69 164 GLY B C 1
ATOM 3459 O O . GLY B 1 164 ? 6.113 -0.325 6.523 1 97.69 164 GLY B O 1
ATOM 3460 N N . THR B 1 165 ? 4.742 1.218 7.359 1 98.56 165 THR B N 1
ATOM 3461 C CA . THR B 1 165 ? 4.777 2.059 6.168 1 98.56 165 THR B CA 1
ATOM 3462 C C . THR B 1 165 ? 6.16 2.686 5.992 1 98.56 165 THR B C 1
ATOM 3464 O O . THR B 1 165 ? 6.758 3.162 6.957 1 98.56 165 THR B O 1
ATOM 3467 N N . GLN B 1 166 ? 6.723 2.684 4.773 1 98.38 166 GLN B N 1
ATOM 3468 C CA . GLN B 1 166 ? 8.047 3.246 4.539 1 98.38 166 GLN B CA 1
ATOM 3469 C C . GLN B 1 166 ? 8.07 4.746 4.812 1 98.38 166 GLN B C 1
ATOM 3471 O O . GLN B 1 166 ? 7.066 5.434 4.602 1 98.38 166 GLN B O 1
ATOM 3476 N N . TYR B 1 167 ? 9.234 5.191 5.328 1 98.38 167 TYR B N 1
ATOM 3477 C CA . TYR B 1 167 ? 9.438 6.637 5.398 1 98.38 167 TYR B CA 1
ATOM 3478 C C . TYR B 1 167 ? 9.5 7.246 4.004 1 98.38 167 TYR B C 1
ATOM 3480 O O . TYR B 1 167 ? 10.273 6.801 3.156 1 98.38 167 TYR B O 1
ATOM 3488 N N . ARG B 1 168 ? 8.672 8.25 3.768 1 98.12 168 ARG B N 1
ATOM 3489 C CA . ARG B 1 168 ? 8.656 9.047 2.547 1 98.12 168 ARG B CA 1
ATOM 3490 C C . ARG B 1 168 ? 8.602 10.539 2.869 1 98.12 168 ARG B C 1
ATOM 3492 O O . ARG B 1 168 ? 7.625 11.016 3.457 1 98.12 168 ARG B O 1
ATOM 3499 N N . TRP B 1 169 ? 9.672 11.25 2.449 1 97.75 169 TRP B N 1
ATOM 3500 C CA . TRP B 1 169 ? 9.711 12.703 2.625 1 97.75 169 TRP B CA 1
ATOM 3501 C C . TRP B 1 169 ? 8.516 13.367 1.956 1 97.75 169 TRP B C 1
ATOM 3503 O O . TRP B 1 169 ? 8.281 13.172 0.762 1 97.75 169 TRP B O 1
ATOM 3513 N N . GLY B 1 170 ? 7.711 14.055 2.703 1 97.81 170 GLY B N 1
ATOM 3514 C CA . GLY B 1 170 ? 6.539 14.734 2.178 1 97.81 170 GLY B CA 1
ATOM 3515 C C . GLY B 1 170 ? 5.324 13.828 2.078 1 97.81 170 GLY B C 1
ATOM 3516 O O . GLY B 1 170 ? 4.246 14.273 1.676 1 97.81 170 GLY B O 1
ATOM 3517 N N . GLY B 1 171 ? 5.465 12.586 2.506 1 98.12 171 GLY B N 1
ATOM 3518 C CA . GLY B 1 171 ? 4.391 11.617 2.334 1 98.12 171 GLY B CA 1
ATOM 3519 C C . GLY B 1 171 ? 3.326 11.711 3.41 1 98.12 171 GLY B C 1
ATOM 3520 O O . GLY B 1 171 ? 3.607 12.133 4.535 1 98.12 171 GLY B O 1
ATOM 3521 N N . LYS B 1 172 ? 2.119 11.242 3.121 1 97.88 172 LYS B N 1
ATOM 3522 C CA . LYS B 1 172 ? 1.084 11.164 4.148 1 97.88 172 LYS B CA 1
ATOM 3523 C C . LYS B 1 172 ? 0.124 10.008 3.869 1 97.88 172 LYS B C 1
ATOM 3525 O O . LYS B 1 172 ? -1.005 10 4.363 1 97.88 172 LYS B O 1
ATOM 3530 N N . SER B 1 173 ? 0.539 9.031 3.006 1 98.5 173 SER B N 1
ATOM 3531 C CA . SER B 1 173 ? -0.288 7.887 2.631 1 98.5 173 SER B CA 1
ATOM 3532 C C . SER B 1 173 ? 0.378 6.57 3.02 1 98.5 173 SER B C 1
ATOM 3534 O O . SER B 1 173 ? 1.533 6.559 3.449 1 98.5 173 SER B O 1
ATOM 3536 N N . PRO B 1 174 ? -0.382 5.441 2.881 1 98.56 174 PRO B N 1
ATOM 3537 C CA . PRO B 1 174 ? 0.222 4.141 3.172 1 98.56 174 PRO B CA 1
ATOM 3538 C C . PRO B 1 174 ? 1.288 3.742 2.152 1 98.56 174 PRO B C 1
ATOM 3540 O O . PRO B 1 174 ? 2.01 2.764 2.359 1 98.56 174 PRO B O 1
ATOM 3543 N N . LEU B 1 175 ? 1.442 4.52 1.064 1 98.12 175 LEU B N 1
ATOM 3544 C CA . LEU B 1 175 ? 2.539 4.293 0.129 1 98.12 175 LEU B CA 1
ATOM 3545 C C . LEU B 1 175 ? 3.863 4.77 0.717 1 98.12 175 LEU B C 1
ATOM 3547 O O . LEU B 1 175 ? 4.93 4.34 0.277 1 98.12 175 LEU B O 1
ATOM 3551 N N . GLY B 1 176 ? 3.852 5.617 1.611 1 98.31 176 GLY B N 1
ATOM 3552 C CA . GLY B 1 176 ? 4.938 6.266 2.328 1 98.31 176 GLY B CA 1
ATOM 3553 C C . GLY B 1 176 ? 4.492 7.477 3.125 1 98.31 176 GLY B C 1
ATOM 3554 O O . GLY B 1 176 ? 3.584 8.203 2.709 1 98.31 176 GLY B O 1
ATOM 3555 N N . ILE B 1 177 ? 5.133 7.637 4.227 1 98.75 177 ILE B N 1
ATOM 3556 C CA . ILE B 1 177 ? 4.684 8.703 5.113 1 98.75 177 ILE B CA 1
ATOM 3557 C C . ILE B 1 177 ? 5.867 9.242 5.91 1 98.75 177 ILE B C 1
ATOM 3559 O O . ILE B 1 177 ? 6.734 8.484 6.34 1 98.75 177 ILE B O 1
ATOM 3563 N N . ASP B 1 178 ? 5.977 10.531 6.094 1 98.62 178 ASP B N 1
ATOM 3564 C CA . ASP B 1 178 ? 7.055 11.07 6.918 1 98.62 178 ASP B CA 1
ATOM 3565 C C . ASP B 1 178 ? 6.57 11.359 8.336 1 98.62 178 ASP B C 1
ATOM 3567 O O . ASP B 1 178 ? 5.449 11 8.703 1 98.62 178 ASP B O 1
ATOM 3571 N N . CYS B 1 179 ? 7.41 11.906 9.227 1 98.69 179 CYS B N 1
ATOM 3572 C CA . CYS B 1 179 ? 7.113 12.031 10.648 1 98.69 179 CYS B CA 1
ATOM 3573 C C . CYS B 1 179 ? 5.906 12.93 10.875 1 98.69 179 CYS B C 1
ATOM 3575 O O . CYS B 1 179 ? 4.969 12.555 11.578 1 98.69 179 CYS B O 1
ATOM 3577 N N . SER B 1 180 ? 5.945 14.133 10.25 1 98.69 180 SER B N 1
ATOM 3578 C CA . SER B 1 180 ? 4.863 15.094 10.453 1 98.69 180 SER B CA 1
ATOM 3579 C C . SER B 1 180 ? 3.619 14.703 9.672 1 98.69 180 SER B C 1
ATOM 3581 O O . SER B 1 180 ? 2.496 15 10.086 1 98.69 180 SER B O 1
ATOM 3583 N N . GLY B 1 181 ? 3.787 14.016 8.5 1 98.75 181 GLY B N 1
ATOM 3584 C CA . GLY B 1 181 ? 2.645 13.461 7.797 1 98.75 181 GLY B CA 1
ATOM 3585 C C . GLY B 1 181 ? 1.863 12.453 8.625 1 98.75 181 GLY B C 1
ATOM 3586 O O . GLY B 1 181 ? 0.631 12.453 8.609 1 98.75 181 GLY B O 1
ATOM 3587 N N . LEU B 1 182 ? 2.584 11.602 9.336 1 98.88 182 LEU B N 1
ATOM 3588 C CA . LEU B 1 182 ? 1.961 10.609 10.211 1 98.88 182 LEU B CA 1
ATOM 3589 C C . LEU B 1 182 ? 1.076 11.281 11.25 1 98.88 182 LEU B C 1
ATOM 3591 O O . LEU B 1 182 ? -0.088 10.914 11.414 1 98.88 182 LEU B O 1
ATOM 3595 N N . CYS B 1 183 ? 1.618 12.289 11.914 1 98.94 183 CYS B N 1
ATOM 3596 C CA . CYS B 1 183 ? 0.878 13 12.953 1 98.94 183 CYS B CA 1
ATOM 3597 C C . CYS B 1 183 ? -0.282 13.789 12.359 1 98.94 183 CYS B C 1
ATOM 3599 O O . CYS B 1 183 ? -1.396 13.75 12.891 1 98.94 183 CYS B O 1
ATOM 3601 N N . SER B 1 184 ? -0.014 14.477 11.266 1 98.69 184 SER B N 1
ATOM 3602 C CA . SER B 1 184 ? -1.045 15.258 10.586 1 98.69 184 SER B CA 1
ATOM 3603 C C . SER B 1 184 ? -2.217 14.375 10.164 1 98.69 184 SER B C 1
ATOM 3605 O O . SER B 1 184 ? -3.375 14.719 10.398 1 98.69 184 SER B O 1
ATOM 3607 N N . MET B 1 185 ? -1.962 13.203 9.609 1 98.75 185 MET B N 1
ATOM 3608 C CA . MET B 1 185 ? -3.016 12.312 9.125 1 98.75 185 MET B CA 1
ATOM 3609 C C . MET B 1 185 ? -3.787 11.703 10.297 1 98.75 185 MET B C 1
ATOM 3611 O O . MET B 1 185 ? -5.008 11.547 10.219 1 98.75 185 MET B O 1
ATOM 3615 N N . ALA B 1 186 ? -3.049 11.328 11.344 1 98.75 186 ALA B N 1
ATOM 3616 C CA . ALA B 1 186 ? -3.732 10.766 12.508 1 98.75 186 ALA B CA 1
ATOM 3617 C C . ALA B 1 186 ? -4.77 11.742 13.055 1 98.75 186 ALA B C 1
ATOM 3619 O O . ALA B 1 186 ? -5.887 11.344 13.391 1 98.75 186 ALA B O 1
ATOM 3620 N N . TYR B 1 187 ? -4.391 13.023 13.156 1 98.56 187 TYR B N 1
ATOM 3621 C CA . TYR B 1 187 ? -5.312 14.047 13.625 1 98.56 187 TYR B CA 1
ATOM 3622 C C . TYR B 1 187 ? -6.41 14.305 12.602 1 98.56 187 TYR B C 1
ATOM 3624 O O . TYR B 1 187 ? -7.59 14.391 12.961 1 98.56 187 TYR B O 1
ATOM 3632 N N . MET B 1 188 ? -6.082 14.383 11.336 1 98.06 188 MET B N 1
ATOM 3633 C CA . MET B 1 188 ? -7.039 14.703 10.273 1 98.06 188 MET B CA 1
ATOM 3634 C C . MET B 1 188 ? -8.125 13.633 10.188 1 98.06 188 MET B C 1
ATOM 3636 O O . MET B 1 188 ? -9.305 13.945 10.023 1 98.06 188 MET B O 1
ATOM 3640 N N . LEU B 1 189 ? -7.734 12.383 10.312 1 98.12 189 LEU B N 1
ATOM 3641 C CA . LEU B 1 189 ? -8.68 11.266 10.266 1 98.12 189 LEU B CA 1
ATOM 3642 C C . LEU B 1 189 ? -9.688 11.3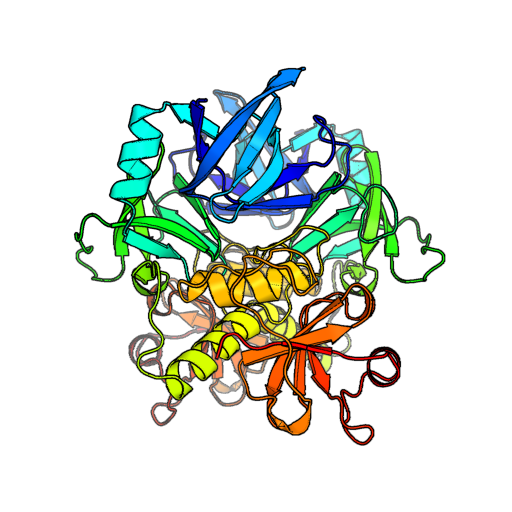67 11.406 1 98.12 189 LEU B C 1
ATOM 3644 O O . LEU B 1 189 ? -10.727 10.703 11.375 1 98.12 189 LEU B O 1
ATOM 3648 N N . ASN B 1 190 ? -9.344 12.133 12.398 1 97.75 190 ASN B N 1
ATOM 3649 C CA . ASN B 1 190 ? -10.242 12.344 13.531 1 97.75 190 ASN B CA 1
ATOM 3650 C C . ASN B 1 190 ? -10.867 13.734 13.5 1 97.75 190 ASN B C 1
ATOM 3652 O O . ASN B 1 190 ? -11.375 14.211 14.516 1 97.75 190 ASN B O 1
ATOM 3656 N N . GLY B 1 191 ? -10.75 14.445 12.383 1 97.06 191 GLY B N 1
ATOM 3657 C CA . GLY B 1 191 ? -11.461 15.695 12.156 1 97.06 191 GLY B CA 1
ATOM 3658 C C . GLY B 1 191 ? -10.719 16.906 12.68 1 97.06 191 GLY B C 1
ATOM 3659 O O . GLY B 1 191 ? -11.312 17.969 12.898 1 97.06 191 GLY B O 1
ATOM 3660 N N . ILE B 1 192 ? -9.453 16.781 12.938 1 97.62 192 ILE B N 1
ATOM 3661 C CA . ILE B 1 192 ? -8.656 17.859 13.5 1 97.62 192 ILE B CA 1
ATOM 3662 C C . ILE B 1 192 ? -7.504 18.203 12.555 1 97.62 192 ILE B C 1
ATOM 3664 O O . ILE B 1 192 ? -6.77 17.312 12.117 1 97.62 192 ILE B O 1
ATOM 3668 N N . ILE B 1 193 ? -7.363 19.469 12.227 1 97.38 193 ILE B N 1
ATOM 3669 C CA . ILE B 1 193 ? -6.273 19.922 11.367 1 97.38 193 ILE B CA 1
ATOM 3670 C C . ILE B 1 193 ? -5.164 20.531 12.227 1 97.38 193 ILE B C 1
ATOM 3672 O O . ILE B 1 193 ? -5.375 21.547 12.891 1 97.38 193 ILE B O 1
ATOM 3676 N N . ILE B 1 194 ? -4.039 19.906 12.227 1 97.88 194 ILE B N 1
ATOM 3677 C CA . ILE B 1 194 ? -2.857 20.484 12.859 1 97.88 194 ILE B CA 1
ATOM 3678 C C . ILE B 1 194 ? -1.855 20.906 11.797 1 97.88 194 ILE B C 1
ATOM 3680 O O . ILE B 1 194 ? -2.059 20.656 10.602 1 97.88 194 ILE B O 1
ATOM 3684 N N . TYR B 1 195 ? -0.822 21.609 12.25 1 98.19 195 TYR B N 1
ATOM 3685 C CA . TYR B 1 195 ? 0.193 22.047 11.297 1 98.19 195 TYR B CA 1
ATOM 3686 C C . TYR B 1 195 ? 0.887 20.859 10.648 1 98.19 195 TYR B C 1
ATOM 3688 O O . TYR B 1 195 ? 1.231 19.891 11.328 1 98.19 195 TYR B O 1
ATOM 3696 N N . ARG B 1 196 ? 1.104 20.906 9.352 1 98.19 196 ARG B N 1
ATOM 3697 C CA . ARG B 1 196 ? 1.557 19.781 8.539 1 98.19 196 ARG B CA 1
ATOM 3698 C C . ARG B 1 196 ? 3.021 19.469 8.82 1 98.19 196 ARG B C 1
ATOM 3700 O O . ARG B 1 196 ? 3.445 18.312 8.695 1 98.19 196 ARG B O 1
ATOM 3707 N N . ASP B 1 197 ? 3.852 20.406 9.211 1 97.81 197 ASP B N 1
ATOM 3708 C CA . ASP B 1 197 ? 5.281 20.203 9.43 1 97.81 197 ASP B CA 1
ATOM 3709 C C . ASP B 1 197 ? 5.594 20 10.906 1 97.81 197 ASP B C 1
ATOM 3711 O O . ASP B 1 197 ? 4.715 20.156 11.758 1 97.81 197 ASP B O 1
ATOM 3715 N N . ALA B 1 198 ? 6.812 19.688 11.234 1 97.69 198 ALA B N 1
ATOM 3716 C CA . ALA B 1 198 ? 7.219 19.281 12.57 1 97.69 198 ALA B CA 1
ATOM 3717 C C . ALA B 1 198 ? 7.539 20.484 13.445 1 97.69 198 ALA B C 1
ATOM 3719 O O . ALA B 1 198 ? 8.664 20.625 13.93 1 97.69 198 ALA B O 1
ATOM 3720 N N . GLU B 1 199 ? 6.566 21.234 13.719 1 97.56 199 GLU B N 1
ATOM 3721 C CA . GLU B 1 199 ? 6.727 22.375 14.609 1 97.56 199 GLU B CA 1
ATOM 3722 C C . GLU B 1 199 ? 5.383 22.844 15.172 1 97.56 199 GLU B C 1
ATOM 3724 O O . GLU B 1 199 ? 4.34 22.609 14.555 1 97.56 199 GLU B O 1
ATOM 3729 N N . ILE B 1 200 ? 5.449 23.422 16.312 1 97.94 200 ILE B N 1
ATOM 3730 C CA . ILE B 1 200 ? 4.27 24.062 16.859 1 97.94 200 ILE B CA 1
ATOM 3731 C C . ILE B 1 200 ? 4.082 25.438 16.203 1 97.94 200 ILE B C 1
ATOM 3733 O O . ILE B 1 200 ? 4.949 26.312 16.297 1 97.94 200 ILE B O 1
ATOM 3737 N N . LYS B 1 201 ? 3.035 25.562 15.562 1 97.25 201 LYS B N 1
ATOM 3738 C CA . LYS B 1 201 ? 2.807 26.766 14.773 1 97.25 201 LYS B CA 1
ATOM 3739 C C . LYS B 1 201 ? 1.599 27.531 15.297 1 97.25 201 LYS B C 1
ATOM 3741 O O . LYS B 1 201 ? 0.545 26.953 15.555 1 97.25 201 LYS B O 1
ATOM 3746 N N . GLU B 1 202 ? 1.813 28.891 15.359 1 95.81 202 GLU B N 1
ATOM 3747 C CA . GLU B 1 202 ? 0.702 29.766 15.734 1 95.81 202 GLU B CA 1
ATOM 3748 C C . GLU B 1 202 ? -0.439 29.672 14.727 1 95.81 202 GLU B C 1
ATOM 3750 O O . GLU B 1 202 ? -0.203 29.609 13.516 1 95.81 202 GLU B O 1
ATOM 3755 N N . GLY B 1 203 ? -1.671 29.656 15.211 1 95.56 203 GLY B N 1
ATOM 3756 C CA . GLY B 1 203 ? -2.832 29.547 14.336 1 95.56 203 GLY B CA 1
ATOM 3757 C C . GLY B 1 203 ? -3.373 28.141 14.242 1 95.56 203 GLY B C 1
ATOM 3758 O O . GLY B 1 203 ? -4.48 27.922 13.75 1 95.56 203 GLY B O 1
ATOM 3759 N N . PHE B 1 204 ? -2.572 27.219 14.672 1 97.25 204 PHE B N 1
ATOM 3760 C CA . PHE B 1 204 ? -3.025 25.828 14.758 1 97.25 204 PHE B CA 1
ATOM 3761 C C . PHE B 1 204 ? -3.26 25.438 16.219 1 97.25 204 PHE B C 1
ATOM 3763 O O . PHE B 1 204 ? -2.762 26.094 17.125 1 97.25 204 PHE B O 1
ATOM 3770 N N . PRO B 1 205 ? -3.984 24.359 16.453 1 96.75 205 PRO B N 1
ATOM 3771 C CA . PRO B 1 205 ? -4.512 24.109 17.797 1 96.75 205 PRO B CA 1
ATOM 3772 C C . PRO B 1 205 ? -3.465 23.516 18.734 1 96.75 205 PRO B C 1
ATOM 3774 O O . PRO B 1 205 ? -3.684 23.453 19.953 1 96.75 205 PRO B O 1
ATOM 3777 N N . VAL B 1 206 ? -2.342 23.016 18.234 1 98.19 206 VAL B N 1
ATOM 3778 C CA . VAL B 1 206 ? -1.346 22.391 19.078 1 98.19 206 VAL B CA 1
ATOM 3779 C C . VAL B 1 206 ? -0.617 23.453 19.906 1 98.19 206 VAL B C 1
ATOM 3781 O O . VAL B 1 206 ? -0.103 24.422 19.344 1 98.19 206 VAL B O 1
ATOM 3784 N N . LYS B 1 207 ? -0.592 23.25 21.219 1 98.19 207 LYS B N 1
ATOM 3785 C CA . LYS B 1 207 ? 0.106 24.141 22.141 1 98.19 207 LYS B CA 1
ATOM 3786 C C . LYS B 1 207 ? 1.158 23.391 22.953 1 98.19 207 LYS B C 1
ATOM 3788 O O . LYS B 1 207 ? 0.975 22.203 23.266 1 98.19 207 LYS B O 1
ATOM 3793 N N . GLU B 1 208 ? 2.201 24.109 23.266 1 98.31 208 GLU B N 1
ATOM 3794 C CA . GLU B 1 208 ? 3.264 23.484 24.047 1 98.31 208 GLU B CA 1
ATOM 3795 C C . GLU B 1 208 ? 2.793 23.188 25.469 1 98.31 208 GLU B C 1
ATOM 3797 O O . GLU B 1 208 ? 2.104 24 26.094 1 98.31 208 GLU B O 1
ATOM 3802 N N . ILE B 1 209 ? 3.15 22.031 26.016 1 98.44 209 ILE B N 1
ATOM 3803 C CA . ILE B 1 209 ? 2.82 21.641 27.391 1 98.44 209 ILE B CA 1
ATOM 3804 C C . ILE B 1 209 ? 4.066 21.078 28.078 1 98.44 209 ILE B C 1
ATOM 3806 O O . ILE B 1 209 ? 5.02 20.672 27.406 1 98.44 209 ILE B O 1
ATOM 3810 N N . PRO B 1 210 ? 4.102 21.141 29.438 1 97.44 210 PRO B N 1
ATOM 3811 C CA . PRO B 1 210 ? 5.215 20.5 30.141 1 97.44 210 PRO B CA 1
ATOM 3812 C C . PRO B 1 210 ? 5.207 18.984 29.984 1 97.44 210 PRO B C 1
ATOM 3814 O O . PRO B 1 210 ? 4.145 18.375 29.828 1 97.44 210 PRO B O 1
ATOM 3817 N N . PHE B 1 211 ? 6.391 18.438 30 1 95.12 211 PHE B N 1
ATOM 3818 C CA . PHE B 1 211 ? 6.551 16.984 29.875 1 95.12 211 PHE B CA 1
ATOM 3819 C C . PHE B 1 211 ? 5.637 16.266 30.859 1 95.12 211 PHE B C 1
ATOM 3821 O O . PHE B 1 211 ? 5.082 15.211 30.531 1 95.12 211 PHE B O 1
ATOM 3828 N N . ALA B 1 212 ? 5.449 16.75 32.031 1 96.12 212 ALA B N 1
ATOM 3829 C CA . ALA B 1 212 ? 4.68 16.109 33.094 1 96.12 212 ALA B CA 1
ATOM 3830 C C . ALA B 1 212 ? 3.219 15.938 32.688 1 96.12 212 ALA B C 1
ATOM 3832 O O . ALA B 1 212 ? 2.498 15.125 33.25 1 96.12 212 ALA B O 1
ATOM 3833 N N . ASN B 1 213 ? 2.775 16.641 31.688 1 97.56 213 ASN B N 1
ATOM 3834 C CA . ASN B 1 213 ? 1.365 16.656 31.312 1 97.56 213 ASN B CA 1
ATOM 3835 C C . ASN B 1 213 ? 1.116 15.828 30.047 1 97.56 213 ASN B C 1
ATOM 3837 O O . ASN B 1 213 ? -0.02 15.719 29.594 1 97.56 213 ASN B O 1
ATOM 3841 N N . ILE B 1 214 ? 2.156 15.227 29.484 1 98 214 ILE B N 1
ATOM 3842 C CA . ILE B 1 214 ? 2.008 14.562 28.203 1 98 214 ILE B CA 1
ATOM 3843 C C . ILE B 1 214 ? 1.149 13.305 28.359 1 98 214 ILE B C 1
ATOM 3845 O O . ILE B 1 214 ? 1.283 12.578 29.344 1 98 214 ILE B O 1
ATOM 3849 N N . LYS B 1 215 ? 0.218 13.086 27.469 1 98.56 215 LYS B N 1
ATOM 3850 C CA . LYS B 1 215 ? -0.651 11.914 27.438 1 98.56 215 LYS B CA 1
ATOM 3851 C C . LYS B 1 215 ? -0.704 11.312 26.031 1 98.56 215 LYS B C 1
ATOM 3853 O O . LYS B 1 215 ? -0.206 11.906 25.078 1 98.56 215 LYS B O 1
ATOM 3858 N N . LYS B 1 216 ? -1.264 10.109 26.031 1 98.56 216 LYS B N 1
ATOM 3859 C CA . LYS B 1 216 ? -1.461 9.438 24.766 1 98.56 216 LYS B CA 1
ATOM 3860 C C . LYS B 1 216 ? -2.113 10.359 23.734 1 98.56 216 LYS B C 1
ATOM 3862 O O . LYS B 1 216 ? -3.059 11.086 24.062 1 98.56 216 LYS B O 1
ATOM 3867 N N . GLY B 1 217 ? -1.55 10.383 22.531 1 98.81 217 GLY B N 1
ATOM 3868 C CA . GLY B 1 217 ? -2.123 11.203 21.469 1 98.81 217 GLY B CA 1
ATOM 3869 C C . GLY B 1 217 ? -1.461 12.562 21.359 1 98.81 217 GLY B C 1
ATOM 3870 O O . GLY B 1 217 ? -1.633 13.258 20.344 1 98.81 217 GLY B O 1
ATOM 3871 N N . ASP B 1 218 ? -0.747 12.945 22.422 1 98.88 218 ASP B N 1
ATOM 3872 C CA . ASP B 1 218 ? 0.027 14.18 22.328 1 98.88 218 ASP B CA 1
ATOM 3873 C C . ASP B 1 218 ? 1.27 13.992 21.469 1 98.88 218 ASP B C 1
ATOM 3875 O O . ASP B 1 218 ? 1.587 12.875 21.062 1 98.88 218 ASP B O 1
ATOM 3879 N N . LEU B 1 219 ? 1.904 15.117 21.156 1 98.94 219 LEU B N 1
ATOM 3880 C CA . LEU B 1 219 ? 3.016 15.094 20.203 1 98.94 219 LEU B CA 1
ATOM 3881 C C . LEU B 1 219 ? 4.336 15.398 20.906 1 98.94 219 LEU B C 1
ATOM 3883 O O . LEU B 1 219 ? 4.375 16.219 21.844 1 98.94 219 LEU B O 1
ATOM 3887 N N . ILE B 1 220 ? 5.355 14.695 20.531 1 98.81 220 ILE B N 1
ATOM 3888 C CA . ILE B 1 220 ? 6.73 14.977 20.938 1 98.81 220 ILE B CA 1
ATOM 3889 C C . ILE B 1 220 ? 7.492 15.609 19.766 1 98.81 220 ILE B C 1
ATOM 3891 O O . ILE B 1 220 ? 7.621 15.008 18.703 1 98.81 220 ILE B O 1
ATOM 3895 N N . PHE B 1 221 ? 8.008 16.797 20 1 98.69 221 PHE B N 1
ATOM 3896 C CA . PHE B 1 221 ? 8.766 17.5 18.969 1 98.69 221 PHE B CA 1
ATOM 3897 C C . PHE B 1 221 ? 10.258 17.438 19.266 1 98.69 221 PHE B C 1
ATOM 3899 O O . PHE B 1 221 ? 10.703 17.812 20.359 1 98.69 221 PHE B O 1
ATOM 3906 N N . PHE B 1 222 ? 10.969 16.875 18.328 1 97.75 222 PHE B N 1
ATOM 3907 C CA . PHE B 1 222 ? 12.43 16.891 18.281 1 97.75 222 PHE B CA 1
ATOM 3908 C C . PHE B 1 222 ? 12.922 17.875 17.219 1 97.75 222 PHE B C 1
ATOM 3910 O O . PHE B 1 222 ? 12.125 18.406 16.453 1 97.75 222 PHE B O 1
ATOM 3917 N N . PRO B 1 223 ? 14.234 18.219 17.234 1 96.25 223 PRO B N 1
ATOM 3918 C CA . PRO B 1 223 ? 14.711 19.062 16.141 1 96.25 223 PRO B CA 1
ATOM 3919 C C . PRO B 1 223 ? 14.43 18.469 14.758 1 96.25 223 PRO B C 1
ATOM 3921 O O . PRO B 1 223 ? 15.062 17.5 14.367 1 96.25 223 PRO B O 1
ATOM 3924 N N . GLY B 1 224 ? 13.469 19.078 14.023 1 95.62 224 GLY B N 1
ATOM 3925 C CA . GLY B 1 224 ? 13.141 18.656 12.672 1 95.62 224 GLY B CA 1
ATOM 3926 C C . GLY B 1 224 ? 12.336 17.359 12.625 1 95.62 224 GLY B C 1
ATOM 3927 O O . GLY B 1 224 ? 12.227 16.734 11.57 1 95.62 224 GLY B O 1
ATOM 3928 N N . HIS B 1 225 ? 11.82 16.906 13.742 1 98 225 HIS B N 1
ATOM 3929 C CA . HIS B 1 225 ? 11.125 15.625 13.828 1 98 225 HIS B CA 1
ATOM 3930 C C . HIS B 1 225 ? 9.953 15.695 14.797 1 98 225 HIS B C 1
ATOM 3932 O O . HIS B 1 225 ? 9.969 16.5 15.734 1 98 225 HIS B O 1
ATOM 3938 N N . VAL B 1 226 ? 8.93 14.922 14.516 1 98.75 226 VAL B N 1
ATOM 3939 C CA . VAL B 1 226 ? 7.781 14.875 15.414 1 98.75 226 VAL B CA 1
ATOM 3940 C C . VAL B 1 226 ? 7.258 13.445 15.516 1 98.75 226 VAL B C 1
ATOM 3942 O O . VAL B 1 226 ? 7.328 12.68 14.547 1 98.75 226 VAL B O 1
ATOM 3945 N N . ALA B 1 227 ? 6.797 13.039 16.703 1 98.81 227 ALA B N 1
ATOM 3946 C CA . ALA B 1 227 ? 6.238 11.727 17.016 1 98.81 227 ALA B CA 1
ATOM 3947 C C . ALA B 1 227 ? 4.965 11.852 17.828 1 98.81 227 ALA B C 1
ATOM 3949 O O . ALA B 1 227 ? 4.672 12.914 18.375 1 98.81 227 ALA B O 1
ATOM 3950 N N . MET B 1 228 ? 4.207 10.852 17.859 1 98.94 228 MET B N 1
ATOM 3951 C CA . MET B 1 228 ? 3.021 10.828 18.703 1 98.94 228 MET B CA 1
ATOM 3952 C C . MET B 1 228 ? 3.244 9.938 19.922 1 98.94 228 MET B C 1
ATOM 3954 O O . MET B 1 228 ? 3.627 8.773 19.781 1 98.94 228 MET B O 1
ATOM 3958 N N . TYR B 1 229 ? 2.996 10.492 21.031 1 98.88 229 TYR B N 1
ATOM 3959 C CA . TYR B 1 229 ? 3.141 9.773 22.297 1 98.88 229 TYR B CA 1
ATOM 3960 C C . TYR B 1 229 ? 2.031 8.742 22.469 1 98.88 229 TYR B C 1
ATOM 3962 O O . TYR B 1 229 ? 0.87 9.016 22.156 1 98.88 229 TYR B O 1
ATOM 3970 N N . LEU B 1 230 ? 2.381 7.516 22.969 1 98.81 230 LEU B N 1
ATOM 3971 C CA . LEU B 1 230 ? 1.421 6.426 23.094 1 98.81 230 LEU B CA 1
ATOM 3972 C C . LEU B 1 230 ? 1.183 6.086 24.562 1 98.81 230 LEU B C 1
ATOM 3974 O O . LEU B 1 230 ? 0.337 5.246 24.891 1 98.81 230 LEU B O 1
ATOM 3978 N N . GLY B 1 231 ? 1.897 6.719 25.469 1 97.88 231 GLY B N 1
ATOM 3979 C CA . GLY B 1 231 ? 1.854 6.379 26.875 1 97.88 231 GLY B CA 1
ATOM 3980 C C . GLY B 1 231 ? 3.037 5.543 27.328 1 97.88 231 GLY B C 1
ATOM 3981 O O . GLY B 1 231 ? 3.662 4.855 26.516 1 97.88 231 GLY B O 1
ATOM 3982 N N . ASP B 1 232 ? 3.438 5.703 28.609 1 96.81 232 ASP B N 1
ATOM 3983 C CA . ASP B 1 232 ? 4.465 4.898 29.266 1 96.81 232 ASP B CA 1
ATOM 3984 C C . ASP B 1 232 ? 5.801 5.012 28.547 1 96.81 232 ASP B C 1
ATOM 3986 O O . ASP B 1 232 ? 6.496 4.012 28.344 1 96.81 232 ASP B O 1
ATOM 3990 N N . GLY B 1 233 ? 6.043 6.125 28 1 96.19 233 GLY B N 1
ATOM 3991 C CA . GLY B 1 233 ? 7.324 6.398 27.375 1 96.19 233 GLY B CA 1
ATOM 3992 C C . GLY B 1 233 ? 7.391 5.938 25.922 1 96.19 233 GLY B C 1
ATOM 3993 O O . GLY B 1 233 ? 8.383 6.172 25.234 1 96.19 233 GLY B O 1
ATOM 3994 N N . GLU B 1 234 ? 6.371 5.32 25.422 1 98.44 234 GLU B N 1
ATOM 3995 C CA . GLU B 1 234 ? 6.352 4.82 24.047 1 98.44 234 GLU B CA 1
ATOM 3996 C C . GLU B 1 234 ? 5.82 5.875 23.078 1 98.44 234 GLU B C 1
ATOM 3998 O O . GLU B 1 234 ? 4.969 6.688 23.453 1 98.44 234 GLU B O 1
ATOM 4003 N N . TYR B 1 235 ? 6.402 5.922 21.938 1 98.69 235 TYR B N 1
ATOM 4004 C CA . TYR B 1 235 ? 5.918 6.82 20.891 1 98.69 235 TYR B CA 1
ATOM 4005 C C . TYR B 1 235 ? 6.035 6.18 19.516 1 98.69 235 TYR B C 1
ATOM 4007 O O . TYR B 1 235 ? 6.891 5.32 19.297 1 98.69 235 TYR B O 1
ATOM 4015 N N . VAL B 1 236 ? 5.121 6.523 18.641 1 98.88 236 VAL B N 1
ATOM 4016 C CA . VAL B 1 236 ? 5.145 6.066 17.25 1 98.88 236 VAL B CA 1
ATOM 4017 C C . VAL B 1 236 ? 5.602 7.203 16.344 1 98.88 236 VAL B C 1
ATOM 4019 O O . VAL B 1 236 ? 5.23 8.359 16.547 1 98.88 236 VAL B O 1
ATOM 4022 N N . HIS B 1 237 ? 6.445 6.891 15.398 1 98.81 237 HIS B N 1
ATOM 4023 C CA . HIS B 1 237 ? 6.926 7.906 14.461 1 98.81 237 HIS B CA 1
ATOM 4024 C C . HIS B 1 237 ? 7.426 7.27 13.172 1 98.81 237 HIS B C 1
ATOM 4026 O O . HIS B 1 237 ? 7.695 6.066 13.125 1 98.81 237 HIS B O 1
ATOM 4032 N N . SER B 1 238 ? 7.371 8.016 12.125 1 98.56 238 SER B N 1
ATOM 4033 C CA . SER B 1 238 ? 8.047 7.719 10.867 1 98.56 238 SER B CA 1
ATOM 4034 C C . SER B 1 238 ? 9.383 8.438 10.773 1 98.56 238 SER B C 1
ATOM 4036 O O . SER B 1 238 ? 9.445 9.664 10.875 1 98.56 238 SER B O 1
ATOM 4038 N N . SER B 1 239 ? 10.453 7.711 10.594 1 95.31 239 SER B N 1
ATOM 4039 C CA . SER B 1 239 ? 11.773 8.32 10.539 1 95.31 239 SER B CA 1
ATOM 4040 C C . SER B 1 239 ? 12.641 7.66 9.469 1 95.31 239 SER B C 1
ATOM 4042 O O . SER B 1 239 ? 12.453 6.48 9.148 1 95.31 239 SER B O 1
ATOM 4044 N N . THR B 1 240 ? 13.562 8.445 8.922 1 90.5 240 THR B N 1
ATOM 4045 C CA . THR B 1 240 ? 14.5 7.914 7.938 1 90.5 240 THR B CA 1
ATOM 4046 C C . THR B 1 240 ? 15.344 6.793 8.547 1 90.5 240 THR B C 1
ATOM 4048 O O . THR B 1 240 ? 15.625 5.793 7.887 1 90.5 240 THR B O 1
ATOM 4051 N N . SER B 1 241 ? 15.703 6.977 9.805 1 87.69 241 SER B N 1
ATOM 4052 C CA . SER B 1 241 ? 16.594 6.02 10.453 1 87.69 241 SER B CA 1
ATOM 4053 C C . SER B 1 241 ? 15.914 4.668 10.641 1 87.69 241 SER B C 1
ATOM 4055 O O . SER B 1 241 ? 16.562 3.623 10.57 1 87.69 241 SER B O 1
ATOM 4057 N N . ASN B 1 242 ? 14.594 4.641 10.883 1 91.56 242 ASN B N 1
ATOM 4058 C CA . ASN B 1 242 ? 13.852 3.402 11.078 1 91.56 242 ASN B CA 1
ATOM 4059 C C . ASN B 1 242 ? 13.438 2.779 9.75 1 91.56 242 ASN B C 1
ATOM 4061 O O . ASN B 1 242 ? 13.016 1.62 9.711 1 91.56 242 ASN B O 1
ATOM 4065 N N . ASP B 1 243 ? 13.477 3.471 8.641 1 95.69 243 ASP B N 1
ATOM 4066 C CA . ASP B 1 243 ? 13.055 3.084 7.301 1 95.69 243 ASP B CA 1
ATOM 4067 C C . ASP B 1 243 ? 11.531 2.986 7.219 1 95.69 243 ASP B C 1
ATOM 4069 O O . ASP B 1 243 ? 10.945 3.162 6.145 1 95.69 243 ASP B O 1
ATOM 4073 N N . VAL B 1 244 ? 10.875 2.637 8.375 1 98 244 VAL B N 1
ATOM 4074 C CA . VAL B 1 244 ? 9.422 2.451 8.398 1 98 244 VAL B CA 1
ATOM 4075 C C . VAL B 1 244 ? 8.844 3.072 9.664 1 98 244 VAL B C 1
ATOM 4077 O O . VAL B 1 244 ? 9.578 3.389 10.602 1 98 244 VAL B O 1
ATOM 4080 N N . VAL B 1 245 ? 7.547 3.268 9.688 1 98.75 245 VAL B N 1
ATOM 4081 C CA . VAL B 1 245 ? 6.836 3.674 10.891 1 98.75 245 VAL B CA 1
ATOM 4082 C C . VAL B 1 245 ? 6.988 2.602 11.969 1 98.75 245 VAL B C 1
ATOM 4084 O O . VAL B 1 245 ? 6.723 1.423 11.727 1 98.75 245 VAL B O 1
ATOM 4087 N N . LYS B 1 246 ? 7.414 3.016 13.133 1 98.19 246 LYS B N 1
ATOM 4088 C CA . LYS B 1 246 ? 7.629 2.076 14.227 1 98.19 246 LYS B CA 1
ATOM 4089 C C . LYS B 1 246 ? 7.426 2.75 15.578 1 98.19 246 LYS B C 1
ATOM 4091 O O . LYS B 1 246 ? 7.328 3.977 15.664 1 98.19 246 LYS B O 1
ATOM 4096 N N . VAL B 1 247 ? 7.266 1.903 16.609 1 98.62 247 VAL B N 1
ATOM 4097 C CA . VAL B 1 247 ? 7.168 2.381 17.984 1 98.62 247 VAL B CA 1
ATOM 4098 C C . VAL B 1 247 ? 8.539 2.326 18.641 1 98.62 247 VAL B C 1
ATOM 4100 O O . VAL B 1 247 ? 9.211 1.29 18.625 1 98.62 247 VAL B O 1
ATOM 4103 N N . ASN B 1 248 ? 9.039 3.389 19.109 1 98.38 248 ASN B N 1
ATOM 4104 C CA . ASN B 1 248 ? 10.234 3.477 19.938 1 98.38 248 ASN B CA 1
ATOM 4105 C C . ASN B 1 248 ? 9.898 3.951 21.344 1 98.38 248 ASN B C 1
ATOM 4107 O O . ASN B 1 248 ? 8.734 4.223 21.656 1 98.38 248 ASN B O 1
ATOM 4111 N N . SER B 1 249 ? 10.867 3.936 22.219 1 97.69 249 SER B N 1
ATOM 4112 C CA . SER B 1 249 ? 10.648 4.297 23.609 1 97.69 249 SER B CA 1
ATOM 4113 C C . SER B 1 249 ? 11.617 5.387 24.062 1 97.69 249 SER B C 1
ATOM 4115 O O . SER B 1 249 ? 12.758 5.441 23.594 1 97.69 249 SER B O 1
ATOM 4117 N N . LEU B 1 250 ? 11.18 6.195 24.969 1 95 250 LEU B N 1
ATOM 4118 C CA . LEU B 1 250 ? 12.023 7.18 25.625 1 95 250 LEU B CA 1
ATOM 4119 C C . LEU B 1 250 ? 12.766 6.559 26.812 1 95 250 LEU B C 1
ATOM 4121 O O . LEU B 1 250 ? 13.688 7.16 27.359 1 95 250 LEU B O 1
ATOM 4125 N N . ASN B 1 251 ? 12.312 5.367 27.203 1 95.75 251 ASN B N 1
ATOM 4126 C CA . ASN B 1 251 ? 12.922 4.684 28.344 1 95.75 251 ASN B CA 1
ATOM 4127 C C . ASN B 1 251 ? 14.227 3.99 27.938 1 95.75 251 ASN B C 1
ATOM 4129 O O . ASN B 1 251 ? 14.211 3.061 27.125 1 95.75 251 ASN B O 1
ATOM 4133 N N . GLU B 1 252 ? 15.297 4.305 28.516 1 94.25 252 GLU B N 1
ATOM 4134 C CA . GLU B 1 252 ? 16.625 3.809 28.172 1 94.25 252 GLU B CA 1
ATOM 4135 C C . GLU B 1 252 ? 16.719 2.295 28.344 1 94.25 252 GLU B C 1
ATOM 4137 O O . GLU B 1 252 ? 17.453 1.624 27.625 1 94.25 252 GLU B O 1
ATOM 4142 N N . 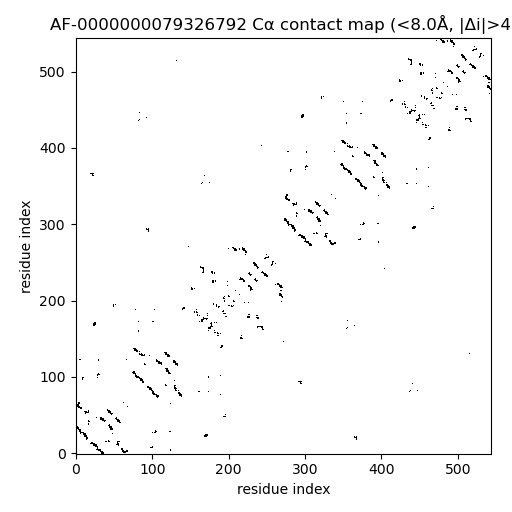GLY B 1 253 ? 16.031 1.763 29.188 1 94.44 253 GLY B N 1
ATOM 4143 C CA . GLY B 1 253 ? 16.094 0.334 29.453 1 94.44 253 GLY B CA 1
ATOM 4144 C C . GLY B 1 253 ? 15.211 -0.481 28.531 1 94.44 253 GLY B C 1
ATOM 4145 O O . GLY B 1 253 ? 15.266 -1.713 28.531 1 94.44 253 GLY B O 1
ATOM 4146 N N . ALA B 1 254 ? 14.477 0.182 27.734 1 95.81 254 ALA B N 1
ATOM 4147 C CA . ALA B 1 254 ? 13.539 -0.518 26.859 1 95.81 254 ALA B CA 1
ATOM 4148 C C . ALA B 1 254 ? 14.258 -1.056 25.625 1 95.81 254 ALA B C 1
ATOM 4150 O O . ALA B 1 254 ? 15.195 -0.433 25.109 1 95.81 254 ALA B O 1
ATOM 4151 N N . GLY B 1 255 ? 13.867 -2.219 25.078 1 95.62 255 GLY B N 1
ATOM 4152 C CA . GLY B 1 255 ? 14.445 -2.842 23.891 1 95.62 255 GLY B CA 1
ATOM 4153 C C . GLY B 1 255 ? 14.32 -1.99 22.641 1 95.62 255 GLY B C 1
ATOM 4154 O O . GLY B 1 255 ? 15.133 -2.107 21.719 1 95.62 255 GLY B O 1
ATOM 4155 N N . ASN B 1 256 ? 13.359 -1.149 22.625 1 96.5 256 ASN B N 1
ATOM 4156 C CA . ASN B 1 256 ? 13.125 -0.3 21.469 1 96.5 256 ASN B CA 1
ATOM 4157 C C . ASN B 1 256 ? 13.492 1.152 21.75 1 96.5 256 ASN B C 1
ATOM 4159 O O . ASN B 1 256 ? 12.906 2.07 21.172 1 96.5 256 ASN B O 1
ATOM 4163 N N . TYR B 1 257 ? 14.461 1.383 22.656 1 96.31 257 TYR B N 1
ATOM 4164 C CA . TYR B 1 257 ? 14.953 2.725 22.953 1 96.31 257 TYR B CA 1
ATOM 4165 C C . TYR B 1 257 ? 15.734 3.287 21.781 1 96.31 257 TYR B C 1
ATOM 4167 O O . TYR B 1 257 ? 16.609 2.609 21.219 1 96.31 257 TYR B O 1
ATOM 4175 N N . ASN B 1 258 ? 15.375 4.438 21.359 1 94.62 258 ASN B N 1
ATOM 4176 C CA . ASN B 1 258 ? 16.141 5.184 20.375 1 94.62 258 ASN B CA 1
ATOM 4177 C C . ASN B 1 258 ? 17.109 6.168 21.031 1 94.62 258 ASN B C 1
ATOM 4179 O O . ASN B 1 258 ? 16.703 7.258 21.438 1 94.62 258 ASN B O 1
ATOM 4183 N N . GLU B 1 259 ? 18.328 5.852 21.047 1 93.12 259 GLU B N 1
ATOM 4184 C CA . GLU B 1 259 ? 19.312 6.629 21.781 1 93.12 259 GLU B CA 1
ATOM 4185 C C . GLU B 1 259 ? 19.469 8.031 21.188 1 93.12 259 GLU B C 1
ATOM 4187 O O . GLU B 1 259 ? 19.578 9.016 21.938 1 93.12 259 GLU B O 1
ATOM 4192 N N . TYR B 1 260 ? 19.469 8.117 19.984 1 93.69 260 TYR B N 1
ATOM 4193 C CA . TYR B 1 260 ? 19.656 9.406 19.328 1 93.69 260 TYR B CA 1
ATOM 4194 C C . TYR B 1 260 ? 18.531 10.367 19.703 1 93.69 260 TYR B C 1
ATOM 4196 O O . TYR B 1 260 ? 18.797 11.469 20.203 1 93.69 260 TYR B O 1
ATOM 4204 N N . LEU B 1 261 ? 17.281 9.906 19.516 1 94.62 261 LEU B N 1
ATOM 4205 C CA . LEU B 1 261 ? 16.156 10.773 19.812 1 94.62 261 LEU B CA 1
ATOM 4206 C C . LEU B 1 261 ? 16.031 11 21.328 1 94.62 261 LEU B C 1
ATOM 4208 O O . LEU B 1 261 ? 15.602 12.07 21.766 1 94.62 261 LEU B O 1
ATOM 4212 N N . GLY B 1 262 ? 16.422 9.969 22.047 1 93.88 262 GLY B N 1
ATOM 4213 C CA . GLY B 1 262 ? 16.422 10.109 23.5 1 93.88 262 GLY B CA 1
ATOM 4214 C C . GLY B 1 262 ? 17.281 11.258 23.984 1 93.88 262 GLY B C 1
ATOM 4215 O O . GLY B 1 262 ? 16.953 11.922 24.969 1 93.88 262 GLY B O 1
ATOM 4216 N N . ASN B 1 263 ? 18.281 11.531 23.312 1 94.5 263 ASN B N 1
ATOM 4217 C CA . ASN B 1 263 ? 19.266 12.531 23.734 1 94.5 263 ASN B CA 1
ATOM 4218 C C . ASN B 1 263 ? 18.969 13.891 23.109 1 94.5 263 ASN B C 1
ATOM 4220 O O . ASN B 1 263 ? 19.625 14.883 23.438 1 94.5 263 ASN B O 1
ATOM 4224 N N . CYS B 1 264 ? 18.078 14.008 22.25 1 94.88 264 CYS B N 1
ATOM 4225 C CA . CYS B 1 264 ? 17.719 15.266 21.609 1 94.88 264 CYS B CA 1
ATOM 4226 C C . CYS B 1 264 ? 16.844 16.109 22.516 1 94.88 264 CYS B C 1
ATOM 4228 O O . CYS B 1 264 ? 16.109 15.578 23.344 1 94.88 264 CYS B O 1
ATOM 4230 N N . PRO B 1 265 ? 17.016 17.469 22.406 1 96.06 265 PRO B N 1
ATOM 4231 C CA . PRO B 1 265 ? 16.031 18.312 23.094 1 96.06 265 PRO B CA 1
ATOM 4232 C C . PRO B 1 265 ? 14.594 18.047 22.625 1 96.06 265 PRO B C 1
ATOM 4234 O O . PRO B 1 265 ? 14.375 17.766 21.438 1 96.06 265 PRO B O 1
ATOM 4237 N N . LYS B 1 266 ? 13.688 18.078 23.578 1 97.19 266 LYS B N 1
ATOM 4238 C CA . LYS B 1 266 ? 12.305 17.734 23.266 1 97.19 266 LYS B CA 1
ATOM 4239 C C . LYS B 1 266 ? 11.359 18.844 23.719 1 97.19 266 LYS B C 1
ATOM 4241 O O . LYS B 1 266 ? 11.578 19.469 24.75 1 97.19 266 LYS B O 1
ATOM 4246 N N . LYS B 1 267 ? 10.383 19.156 22.906 1 98.06 267 LYS B N 1
ATOM 4247 C CA . LYS B 1 267 ? 9.188 19.891 23.281 1 98.06 267 LYS B CA 1
ATOM 4248 C C . LYS B 1 267 ? 7.938 19.031 23.141 1 98.06 267 LYS B C 1
ATOM 4250 O O . LYS B 1 267 ? 7.926 18.078 22.359 1 98.06 267 LYS B O 1
ATOM 4255 N N . PHE B 1 268 ? 6.965 19.297 23.922 1 98.5 268 PHE B N 1
ATOM 4256 C CA . PHE B 1 268 ? 5.746 18.5 23.906 1 98.5 268 PHE B CA 1
ATOM 4257 C C . PHE B 1 268 ? 4.539 19.359 23.562 1 98.5 268 PHE B C 1
ATOM 4259 O O . PHE B 1 268 ? 4.457 20.516 23.969 1 98.5 268 PHE B O 1
ATOM 4266 N N . GLY B 1 269 ? 3.691 18.859 22.719 1 98.62 269 GLY B N 1
ATOM 4267 C CA . GLY B 1 269 ? 2.535 19.609 22.25 1 98.62 269 GLY B CA 1
ATOM 4268 C C . GLY B 1 269 ? 1.231 18.844 22.406 1 98.62 269 GLY B C 1
ATOM 4269 O O . GLY B 1 269 ? 1.194 17.625 22.219 1 98.62 269 GLY B O 1
ATOM 4270 N N . SER B 1 270 ? 0.147 19.531 22.688 1 98.44 270 SER B N 1
ATOM 4271 C CA . SER B 1 270 ? -1.185 18.953 22.859 1 98.44 270 SER B CA 1
ATOM 4272 C C . SER B 1 270 ? -2.258 19.875 22.297 1 98.44 270 SER B C 1
ATOM 4274 O O . SER B 1 270 ? -2.074 21.094 22.25 1 98.44 270 SER B O 1
ATOM 4276 N N . ILE B 1 271 ? -3.361 19.25 21.859 1 97.5 271 ILE B N 1
ATOM 4277 C CA . ILE B 1 271 ? -4.496 20.062 21.438 1 97.5 271 ILE B CA 1
ATOM 4278 C C . ILE B 1 271 ? -5.492 20.203 22.594 1 97.5 271 ILE B C 1
ATOM 4280 O O . ILE B 1 271 ? -6.504 20.891 22.469 1 97.5 271 ILE B O 1
ATOM 4284 N N . PHE B 1 272 ? -5.23 19.438 23.672 1 95.06 272 PHE B N 1
ATOM 4285 C CA . PHE B 1 272 ? -6.16 19.375 24.797 1 95.06 272 PHE B CA 1
ATOM 4286 C C . PHE B 1 272 ? -5.797 20.406 25.859 1 95.06 272 PHE B C 1
ATOM 4288 O O . PHE B 1 272 ? -4.645 20.828 25.969 1 95.06 272 PHE B O 1
#